Protein AF-A0A812QGZ6-F1 (afdb_monomer_lite)

Organism: Symbiodinium pilosum (NCBI:txid2952)

pLDDT: mean 83.41, std 15.61, range [28.44, 97.81]

Foldseek 3Di:
DDDDDDDDDDDDPPPPPPPPDDDVVVVLVVVLVVLVQVLLWFQQDLFLLSLLLVCVLPDPDPVSNVQSVVLLVVLLVVLVVVLVVLVVVLCVLPQPLLCQQCNNVSDQDLQGQHLKHFDDVVPVPDDDTFIENFDPLLVCLLDCCSQCVPPLQKHFLVSQVVSQVVCCVVRVYGDRSSLLLVLVLVLVLVLLPLVEDEDEAQDWWWFQDPVVRATATWGFHFDALVQWTKTAGPPVRVRHGDIDIDHQQRIWHADPNDTHRYDYFNFDFQLVCPFFPVRHDLVNCVVVVVCLDPVNQVVGDDDRDGNCAGHRRSVHGDSDSDLPPDDDDDDDDDDDSCPVVCLVVCLSPRDSDPVVNVVSSVVPRIGGNVCCVQAPSLLSLLLSDLALLLLLVCVVVLLQFPPPRPCVGRPSSLCVQLVPRGPVVDDSSSSSSSSNVTVNCSSRVPVSVVSSVSLCVQQPDWDWDQDPNRTHTHTPNLCCQPVPQQRPLDPNVLVLLLVLLLVLLLLLLVVVSSLSSVVFQLVQQDADQDSVVQWDFPDDPPPDDTAIEGRGDHPVSSVCSVVSPSVSSVVSSVSLSVSLLSSLLSDSDPVVSVVSSVVSSCSVCVSSVSSVVSPDPVSVVNSVRYGTRRGDGDPVVVVVCVVPSDNVSVVSSVVSSVVSVVSSVVSSVVSVVVSQSSCCNNNVDDPSRPSVVSSNCSSVVND

Secondary structure (DSSP, 8-state):
-------------------TTS-HHHHHHHHHHHHHHHHHEE---S-HHHHHHHHHHH---GGGTHHHHHHHHHHHHHHHHHHHHHHHHHHHHHHHHHHHHH-TTSS--TT--SS-EE--TTSTT-SS-PEE-S-HHHHHTT-HHHH-SS-SSEEEHHHHHHHHHHHHHHHS----HHHHHHHHHHHHHHHH---EEE--TT-EEEEEETTTTEEEEEEEEEE-TTSEEEEEE-GGGSSTT-EEEEEGGGEEEEETTEEEEEEPPPPB---TT---TTS--HHHHTT-GGGGSTTTHHHH--SS--HHHH-GGGT-SB----S-----------TTS-HHHHHHHHHHHS--SHHHHHHHHHT--EEEHHHHHHHTHHHHTGGG-S-STHHHHHHHTT-SPP--S-HHHHHHHHHHHHT---GGG--HHHHHHHIIIIIHHHHSHHHHHHHHHHHHHHH-SEEEEEETTEEEEEEHHHHHHH-TTT-TTSHHHHHHHHHHHHHHHHHHHHHHHHHHHHHHHHHHSPB-S-STTTEEE-PPPTTS---EEE--B-HHHHHHHIIIIIHHHHHHHHHHHHHHHHHHHT---HHHHHHHHHHHHHHHHHHHHHHHHHS-HHHHHHHHHBPPEEPPPPHHHHHHHHHH---HHHHHHHHHHHHHHHHHHHHHHHHHHHHHHHIIIII--STTBHHHHHHHHHHTT--

Sequence (703 aa):
MAVSMPISDVEAIEVISVESGRDPNQVIDATAIDESKRYMELVPARSAYDNHMLSFIRTDKVRSKWRPWWMLIANFITQYVVVYLLWQKLKAARSETDAELFGHSGILKAASQGLCFKRGESMKWSGQGSLSCAQDEVFLFQDFHFLDLNGDGVWTFPEAKELDAQYIADTGRHVNMADVYQNVLTQIRSHAYRSVMPCGLNDTVEAFMDNWGIWTEVQIYAISSSDQVSVIATPNSGWAGANWSHPRGSLRRVVEGQPFDCSVPKCTNTDAGATSQKYLGCDDFATYRLACTEADVDIIDDEDFSVRTMCCVCGGGSTSVSLAGISHLPVNLSMQSVSHLEQYTTCLQKFSHTNSQEVCIQNFTFLPEWVFQRELAAFANLCMLPDHGLCANLASKDMLPPLDFAVEHALPMFLKTTGFKTLAELRPQEICKRTVETVCPAIFAVESSLFQERRNDICGVPTGQVEDEKRTLAYESSTQYNGSAFGLTSWGFELFLLLITLLWGLAAVEEFRIILVWWNVLLSLRTLTDKEHCVAAKANAPNNEGGLEVRGLHRMIRCLTILTNLLPRTLLQSLIFVVGIRYLLSVSNVSDLILNSLALTFLVTVDEMIFEAFATEQDVAVIRQCHPILGQSIRCVDKVLRCTRLPVGVWIFLPILAVVSCSVLVYSFHTQMRANLTYCLCDVEGADCAGARFFSALANGSS

Radius of gyration: 44.79 Å; chains: 1; bounding box: 102×61×135 Å

Structure (mmCIF, N/CA/C/O backbone):
data_AF-A0A812QGZ6-F1
#
_entry.id   AF-A0A812QGZ6-F1
#
loop_
_atom_site.group_PDB
_atom_site.id
_atom_site.type_symbol
_atom_site.label_atom_id
_atom_site.label_alt_id
_atom_site.label_comp_id
_atom_site.label_asym_id
_atom_site.label_entity_id
_atom_site.label_seq_id
_atom_site.pdbx_PDB_ins_code
_atom_site.Cartn_x
_atom_site.Cartn_y
_atom_site.Cartn_z
_atom_site.occupancy
_atom_site.B_iso_or_equiv
_atom_site.auth_seq_id
_atom_site.auth_comp_id
_atom_site.auth_asym_id
_atom_site.auth_atom_id
_atom_site.pdbx_PDB_model_num
ATOM 1 N N . MET A 1 1 ? -40.437 20.032 -3.181 1.00 36.06 1 MET A N 1
ATOM 2 C CA . MET A 1 1 ? -41.586 19.323 -2.580 1.00 36.06 1 MET A CA 1
ATOM 3 C C . MET A 1 1 ? -41.536 19.556 -1.080 1.00 36.06 1 MET A C 1
ATOM 5 O O . MET A 1 1 ? -40.702 18.960 -0.417 1.00 36.06 1 MET A O 1
ATOM 9 N N . ALA A 1 2 ? -42.328 20.501 -0.574 1.00 30.05 2 ALA A N 1
ATOM 10 C CA . ALA A 1 2 ? -42.418 20.793 0.854 1.00 30.05 2 ALA A CA 1
ATOM 11 C C . ALA A 1 2 ? -43.561 19.956 1.440 1.00 30.05 2 ALA A C 1
ATOM 13 O O . ALA A 1 2 ? -44.714 20.141 1.057 1.00 30.05 2 ALA A O 1
ATOM 14 N N . VAL A 1 3 ? -43.229 19.001 2.308 1.00 37.66 3 VAL A N 1
ATOM 15 C CA . VAL A 1 3 ? -44.206 18.183 3.034 1.00 37.66 3 VAL A CA 1
ATOM 16 C C . VAL A 1 3 ? -44.449 18.852 4.383 1.00 37.66 3 VAL A C 1
ATOM 18 O O . VAL A 1 3 ? -43.560 18.899 5.228 1.00 37.66 3 VAL A O 1
ATOM 21 N N . SER A 1 4 ? -45.647 19.404 4.563 1.00 34.16 4 SER A N 1
ATOM 22 C CA . SER A 1 4 ? -46.149 19.899 5.843 1.00 34.16 4 SER A CA 1
ATOM 23 C C . SER A 1 4 ? -46.655 18.722 6.683 1.00 34.16 4 SER A C 1
ATOM 25 O O . SER A 1 4 ? -47.662 18.109 6.328 1.00 34.16 4 SER A O 1
ATOM 27 N N . MET A 1 5 ? -45.977 18.407 7.78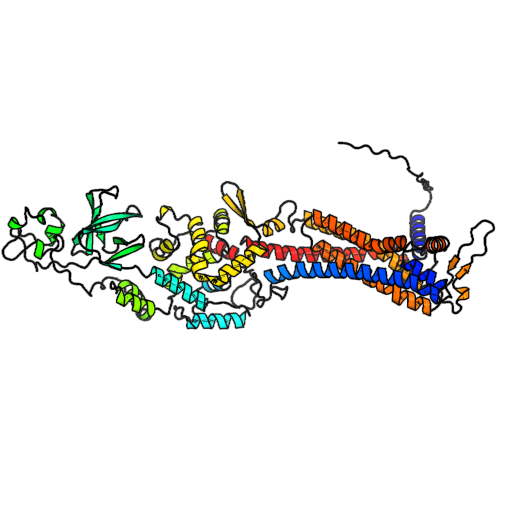7 1.00 34.16 5 MET A N 1
ATOM 28 C CA . MET A 1 5 ? -46.501 17.507 8.822 1.00 34.16 5 MET A CA 1
ATOM 29 C C . MET A 1 5 ? -47.334 18.301 9.845 1.00 34.16 5 MET A C 1
ATOM 31 O O . MET A 1 5 ? -46.908 19.387 10.245 1.00 34.16 5 MET A O 1
ATOM 35 N N . PRO A 1 6 ? -48.497 17.790 10.291 1.00 46.72 6 PRO A N 1
ATOM 36 C CA . PRO A 1 6 ? -49.271 18.402 11.361 1.00 46.72 6 PRO A CA 1
ATOM 37 C C . PRO A 1 6 ? -48.685 18.005 12.723 1.00 46.72 6 PRO A C 1
ATOM 39 O O . PRO A 1 6 ? -48.615 16.828 13.064 1.00 46.72 6 PRO A O 1
ATOM 42 N N . ILE A 1 7 ? -48.264 19.004 13.500 1.00 38.97 7 ILE A N 1
ATOM 43 C CA . ILE A 1 7 ? -47.895 18.858 14.911 1.00 38.97 7 ILE A CA 1
ATOM 44 C C . ILE A 1 7 ? -49.184 19.024 15.721 1.00 38.97 7 ILE A C 1
ATOM 46 O O . ILE A 1 7 ? -49.627 20.142 15.977 1.00 38.97 7 ILE A O 1
ATOM 50 N N . SER A 1 8 ? -49.811 17.913 16.089 1.00 43.28 8 SER A N 1
ATOM 51 C CA . SER A 1 8 ? -50.884 17.864 17.082 1.00 43.28 8 SER A CA 1
ATOM 52 C C . SER A 1 8 ? -50.504 16.798 18.099 1.00 43.28 8 SER A C 1
ATOM 54 O O . SER A 1 8 ? -50.721 15.625 17.828 1.00 43.28 8 SER A O 1
ATOM 56 N N . ASP A 1 9 ? -49.801 17.228 19.148 1.00 38.59 9 ASP A N 1
ATOM 57 C CA . ASP A 1 9 ? -49.643 16.609 20.479 1.00 38.59 9 ASP A CA 1
ATOM 58 C C . ASP A 1 9 ? -48.354 17.166 21.105 1.00 38.59 9 ASP A C 1
ATOM 60 O O . ASP A 1 9 ? -47.336 16.494 21.246 1.00 38.59 9 ASP A O 1
ATOM 64 N N . VAL A 1 10 ? -48.373 18.466 21.423 1.00 42.03 10 VAL A N 1
ATOM 65 C CA . VAL A 1 10 ? -47.396 19.060 22.342 1.00 42.03 10 VAL A CA 1
ATOM 66 C C . VAL A 1 10 ? -48.055 19.019 23.713 1.00 42.03 10 VAL A C 1
ATOM 68 O O . VAL A 1 10 ? -48.905 19.856 24.021 1.00 42.03 10 VAL A O 1
ATOM 71 N N . GLU A 1 11 ? -47.704 18.008 24.509 1.00 43.34 11 GLU A N 1
ATOM 72 C CA . GLU A 1 11 ? -47.949 18.026 25.951 1.00 43.34 11 GLU A CA 1
ATOM 73 C C . GLU A 1 11 ? -47.431 19.352 26.516 1.00 43.34 11 GLU A C 1
ATOM 75 O O . GLU A 1 11 ? -46.344 19.819 26.167 1.00 43.34 11 GLU A O 1
ATOM 80 N N . ALA A 1 12 ? -48.259 19.993 27.339 1.00 40.38 12 ALA A N 1
ATOM 81 C CA . ALA A 1 12 ? -47.991 21.299 27.911 1.00 40.38 12 ALA A CA 1
ATOM 82 C C . ALA A 1 12 ? -46.628 21.300 28.617 1.00 40.38 12 ALA A C 1
ATOM 84 O O . ALA A 1 12 ? -46.472 20.716 29.687 1.00 40.38 12 ALA A O 1
ATOM 85 N N . ILE A 1 13 ? -45.644 21.977 28.018 1.00 42.69 13 ILE A N 1
ATOM 86 C CA . ILE A 1 13 ? -44.401 22.328 28.697 1.00 42.69 13 ILE A CA 1
ATOM 87 C C . ILE A 1 13 ? -44.813 23.246 29.843 1.00 42.69 13 ILE A C 1
ATOM 89 O O . ILE A 1 13 ? -45.197 24.397 29.628 1.00 42.69 13 ILE A O 1
ATOM 93 N N . GLU A 1 14 ? -44.785 22.705 31.055 1.00 46.50 14 GLU A N 1
ATOM 94 C CA . GLU A 1 14 ? -44.935 23.457 32.289 1.00 46.50 14 GLU A CA 1
ATOM 95 C C . GLU A 1 14 ? -43.786 24.474 32.321 1.00 46.50 14 GLU A C 1
ATOM 97 O O . GLU A 1 14 ? -42.634 24.154 32.617 1.00 46.50 14 GLU A O 1
ATOM 102 N N . VAL A 1 15 ? -44.072 25.703 31.882 1.00 43.72 15 VAL A N 1
ATOM 103 C CA . VAL A 1 15 ? -43.121 26.809 31.934 1.00 43.72 15 VAL A CA 1
ATOM 104 C C . VAL A 1 15 ? -42.880 27.077 33.411 1.00 43.72 15 VAL A C 1
ATOM 106 O O . VAL A 1 15 ? -43.687 27.729 34.070 1.00 43.72 15 VAL A O 1
ATOM 109 N N . ILE A 1 16 ? -41.779 26.537 33.935 1.00 54.59 16 ILE A N 1
ATOM 110 C CA . ILE A 1 16 ? -41.273 26.853 35.267 1.00 54.59 16 ILE A CA 1
ATOM 111 C C . ILE A 1 16 ? -41.050 28.366 35.277 1.00 54.59 16 ILE A C 1
ATOM 113 O O . ILE A 1 16 ? -40.070 28.870 34.728 1.00 54.59 16 ILE A O 1
ATOM 117 N N . SER A 1 17 ? -41.997 29.109 35.849 1.00 54.16 17 SER A N 1
ATOM 118 C CA . SER A 1 17 ? -41.872 30.542 36.070 1.00 54.16 17 SER A CA 1
ATOM 119 C C . SER A 1 17 ? -40.699 30.749 37.020 1.00 54.16 17 SER A C 1
ATOM 121 O O . SER A 1 17 ? -40.812 30.515 38.224 1.00 54.16 17 SER A O 1
ATOM 123 N N . VAL A 1 18 ? -39.546 31.115 36.463 1.00 54.03 18 VAL A N 1
ATOM 124 C CA . VAL A 1 18 ? -38.338 31.419 37.224 1.00 54.03 18 VAL A CA 1
ATOM 125 C C . VAL A 1 18 ? -38.650 32.619 38.116 1.00 54.03 18 VAL A C 1
ATOM 127 O O . VAL A 1 18 ? -38.786 33.744 37.639 1.00 54.03 18 VAL A O 1
ATOM 130 N N . GLU A 1 19 ? -38.804 32.378 39.419 1.00 62.94 19 GLU A N 1
ATOM 131 C CA . GLU A 1 19 ? -38.873 33.438 40.425 1.00 62.94 19 GLU A CA 1
ATOM 132 C C . GLU A 1 19 ? -37.609 34.305 40.313 1.00 62.94 19 GLU A C 1
ATOM 134 O O . GLU A 1 19 ? -36.504 33.866 40.633 1.00 62.94 19 GLU A O 1
ATOM 139 N N . SER A 1 20 ? -37.784 35.548 39.856 1.00 59.28 20 SER A N 1
ATOM 140 C CA . SER A 1 20 ? -36.747 36.547 39.540 1.00 59.28 20 SER A CA 1
ATOM 141 C C . SER A 1 20 ? -35.958 37.078 40.761 1.00 59.28 20 SER A C 1
ATOM 143 O O . SER A 1 20 ? -35.556 38.241 40.787 1.00 59.28 20 SER A O 1
ATOM 145 N N . GLY A 1 21 ? -35.727 36.264 41.794 1.00 73.50 21 GLY A N 1
ATOM 146 C CA . GLY A 1 21 ? -35.095 36.703 43.045 1.00 73.50 21 GLY A CA 1
ATOM 147 C C . GLY A 1 21 ? -34.127 35.721 43.704 1.00 73.50 21 GLY A C 1
ATOM 148 O O . GLY A 1 21 ? -33.603 36.046 44.767 1.00 73.50 21 GLY A O 1
ATOM 149 N N . ARG A 1 22 ? -33.871 34.535 43.132 1.00 67.62 22 ARG A N 1
ATOM 150 C CA . ARG A 1 22 ? -32.869 33.611 43.696 1.00 67.62 22 ARG A CA 1
ATOM 151 C C . ARG A 1 22 ? -31.471 33.937 43.190 1.00 67.62 22 ARG A C 1
ATOM 153 O O . ARG A 1 22 ? -31.257 34.088 41.991 1.00 67.62 22 ARG A O 1
ATOM 160 N N . ASP A 1 23 ? -30.530 34.009 44.128 1.00 79.81 23 ASP A N 1
ATOM 161 C CA . ASP A 1 23 ? -29.100 34.133 43.855 1.00 79.81 23 ASP A CA 1
ATOM 162 C C . ASP A 1 23 ? -28.672 33.016 42.880 1.00 79.81 23 ASP A C 1
ATOM 164 O O . ASP A 1 23 ? -28.935 31.840 43.164 1.00 79.81 23 ASP A O 1
ATOM 168 N N . PRO A 1 24 ? -28.035 33.333 41.736 1.00 74.88 24 PRO A N 1
ATOM 169 C CA . PRO A 1 24 ? -27.588 32.333 40.766 1.00 74.88 24 PRO A CA 1
ATOM 170 C C . PRO A 1 24 ? -26.705 31.240 41.391 1.00 74.88 24 PRO A C 1
ATOM 172 O O . PRO A 1 24 ? -26.735 30.100 40.929 1.00 74.88 24 PRO A O 1
ATOM 175 N N . ASN A 1 25 ? -25.997 31.529 42.490 1.00 76.31 25 ASN A N 1
ATOM 176 C CA . ASN A 1 25 ? -25.229 30.516 43.215 1.00 76.31 25 ASN A CA 1
ATOM 177 C C . ASN A 1 25 ? -26.118 29.451 43.888 1.00 76.31 25 ASN A C 1
ATOM 179 O O . ASN A 1 25 ? -25.744 28.281 43.918 1.00 76.31 25 ASN A O 1
ATOM 183 N N . GLN A 1 26 ? -27.316 29.811 44.369 1.00 75.38 26 GLN A N 1
ATOM 184 C CA . GLN A 1 26 ? -28.255 28.845 44.960 1.00 75.38 26 GLN A CA 1
ATOM 185 C C . GLN A 1 26 ? -28.896 27.929 43.909 1.00 75.38 26 GLN A C 1
ATOM 187 O O . GLN A 1 26 ? -29.215 26.780 44.209 1.00 75.38 26 GLN A O 1
ATOM 192 N N . VAL A 1 27 ? -29.075 28.411 42.675 1.00 76.00 27 VAL A N 1
ATOM 193 C CA . VAL A 1 27 ? -29.629 27.605 41.572 1.00 76.00 27 VAL A CA 1
ATOM 194 C C . VAL A 1 27 ? -28.615 26.554 41.099 1.00 76.00 27 VAL A C 1
ATOM 196 O O . VAL A 1 27 ? -28.985 25.405 40.845 1.00 76.00 27 VAL A O 1
ATOM 199 N N . ILE A 1 28 ? -27.327 26.910 41.048 1.00 74.56 28 ILE A N 1
ATOM 200 C CA . ILE A 1 28 ? -26.242 25.976 40.703 1.00 74.56 28 ILE A CA 1
ATOM 201 C C . ILE A 1 28 ? -26.091 24.889 41.779 1.00 74.56 28 ILE A C 1
ATOM 203 O O . ILE A 1 28 ? -25.969 23.709 41.452 1.00 74.56 28 ILE A O 1
ATOM 207 N N . ASP A 1 29 ? -26.177 25.246 43.063 1.00 76.44 29 ASP A N 1
ATOM 208 C CA . ASP A 1 29 ? -26.114 24.249 44.138 1.00 76.44 29 ASP A CA 1
ATOM 209 C C . ASP A 1 29 ? -27.340 23.316 44.129 1.00 76.44 29 ASP A C 1
ATOM 211 O O . ASP A 1 29 ? -27.196 22.108 44.319 1.00 76.44 29 ASP A O 1
ATOM 215 N N . ALA A 1 30 ? -28.543 23.830 43.846 1.00 77.88 30 ALA A N 1
ATOM 216 C CA . ALA A 1 30 ? -29.755 23.009 43.779 1.00 77.88 30 ALA A CA 1
ATOM 217 C C . ALA A 1 30 ? -29.722 21.983 42.630 1.00 77.88 30 ALA A C 1
ATOM 219 O O . ALA A 1 30 ? -30.137 20.839 42.820 1.00 77.88 30 ALA A O 1
ATOM 220 N N . THR A 1 31 ? -29.199 22.365 41.461 1.00 75.00 31 THR A N 1
ATOM 221 C CA . THR A 1 31 ? -29.079 21.471 40.293 1.00 75.00 31 THR A CA 1
ATOM 222 C C . THR A 1 31 ? -28.030 20.380 40.507 1.00 75.00 31 THR A C 1
ATOM 224 O O . THR A 1 31 ? -28.311 19.210 40.250 1.00 75.00 31 THR A O 1
ATOM 227 N N . ALA A 1 32 ? -26.871 20.716 41.082 1.00 72.25 32 ALA A N 1
ATOM 228 C CA . ALA A 1 32 ? -25.856 19.726 41.449 1.00 72.25 32 ALA A CA 1
ATOM 229 C C . ALA A 1 32 ? -26.369 18.724 42.505 1.00 72.25 32 ALA A C 1
ATOM 231 O O . ALA A 1 32 ? -26.046 17.533 42.461 1.00 72.25 32 ALA A O 1
ATOM 232 N N . ILE A 1 33 ? -27.196 19.189 43.450 1.00 78.56 33 ILE A N 1
ATOM 233 C CA . ILE A 1 33 ? -27.838 18.322 44.444 1.00 78.56 33 ILE A CA 1
ATOM 234 C C . ILE A 1 33 ? -28.858 17.383 43.781 1.00 78.56 33 ILE A C 1
ATOM 236 O O . ILE A 1 33 ? -28.869 16.198 44.122 1.00 78.56 33 ILE A O 1
ATOM 240 N N . ASP A 1 34 ? -29.683 17.862 42.844 1.00 82.31 34 ASP A N 1
ATOM 241 C CA . ASP A 1 34 ? -30.663 17.017 42.140 1.00 82.31 34 ASP A CA 1
ATOM 242 C C . ASP A 1 34 ? -29.983 15.922 41.310 1.00 82.31 34 ASP A C 1
ATOM 244 O O . ASP A 1 34 ? -30.345 14.749 41.400 1.00 82.31 34 ASP A O 1
ATOM 248 N N . GLU A 1 35 ? -28.917 16.263 40.584 1.00 77.62 35 GLU A N 1
ATOM 249 C CA . GLU A 1 35 ? -28.152 15.262 39.842 1.00 77.62 35 GLU A CA 1
ATOM 250 C C . GLU A 1 35 ? -27.533 14.212 40.761 1.00 77.62 35 GLU A C 1
ATOM 252 O O . GLU A 1 35 ? -27.638 13.019 40.477 1.00 77.62 35 GLU A O 1
ATOM 257 N N . SER A 1 36 ? -26.943 14.620 41.890 1.00 78.44 36 SER A N 1
ATOM 258 C CA . SER A 1 36 ? -26.376 13.667 42.853 1.00 78.44 36 SER A CA 1
ATOM 259 C C . SER A 1 36 ? -27.414 12.651 43.345 1.00 78.44 36 SER A C 1
ATOM 261 O O . SER A 1 36 ? -27.084 11.476 43.508 1.00 78.44 36 SER A O 1
ATOM 263 N N . LYS A 1 37 ? -28.681 13.068 43.500 1.00 82.69 37 LYS A N 1
ATOM 264 C CA . LYS A 1 37 ? -29.787 12.168 43.855 1.00 82.69 37 LYS A CA 1
ATOM 265 C C . LYS A 1 37 ? -30.104 11.193 42.728 1.00 82.69 37 LYS A C 1
ATOM 267 O O . LYS A 1 37 ? -30.222 10.004 43.004 1.00 82.69 37 LYS A O 1
ATOM 272 N N . ARG A 1 38 ? -30.137 11.645 41.469 1.00 82.56 38 ARG A N 1
ATOM 273 C CA . ARG A 1 38 ? -30.338 10.757 40.307 1.00 82.56 38 ARG A CA 1
ATOM 274 C C . ARG A 1 38 ? -29.245 9.689 40.178 1.00 82.56 38 ARG A C 1
ATOM 276 O O . ARG A 1 38 ? -29.530 8.594 39.720 1.00 82.56 38 ARG A O 1
ATOM 283 N N . TYR A 1 39 ? -28.012 9.961 40.618 1.00 80.25 39 TYR A N 1
ATOM 284 C CA . TYR A 1 39 ? -26.934 8.951 40.661 1.00 80.25 39 TYR A CA 1
ATOM 285 C C . TYR A 1 39 ? -27.028 7.968 41.837 1.00 80.25 39 TYR A C 1
ATOM 287 O O . TYR A 1 39 ? -26.388 6.912 41.818 1.00 80.25 39 TYR A O 1
ATOM 295 N N . MET A 1 40 ? -27.786 8.316 42.878 1.00 83.00 40 MET A N 1
ATOM 296 C CA . MET A 1 40 ? -28.078 7.436 44.014 1.00 83.00 40 MET A CA 1
ATOM 297 C C . MET A 1 40 ? -29.326 6.583 43.776 1.00 83.00 40 MET A C 1
ATOM 299 O O . MET A 1 40 ? -29.497 5.556 44.434 1.00 83.00 40 MET A O 1
ATOM 303 N N . GLU A 1 41 ? -30.188 7.013 42.860 1.00 86.25 41 GLU A N 1
ATOM 304 C CA . GLU A 1 41 ? -31.458 6.384 42.549 1.00 86.25 41 GLU A CA 1
ATOM 305 C C . GLU A 1 41 ? -31.330 5.513 41.299 1.00 86.25 41 GLU A C 1
ATOM 307 O O . GLU A 1 41 ? -31.328 5.990 40.166 1.00 86.25 41 GLU A O 1
ATOM 312 N N . LEU A 1 42 ? -31.232 4.201 41.507 1.00 83.75 42 LEU A N 1
ATOM 313 C CA . LEU A 1 42 ? -31.365 3.251 40.413 1.00 83.75 42 LEU A CA 1
ATOM 314 C C . LEU A 1 42 ? -32.855 3.004 40.186 1.00 83.75 42 LEU A C 1
ATOM 316 O O . LEU A 1 42 ? -33.485 2.232 40.913 1.00 83.75 42 LEU A O 1
ATOM 320 N N . VAL A 1 43 ? -33.414 3.668 39.178 1.00 82.81 43 VAL A N 1
ATOM 321 C CA . VAL A 1 43 ? -34.729 3.311 38.643 1.00 82.81 43 VAL A CA 1
ATOM 322 C C . VAL A 1 43 ? -34.557 1.977 37.914 1.00 82.81 43 VAL A C 1
ATOM 324 O O . VAL A 1 43 ? -33.751 1.929 36.984 1.00 82.81 43 VAL A O 1
ATOM 327 N N . PRO A 1 44 ? -35.249 0.896 38.324 1.00 73.00 44 PRO A N 1
ATOM 328 C CA . PRO A 1 44 ? -35.211 -0.369 37.606 1.00 73.00 44 PRO A CA 1
ATOM 329 C C . PRO A 1 44 ? -35.613 -0.121 36.151 1.00 73.00 44 PRO A C 1
ATOM 331 O O . PRO A 1 44 ? -36.757 0.234 35.857 1.00 73.00 44 PRO A O 1
ATOM 334 N N . ALA A 1 45 ? -34.649 -0.243 35.250 1.00 61.09 45 ALA A N 1
ATOM 335 C CA . ALA A 1 45 ? -34.847 -0.099 33.825 1.00 61.09 45 ALA A CA 1
ATOM 336 C C . ALA A 1 45 ? -35.469 -1.385 33.265 1.00 61.09 45 ALA A C 1
ATOM 338 O O . ALA A 1 45 ? -35.421 -2.459 33.875 1.00 61.09 45 ALA A O 1
ATOM 339 N N . ARG A 1 46 ? -36.042 -1.300 32.061 1.00 63.91 46 ARG A N 1
ATOM 340 C CA . ARG A 1 46 ? -36.502 -2.475 31.307 1.00 63.91 46 ARG A CA 1
ATOM 341 C C . ARG A 1 46 ? -35.309 -3.233 30.711 1.00 63.91 46 ARG A C 1
ATOM 343 O O . ARG A 1 46 ? -35.205 -3.365 29.502 1.00 63.91 46 ARG A O 1
ATOM 350 N N . SER A 1 47 ? -34.400 -3.722 31.552 1.00 70.62 47 SER A N 1
ATOM 351 C CA . SER A 1 47 ? -33.239 -4.491 31.100 1.00 70.62 47 SER A CA 1
ATOM 352 C C . SER A 1 47 ? -33.269 -5.925 31.637 1.00 70.62 47 SER A C 1
ATOM 354 O O . SER A 1 47 ? -33.708 -6.193 32.763 1.00 70.62 47 SER A O 1
ATOM 356 N N . ALA A 1 48 ? -32.745 -6.872 30.849 1.00 64.56 48 ALA A N 1
ATOM 357 C CA . ALA A 1 48 ? -32.601 -8.275 31.257 1.00 64.56 48 ALA A CA 1
ATOM 358 C C . ALA A 1 48 ? -31.770 -8.440 32.534 1.00 64.56 48 ALA A C 1
ATOM 360 O O . ALA A 1 48 ? -31.992 -9.361 33.327 1.00 64.56 48 ALA A O 1
ATOM 361 N N . TYR A 1 49 ? -30.845 -7.515 32.760 1.00 76.56 49 TYR A N 1
ATOM 362 C CA . TYR A 1 49 ? -29.951 -7.498 33.905 1.00 76.56 49 TYR A CA 1
ATOM 363 C C . TYR A 1 49 ? -30.681 -7.140 35.206 1.00 76.56 49 TYR A C 1
ATOM 365 O O . TYR A 1 49 ? -30.464 -7.789 36.237 1.00 76.56 49 TYR A O 1
ATOM 373 N N . ASP A 1 50 ? -31.593 -6.172 35.142 1.00 77.06 50 ASP A N 1
ATOM 374 C CA . ASP A 1 50 ? -32.427 -5.716 36.258 1.00 77.06 50 ASP A CA 1
ATOM 375 C C . ASP A 1 50 ? -33.351 -6.851 36.710 1.00 77.06 50 ASP A C 1
ATOM 377 O O . ASP A 1 50 ? -33.460 -7.175 37.900 1.00 77.06 50 ASP A O 1
ATOM 381 N N . ASN A 1 51 ? -33.936 -7.540 35.731 1.00 70.44 51 ASN A N 1
ATOM 382 C CA . ASN A 1 51 ? -34.860 -8.637 35.971 1.00 70.44 51 ASN A CA 1
ATOM 383 C C . ASN A 1 51 ? -34.156 -9.884 36.530 1.00 70.44 51 ASN A C 1
ATOM 385 O O . ASN A 1 51 ? -34.683 -10.570 37.414 1.00 70.44 51 ASN A O 1
ATOM 389 N N . HIS A 1 52 ? -32.918 -10.153 36.097 1.00 77.00 52 HIS A N 1
ATOM 390 C CA . HIS A 1 52 ? -32.086 -11.191 36.707 1.00 77.00 52 HIS A CA 1
ATOM 391 C C . HIS A 1 52 ? -31.831 -10.916 38.192 1.00 77.00 52 HIS A C 1
ATOM 393 O O . HIS A 1 52 ? -31.967 -11.822 39.015 1.00 77.00 52 HIS A O 1
ATOM 399 N N . MET A 1 53 ? -31.499 -9.677 38.569 1.00 82.12 53 MET A N 1
ATOM 400 C CA . MET A 1 53 ? -31.280 -9.353 39.979 1.00 82.12 53 MET A CA 1
ATOM 401 C C . MET A 1 53 ? -32.565 -9.517 40.802 1.00 82.12 53 MET A C 1
ATOM 403 O O . MET A 1 53 ? -32.555 -10.204 41.826 1.00 82.12 53 MET A O 1
ATOM 407 N N . LEU A 1 54 ? -33.672 -8.915 40.358 1.00 81.81 54 LEU A N 1
ATOM 408 C CA . LEU A 1 54 ? -34.933 -8.904 41.106 1.00 81.81 54 LEU A CA 1
ATOM 409 C C . LEU A 1 54 ? -35.530 -10.310 41.264 1.00 81.81 54 LEU A C 1
ATOM 411 O O . LEU A 1 54 ? -35.982 -10.681 42.351 1.00 81.81 54 LEU A O 1
ATOM 415 N N . SER A 1 55 ? -35.460 -11.138 40.221 1.00 78.19 55 SER A N 1
ATOM 416 C CA . SER A 1 55 ? -35.911 -12.534 40.285 1.00 78.19 55 SER A CA 1
ATOM 417 C C . SER A 1 55 ? -35.096 -13.375 41.278 1.00 78.19 55 SER A C 1
ATOM 419 O O . SER A 1 55 ? -35.665 -14.224 41.979 1.00 78.19 55 SER A O 1
ATOM 421 N N . PHE A 1 56 ? -33.788 -13.113 41.399 1.00 80.56 56 PHE A N 1
ATOM 422 C CA . PHE A 1 56 ? -32.909 -13.807 42.343 1.00 80.56 56 PHE A CA 1
ATOM 423 C C . PHE A 1 56 ? -33.202 -13.440 43.798 1.00 80.56 56 PHE A C 1
ATOM 425 O O . PHE A 1 56 ? -33.082 -14.285 44.687 1.00 80.56 56 PHE A O 1
ATOM 432 N N . ILE A 1 57 ? -33.601 -12.189 44.033 1.00 79.94 57 ILE A N 1
ATOM 433 C CA . ILE A 1 57 ? -34.005 -11.705 45.353 1.00 79.94 57 ILE A CA 1
ATOM 434 C C . ILE A 1 57 ? -35.368 -12.298 45.752 1.00 79.94 57 ILE A C 1
ATOM 436 O O . ILE A 1 57 ? -35.560 -12.645 46.914 1.00 79.94 57 ILE A O 1
ATOM 440 N N . ARG A 1 58 ? -36.307 -12.447 44.808 1.00 81.25 58 ARG A N 1
ATOM 441 C CA . ARG A 1 58 ? -37.697 -12.835 45.106 1.00 81.25 58 ARG A CA 1
ATOM 442 C C . ARG A 1 58 ? -37.933 -14.339 45.264 1.00 81.25 58 ARG A C 1
ATOM 444 O O . ARG A 1 58 ? -38.830 -14.741 46.002 1.00 81.25 58 ARG A O 1
ATOM 451 N N . THR A 1 59 ? -37.223 -15.187 44.520 1.00 77.25 59 THR A N 1
ATOM 452 C CA . THR A 1 59 ? -37.597 -16.608 44.408 1.00 77.25 59 THR A CA 1
ATOM 453 C C . THR A 1 59 ? -36.786 -17.523 45.332 1.00 77.25 59 THR A C 1
ATOM 455 O O . THR A 1 59 ? -35.614 -17.814 45.093 1.00 77.25 59 THR A O 1
ATOM 458 N N . ASP A 1 60 ? -37.439 -18.092 46.349 1.00 71.50 60 ASP A N 1
ATOM 459 C CA . ASP A 1 60 ? -36.844 -19.169 47.160 1.00 71.50 60 ASP A CA 1
ATOM 460 C C . ASP A 1 60 ? -36.881 -20.533 46.454 1.00 71.50 60 ASP A C 1
ATOM 462 O O . ASP A 1 60 ? -36.022 -21.391 46.677 1.00 71.50 60 ASP A O 1
ATOM 466 N N . LYS A 1 61 ? -37.825 -20.737 45.524 1.00 77.06 61 LYS A N 1
ATOM 467 C CA . LYS A 1 61 ? -37.962 -22.002 44.787 1.00 77.06 61 LYS A CA 1
ATOM 468 C C . LYS A 1 61 ? -36.858 -22.164 43.737 1.00 77.06 61 LYS A C 1
ATOM 470 O O . LYS A 1 61 ? -36.911 -21.575 42.660 1.00 77.06 61 LYS A O 1
ATOM 475 N N . VAL A 1 62 ? -35.913 -23.063 44.018 1.00 69.94 62 VAL A N 1
ATOM 476 C CA . VAL A 1 62 ? -34.760 -23.431 43.166 1.00 69.94 62 VAL A CA 1
ATOM 477 C C . VAL A 1 62 ? -35.141 -23.709 41.703 1.00 69.94 62 VAL A C 1
ATOM 479 O O . VAL A 1 62 ? -34.423 -23.303 40.795 1.00 69.94 62 VAL A O 1
ATOM 482 N N . ARG A 1 63 ? -36.299 -24.335 41.443 1.00 69.06 63 ARG A N 1
ATOM 483 C CA . ARG A 1 63 ? -36.728 -24.717 40.082 1.00 69.06 63 ARG A CA 1
ATOM 484 C C . ARG A 1 63 ? -37.098 -23.521 39.185 1.00 69.06 63 ARG A C 1
ATOM 486 O O . ARG A 1 63 ? -37.037 -23.648 37.970 1.00 69.06 63 ARG A O 1
ATOM 493 N N . SER A 1 64 ? -37.418 -22.363 39.770 1.00 71.12 64 SER A N 1
ATOM 494 C CA . SER A 1 64 ? -37.735 -21.118 39.049 1.00 71.12 64 SER A CA 1
ATOM 495 C C . SER A 1 64 ? -36.491 -20.303 38.662 1.00 71.12 64 SER A C 1
ATOM 497 O O . SER A 1 64 ? -36.607 -19.344 37.903 1.00 71.12 64 SER A O 1
ATOM 499 N N . LYS A 1 65 ? -35.301 -20.662 39.167 1.00 75.56 65 LYS A N 1
ATOM 500 C CA . LYS A 1 65 ? -34.084 -19.839 39.047 1.00 75.56 65 LYS A CA 1
ATOM 501 C C . LYS A 1 65 ? -33.375 -19.937 37.696 1.00 75.56 65 LYS A C 1
ATOM 503 O O . LYS A 1 65 ? -32.505 -19.123 37.423 1.00 75.56 65 LYS A O 1
ATOM 508 N N . TRP A 1 66 ? -33.731 -20.902 36.850 1.00 84.44 66 TRP A N 1
ATOM 509 C CA . TRP A 1 66 ? -33.026 -21.137 35.583 1.00 84.44 66 TRP A CA 1
ATOM 510 C C . TRP A 1 66 ? -33.391 -20.146 34.473 1.00 84.44 66 TRP A C 1
ATOM 512 O O . TRP A 1 66 ? -32.545 -19.851 33.636 1.00 84.44 66 TRP A O 1
ATOM 522 N N . ARG A 1 67 ? -34.619 -19.608 34.458 1.00 84.00 67 ARG A N 1
ATOM 523 C CA . ARG A 1 67 ? -35.072 -18.705 33.381 1.00 84.00 67 ARG A CA 1
ATOM 524 C C . ARG A 1 67 ? -34.267 -17.400 33.302 1.00 84.00 67 ARG A C 1
ATOM 526 O O . ARG A 1 67 ? -33.786 -17.097 32.214 1.00 84.00 67 ARG A O 1
ATOM 533 N N . PRO A 1 68 ? -34.052 -16.659 34.407 1.00 83.38 68 PRO A N 1
ATOM 534 C CA . PRO A 1 68 ? -33.287 -15.416 34.351 1.00 83.38 68 PRO A CA 1
ATOM 535 C C . PRO A 1 68 ? -31.830 -15.671 33.960 1.00 83.38 68 PRO A C 1
ATOM 537 O O . PRO A 1 68 ? -31.256 -14.921 33.179 1.00 83.38 68 PRO A O 1
ATOM 540 N N . TRP A 1 69 ? -31.240 -16.757 34.471 1.00 87.19 69 TRP A N 1
ATOM 541 C CA . TRP A 1 69 ? -29.889 -17.181 34.104 1.00 87.19 69 TRP A CA 1
ATOM 542 C C . TRP A 1 69 ? -29.764 -17.470 32.614 1.00 87.19 69 TRP A C 1
ATOM 544 O O . TRP A 1 69 ? -28.788 -17.066 31.991 1.00 87.19 69 TRP A O 1
ATOM 554 N N . TRP A 1 70 ? -30.760 -18.138 32.034 1.00 88.19 70 TRP A N 1
ATOM 555 C CA . TRP A 1 70 ? -30.778 -18.413 30.606 1.00 88.19 70 TRP A CA 1
ATOM 556 C C . TRP A 1 70 ? -30.858 -17.126 29.777 1.00 88.19 70 TRP A C 1
ATOM 558 O O . TRP A 1 70 ? -30.083 -16.990 28.840 1.00 88.19 70 TRP A O 1
ATOM 568 N N . MET A 1 71 ? -31.708 -16.159 30.151 1.00 86.19 71 MET A N 1
ATOM 569 C CA . MET A 1 71 ? -31.780 -14.860 29.459 1.00 86.19 71 MET A CA 1
ATOM 570 C C . MET A 1 71 ? -30.454 -14.098 29.535 1.00 86.19 71 MET A C 1
ATOM 572 O O . MET A 1 71 ? -29.980 -13.578 28.530 1.00 86.19 71 MET A O 1
ATOM 576 N N . LEU A 1 72 ? -29.828 -14.081 30.715 1.00 87.56 72 LEU A N 1
ATOM 577 C CA . LEU A 1 72 ? -28.531 -13.447 30.931 1.00 87.56 72 LEU A CA 1
ATOM 578 C C . LEU A 1 72 ? -27.439 -14.085 30.056 1.00 87.56 72 LEU A C 1
ATOM 580 O O . LEU A 1 72 ? -26.696 -13.383 29.375 1.00 87.56 72 LEU A O 1
ATOM 584 N N . ILE A 1 73 ? -27.368 -15.419 30.041 1.00 89.31 73 ILE A N 1
ATOM 585 C CA . ILE A 1 73 ? -26.413 -16.174 29.219 1.00 89.31 73 ILE A CA 1
ATOM 586 C C . ILE A 1 73 ? -26.681 -15.946 27.728 1.00 89.31 73 ILE A C 1
ATOM 588 O O . ILE A 1 73 ? -25.740 -15.698 26.979 1.00 89.31 73 ILE A O 1
ATOM 592 N N . ALA A 1 74 ? -27.942 -16.001 27.293 1.00 88.94 74 ALA A N 1
ATOM 593 C CA . ALA A 1 74 ? -28.322 -15.771 25.903 1.00 88.94 74 ALA A CA 1
ATOM 594 C C . ALA A 1 74 ? -27.920 -14.366 25.438 1.00 88.94 74 ALA A C 1
ATOM 596 O O . ALA A 1 74 ? -27.367 -14.220 24.347 1.00 88.94 74 ALA A O 1
ATOM 597 N N . ASN A 1 75 ? -28.119 -13.351 26.283 1.00 88.62 75 ASN A N 1
ATOM 598 C CA . ASN A 1 75 ? -27.700 -11.988 25.990 1.00 88.62 75 ASN A CA 1
ATOM 599 C C . ASN A 1 75 ? -26.174 -11.879 25.842 1.00 88.62 75 ASN A C 1
ATOM 601 O O . ASN A 1 75 ? -25.684 -11.402 24.819 1.00 88.62 75 ASN A O 1
ATOM 605 N N . PHE A 1 76 ? -25.411 -12.417 26.803 1.00 91.44 76 PHE A N 1
ATOM 606 C CA . PHE A 1 76 ? -23.947 -12.398 26.731 1.00 91.44 76 PHE A CA 1
ATOM 607 C C . PHE A 1 76 ? -23.399 -13.142 25.520 1.00 91.44 76 PHE A C 1
ATOM 609 O O . PHE A 1 76 ? -22.485 -12.643 24.871 1.00 91.44 76 PHE A O 1
ATOM 616 N N . ILE A 1 77 ? -23.949 -14.316 25.199 1.00 92.50 77 ILE A N 1
ATOM 617 C CA . ILE A 1 77 ? -23.542 -15.077 24.014 1.00 92.50 77 ILE A CA 1
ATOM 618 C C . ILE A 1 77 ? -23.832 -14.266 22.754 1.00 92.50 77 ILE A C 1
ATOM 620 O O . ILE A 1 77 ? -22.958 -14.161 21.900 1.00 92.50 77 ILE A O 1
ATOM 624 N N . THR A 1 78 ? -25.017 -13.662 22.647 1.00 91.06 78 THR A N 1
ATOM 625 C CA . THR A 1 78 ? -25.404 -12.877 21.467 1.00 91.06 78 THR A CA 1
ATOM 626 C C . THR A 1 78 ? -24.465 -11.690 21.273 1.00 91.06 78 THR A C 1
ATOM 628 O O . THR A 1 78 ? -23.846 -11.563 20.218 1.00 91.06 78 THR A O 1
ATOM 631 N N . GLN A 1 79 ? -24.276 -10.869 22.307 1.00 91.50 79 GLN A N 1
ATOM 632 C CA . GLN A 1 79 ? -23.385 -9.712 22.244 1.00 91.50 79 GLN A CA 1
ATOM 633 C C . GLN A 1 79 ? -21.923 -10.135 21.989 1.00 91.50 79 GLN A C 1
ATOM 635 O O . GLN A 1 79 ? -21.252 -9.545 21.144 1.00 91.50 79 GLN A O 1
ATOM 640 N N . TYR A 1 80 ? -21.435 -11.201 22.635 1.00 94.44 80 TYR A N 1
ATOM 641 C CA . TYR A 1 80 ? -20.089 -11.735 22.398 1.00 94.44 80 TYR A CA 1
ATOM 642 C C . TYR A 1 80 ? -19.891 -12.207 20.955 1.00 94.44 80 TYR A C 1
ATOM 644 O O . TYR A 1 80 ? -18.884 -11.863 20.338 1.00 94.44 80 TYR A O 1
ATOM 652 N N . VAL A 1 81 ? -20.840 -12.970 20.404 1.00 95.69 81 VAL A N 1
ATOM 653 C CA . VAL A 1 81 ? -20.772 -13.476 19.026 1.00 95.69 81 VAL A CA 1
ATOM 654 C C . VAL A 1 81 ? -20.713 -12.317 18.039 1.00 95.69 81 VAL A C 1
ATOM 656 O O . VAL A 1 81 ? -19.857 -12.325 17.158 1.00 95.69 81 VAL A O 1
ATOM 659 N N . VAL A 1 82 ? -21.555 -11.293 18.202 1.00 92.50 82 VAL A N 1
ATOM 660 C CA . VAL A 1 82 ? -21.535 -10.133 17.301 1.00 92.50 82 VAL A CA 1
ATOM 661 C C . VAL A 1 82 ? -20.193 -9.403 17.379 1.00 92.50 82 VAL A C 1
ATOM 663 O O . VAL A 1 82 ? -19.592 -9.119 16.343 1.00 92.50 82 VAL A O 1
ATOM 666 N N . VAL A 1 83 ? -19.664 -9.159 18.583 1.00 93.19 83 VAL A N 1
ATOM 667 C CA . VAL A 1 83 ? -18.357 -8.501 18.734 1.00 93.19 83 VAL A CA 1
ATOM 668 C C . VAL A 1 83 ? -17.227 -9.344 18.154 1.00 93.19 83 VAL A C 1
ATOM 670 O O . VAL A 1 83 ? -16.331 -8.806 17.507 1.00 93.19 83 VAL A O 1
ATOM 673 N N . TYR A 1 84 ? -17.269 -10.660 18.345 1.00 95.38 84 TYR A N 1
ATOM 674 C CA . TYR A 1 84 ? -16.296 -11.580 17.769 1.00 95.38 84 TYR A CA 1
ATOM 675 C C . TYR A 1 84 ? -16.319 -11.542 16.237 1.00 95.38 84 TYR A C 1
ATOM 677 O O . TYR A 1 84 ? -15.262 -11.470 15.612 1.00 95.38 84 TYR A O 1
ATOM 685 N N . LEU A 1 85 ? -17.506 -11.535 15.624 1.00 94.62 85 LEU A N 1
ATOM 686 C CA . LEU A 1 85 ? -17.655 -11.438 14.171 1.00 94.62 85 LEU A CA 1
ATOM 687 C C . LEU A 1 85 ? -17.157 -10.089 13.635 1.00 94.62 85 LEU A C 1
ATOM 689 O O . LEU A 1 85 ? -16.430 -10.061 12.642 1.00 94.62 85 LEU A O 1
ATOM 693 N N . LEU A 1 86 ? -17.473 -8.982 14.317 1.00 93.56 86 LEU A N 1
ATOM 694 C CA . LEU A 1 86 ? -16.943 -7.657 13.976 1.00 93.56 86 LEU A CA 1
ATOM 695 C C . LEU A 1 86 ? -15.417 -7.615 14.091 1.00 93.56 86 LEU A C 1
ATOM 697 O O . LEU A 1 86 ? -14.742 -7.089 13.207 1.00 93.56 86 LEU A O 1
ATOM 701 N N . TRP A 1 87 ? -14.863 -8.212 15.146 1.00 94.81 87 TRP A N 1
ATOM 702 C CA . TRP A 1 87 ? -13.422 -8.312 15.343 1.00 94.81 87 TRP A CA 1
ATOM 703 C C . TRP A 1 87 ? -12.739 -9.135 14.246 1.00 94.81 87 TRP A C 1
ATOM 705 O O . TRP A 1 87 ? -11.700 -8.721 13.735 1.00 94.81 87 TRP A O 1
ATOM 715 N N . GLN A 1 88 ? -13.318 -10.273 13.856 1.00 94.19 88 GLN A N 1
ATOM 716 C CA . GLN A 1 88 ? -12.794 -11.102 12.767 1.00 94.19 88 GLN A CA 1
ATOM 717 C C . GLN A 1 88 ? -12.810 -10.354 11.434 1.00 94.19 88 GLN A C 1
ATOM 719 O O . GLN A 1 88 ? -11.793 -10.326 10.743 1.00 94.19 88 GLN A O 1
ATOM 724 N N . LYS A 1 89 ? -13.920 -9.678 11.112 1.00 92.50 89 LYS A N 1
ATOM 725 C CA . LYS A 1 89 ? -14.033 -8.855 9.902 1.00 92.50 89 LYS A CA 1
ATOM 726 C C . LYS A 1 89 ? -12.990 -7.734 9.886 1.00 92.50 89 LYS A C 1
ATOM 728 O O . LYS A 1 89 ? -12.331 -7.530 8.872 1.00 92.50 89 LYS A O 1
ATOM 733 N N . LEU A 1 90 ? -12.794 -7.057 11.021 1.00 91.38 90 LEU A N 1
ATOM 734 C CA . LEU A 1 90 ? -11.781 -6.011 11.173 1.00 91.38 90 LEU A CA 1
ATOM 735 C C . LEU A 1 90 ? -10.359 -6.556 10.986 1.00 91.38 90 LEU A C 1
ATOM 737 O O . LEU A 1 90 ? -9.529 -5.921 10.337 1.00 91.38 90 LEU A O 1
ATOM 741 N N . LYS A 1 91 ? -10.071 -7.723 11.571 1.00 89.31 91 LYS A N 1
ATOM 742 C CA . LYS A 1 91 ? -8.755 -8.352 11.475 1.00 89.31 91 LYS A CA 1
ATOM 743 C C . LYS A 1 91 ? -8.444 -8.745 10.032 1.00 89.31 91 LYS A C 1
ATOM 745 O O . LYS A 1 91 ? -7.356 -8.418 9.580 1.00 89.31 91 LYS A O 1
ATOM 750 N N . ALA A 1 92 ? -9.389 -9.381 9.338 1.00 88.00 92 ALA A N 1
ATOM 751 C CA . ALA A 1 92 ? -9.222 -9.825 7.956 1.00 88.00 92 ALA A CA 1
ATOM 752 C C . ALA A 1 92 ? -8.985 -8.647 6.999 1.00 88.00 92 ALA A C 1
ATOM 754 O O . ALA A 1 92 ? -7.951 -8.602 6.341 1.00 88.00 92 ALA A O 1
ATOM 755 N N . ALA A 1 93 ? -9.875 -7.645 7.013 1.00 83.12 93 ALA A N 1
ATOM 756 C CA . ALA A 1 93 ? -9.787 -6.500 6.104 1.00 83.12 93 ALA A CA 1
ATOM 757 C C . ALA A 1 93 ? -8.500 -5.684 6.293 1.00 83.12 93 ALA A C 1
ATOM 759 O O . ALA A 1 93 ? -7.948 -5.150 5.340 1.00 83.12 93 ALA A O 1
ATOM 760 N N . ARG A 1 94 ? -8.006 -5.571 7.534 1.00 81.38 94 ARG A N 1
ATOM 761 C CA . ARG A 1 94 ? -6.785 -4.810 7.810 1.00 81.38 94 ARG A CA 1
ATOM 762 C C . ARG A 1 94 ? -5.518 -5.604 7.516 1.00 81.38 94 ARG A C 1
ATOM 764 O O . ARG A 1 94 ? -4.549 -5.011 7.055 1.00 81.38 94 ARG A O 1
ATOM 771 N N . SER A 1 95 ? -5.495 -6.902 7.826 1.00 81.06 95 SER A N 1
ATOM 772 C CA . SER A 1 95 ? -4.267 -7.689 7.711 1.00 81.06 95 SER A CA 1
ATOM 773 C C . SER A 1 95 ? -3.851 -7.932 6.273 1.00 81.06 95 SER A C 1
ATOM 775 O O . SER A 1 95 ? -2.658 -7.996 6.037 1.00 81.06 95 SER A O 1
ATOM 777 N N . GLU A 1 96 ? -4.796 -8.076 5.346 1.00 84.25 96 GLU A N 1
ATOM 778 C CA . GLU A 1 96 ? -4.492 -8.403 3.949 1.00 84.25 96 GLU A CA 1
ATOM 779 C C . GLU A 1 96 ? -3.798 -7.226 3.254 1.00 84.25 96 GLU A C 1
ATOM 781 O O . GLU A 1 96 ? -2.620 -7.321 2.920 1.00 84.25 96 GLU A O 1
ATOM 786 N N . THR A 1 97 ? -4.443 -6.057 3.216 1.00 80.94 97 THR A N 1
ATOM 787 C CA . THR A 1 97 ? -3.869 -4.860 2.584 1.00 80.94 97 THR A CA 1
ATOM 788 C C . THR A 1 97 ? -2.598 -4.370 3.285 1.00 80.94 97 THR A C 1
ATOM 790 O O . THR A 1 97 ? -1.640 -3.972 2.624 1.00 80.94 97 THR A O 1
ATOM 793 N N . ASP A 1 98 ? -2.543 -4.406 4.627 1.00 84.38 98 ASP A N 1
ATOM 794 C CA . ASP A 1 98 ? -1.315 -4.020 5.334 1.00 84.38 98 ASP A CA 1
ATOM 795 C C . ASP A 1 98 ? -0.189 -5.041 5.103 1.00 84.38 98 ASP A C 1
ATOM 797 O O . ASP A 1 98 ? 0.969 -4.643 5.000 1.00 84.38 98 ASP A O 1
ATOM 801 N N . ALA A 1 99 ? -0.487 -6.342 5.017 1.00 83.88 99 ALA A N 1
ATOM 802 C CA . ALA A 1 99 ? 0.540 -7.349 4.758 1.00 83.88 99 ALA A CA 1
ATOM 803 C C . ALA A 1 99 ? 1.074 -7.274 3.326 1.00 83.88 99 ALA A C 1
ATOM 805 O O . ALA A 1 99 ? 2.257 -7.531 3.123 1.00 83.88 99 ALA A O 1
ATOM 806 N N . GLU A 1 100 ? 0.253 -6.894 2.354 1.00 86.75 100 GLU A N 1
ATOM 807 C CA . GLU A 1 100 ? 0.696 -6.712 0.971 1.00 86.75 100 GLU A CA 1
ATOM 808 C C . GLU A 1 100 ? 1.539 -5.442 0.797 1.00 86.75 100 GLU A C 1
ATOM 810 O O . GLU A 1 100 ? 2.620 -5.487 0.204 1.00 86.75 100 GLU A O 1
ATOM 815 N N . LEU A 1 101 ? 1.104 -4.317 1.379 1.00 85.31 101 LEU A N 1
ATOM 816 C CA . LEU A 1 101 ? 1.843 -3.051 1.306 1.00 85.31 101 LEU A CA 1
ATOM 817 C C . LEU A 1 101 ? 3.128 -3.073 2.139 1.00 85.31 101 LEU A C 1
ATOM 819 O O . LEU A 1 101 ? 4.174 -2.637 1.665 1.00 85.31 101 LEU A O 1
ATOM 823 N N . PHE A 1 102 ? 3.055 -3.563 3.381 1.00 80.56 102 PHE A N 1
ATOM 824 C CA . PHE A 1 102 ? 4.130 -3.442 4.372 1.00 80.56 102 PHE A CA 1
ATOM 825 C C . PHE A 1 102 ? 4.822 -4.758 4.721 1.00 80.56 102 PHE A C 1
ATOM 827 O O . PHE A 1 102 ? 5.791 -4.728 5.479 1.00 80.56 102 PHE A O 1
ATOM 834 N N . GLY A 1 103 ? 4.335 -5.905 4.249 1.00 78.62 103 GLY A N 1
ATOM 835 C CA . GLY A 1 103 ? 4.730 -7.220 4.752 1.00 78.62 103 GLY A CA 1
ATOM 836 C C . GLY A 1 103 ? 4.089 -7.562 6.107 1.00 78.62 103 GLY A C 1
ATOM 837 O O . GLY A 1 103 ? 3.520 -6.721 6.805 1.00 78.62 103 GLY A O 1
ATOM 838 N N . HIS A 1 104 ? 4.227 -8.821 6.537 1.00 71.62 104 HIS A N 1
ATOM 839 C CA . HIS A 1 104 ? 3.582 -9.361 7.748 1.00 71.62 104 HIS A CA 1
ATOM 840 C C . HIS A 1 104 ? 3.957 -8.648 9.066 1.00 71.62 104 HIS A C 1
ATOM 842 O O . HIS A 1 104 ? 3.287 -8.835 10.082 1.00 71.62 104 HIS A O 1
ATOM 848 N N . SER A 1 105 ? 5.019 -7.836 9.088 1.00 57.25 105 SER A N 1
ATOM 849 C CA . SER A 1 105 ? 5.443 -7.100 10.282 1.00 57.25 105 SER A CA 1
ATOM 850 C C . SER A 1 105 ? 4.581 -5.878 10.606 1.00 57.25 105 SER A C 1
ATOM 852 O O . SER A 1 105 ? 4.713 -5.360 11.716 1.00 57.25 105 SER A O 1
ATOM 854 N N . GLY A 1 106 ? 3.747 -5.385 9.675 1.00 55.56 106 GLY A N 1
ATOM 855 C CA . GLY A 1 106 ? 2.897 -4.192 9.866 1.00 55.56 106 GLY A CA 1
ATOM 856 C C . GLY A 1 106 ? 3.666 -2.897 10.185 1.00 55.56 106 GLY A C 1
ATOM 857 O O . GLY A 1 106 ? 3.084 -1.885 10.565 1.00 55.56 106 GLY A O 1
ATOM 858 N N . ILE A 1 107 ? 4.991 -2.945 10.072 1.00 60.47 107 ILE A N 1
ATOM 859 C CA . ILE A 1 107 ? 5.950 -1.867 10.285 1.00 60.47 107 ILE A CA 1
ATOM 860 C C . ILE A 1 107 ? 6.925 -1.974 9.120 1.00 60.47 107 ILE A C 1
ATOM 862 O O . ILE A 1 107 ? 7.374 -3.085 8.821 1.00 60.47 107 ILE A O 1
ATOM 866 N N . LEU A 1 108 ? 7.264 -0.828 8.521 1.00 55.50 108 LEU A N 1
ATOM 867 C CA . LEU A 1 108 ? 8.326 -0.663 7.524 1.00 55.50 108 LEU A CA 1
ATOM 868 C C . LEU A 1 108 ? 9.676 -1.050 8.150 1.00 55.50 108 LEU A C 1
ATOM 870 O O . LEU A 1 108 ? 10.434 -0.202 8.619 1.00 55.50 108 LEU A O 1
ATOM 874 N N . LYS A 1 109 ? 9.944 -2.349 8.238 1.00 57.59 109 LYS A N 1
ATOM 875 C CA . LYS A 1 109 ? 11.255 -2.906 8.561 1.00 57.59 109 LYS A CA 1
ATOM 876 C C . LYS A 1 109 ? 11.882 -3.351 7.249 1.00 57.59 109 LYS A C 1
ATOM 878 O O . LYS A 1 109 ? 11.177 -3.869 6.398 1.00 57.59 109 LYS A O 1
ATOM 883 N N . ALA A 1 110 ? 13.200 -3.213 7.123 1.00 54.84 110 ALA A N 1
ATOM 884 C CA . ALA A 1 110 ? 13.932 -3.638 5.926 1.00 54.84 110 ALA A CA 1
ATOM 885 C C . ALA A 1 110 ? 13.696 -5.119 5.551 1.00 54.84 110 ALA A C 1
ATOM 887 O O . ALA A 1 110 ? 13.815 -5.467 4.387 1.00 54.84 110 ALA A O 1
ATOM 888 N N . ALA A 1 111 ? 13.307 -5.952 6.527 1.00 56.22 111 ALA A N 1
ATOM 889 C CA . ALA A 1 111 ? 13.033 -7.378 6.356 1.00 56.22 111 ALA A CA 1
ATOM 890 C C . ALA A 1 111 ? 11.591 -7.746 5.980 1.00 56.22 111 ALA A C 1
ATOM 892 O O . ALA A 1 111 ? 11.197 -8.907 6.106 1.00 56.22 111 ALA A O 1
ATOM 893 N N . SER A 1 112 ? 10.762 -6.777 5.596 1.00 60.03 112 SER A N 1
ATOM 894 C CA . SER A 1 112 ? 9.381 -7.061 5.238 1.00 60.03 112 SER A CA 1
ATOM 895 C C . SER A 1 112 ? 9.242 -7.380 3.746 1.00 60.03 112 SER A C 1
ATOM 897 O O . SER A 1 112 ? 9.776 -6.687 2.890 1.00 60.03 112 SER A O 1
ATOM 899 N N . GLN A 1 113 ? 8.507 -8.449 3.428 1.00 77.06 113 GLN A N 1
ATOM 900 C CA . GLN A 1 113 ? 8.226 -8.899 2.054 1.00 77.06 113 GLN A CA 1
ATOM 901 C C . GLN A 1 113 ? 7.118 -8.076 1.360 1.00 77.06 113 GLN A C 1
ATOM 903 O O . GLN A 1 113 ? 6.452 -8.580 0.457 1.00 77.06 113 GLN A O 1
ATOM 908 N N . GLY A 1 114 ? 6.852 -6.854 1.832 1.00 85.06 114 GLY A N 1
ATOM 909 C CA . GLY A 1 114 ? 5.848 -5.977 1.224 1.00 85.06 114 GLY A CA 1
ATOM 910 C C . GLY A 1 114 ? 6.315 -5.438 -0.128 1.00 85.06 114 GLY A C 1
ATOM 911 O O . GLY A 1 114 ? 7.509 -5.445 -0.421 1.00 85.06 114 GLY A O 1
ATOM 912 N N . LEU A 1 115 ? 5.378 -4.941 -0.938 1.00 90.62 115 LEU A N 1
ATOM 913 C CA . LEU A 1 115 ? 5.694 -4.279 -2.217 1.00 90.62 115 LEU A CA 1
ATOM 914 C C . LEU A 1 115 ? 6.468 -2.973 -2.027 1.00 90.62 115 LEU A C 1
ATOM 916 O O . LEU A 1 115 ? 7.259 -2.589 -2.884 1.00 90.62 115 LEU A O 1
ATOM 920 N N . CYS A 1 116 ? 6.226 -2.292 -0.908 1.00 91.50 116 CYS A N 1
ATOM 921 C CA . CYS A 1 116 ? 6.874 -1.040 -0.572 1.00 91.50 116 CYS A CA 1
ATOM 922 C C . CYS A 1 116 ? 7.680 -1.179 0.714 1.00 91.50 116 CYS A C 1
ATOM 924 O O . CYS A 1 116 ? 7.232 -1.748 1.712 1.00 91.50 116 CYS A O 1
ATOM 926 N N . PHE A 1 117 ? 8.851 -0.559 0.732 1.00 87.50 117 PHE A N 1
ATOM 927 C CA . PHE A 1 117 ? 9.708 -0.534 1.902 1.00 87.50 117 PHE A CA 1
ATOM 928 C C . PHE A 1 117 ? 10.334 0.842 2.077 1.00 87.50 117 PHE A C 1
ATOM 930 O O . PHE A 1 117 ? 10.650 1.564 1.127 1.00 87.50 117 PHE A O 1
ATOM 937 N N . LYS A 1 118 ? 10.513 1.227 3.341 1.00 82.81 118 LYS A N 1
ATOM 938 C CA . LYS A 1 118 ? 11.260 2.432 3.678 1.00 82.81 118 LYS A CA 1
ATOM 939 C C . LYS A 1 118 ? 12.723 2.059 3.755 1.00 82.81 118 LYS A C 1
ATOM 941 O O . LYS A 1 118 ? 13.096 1.192 4.548 1.00 82.81 118 LYS A O 1
ATOM 946 N N . ARG A 1 119 ? 13.552 2.730 2.963 1.00 72.06 119 ARG A N 1
ATOM 947 C CA . ARG A 1 119 ? 14.992 2.521 3.019 1.00 72.06 119 ARG A CA 1
ATOM 948 C C . ARG A 1 119 ? 15.498 3.015 4.374 1.00 72.06 119 ARG A C 1
ATOM 950 O O . ARG A 1 119 ? 15.370 4.192 4.708 1.00 72.06 119 ARG A O 1
ATOM 957 N N . GLY A 1 120 ? 15.967 2.084 5.201 1.00 61.94 120 GLY A N 1
ATOM 958 C CA . GLY A 1 120 ? 16.508 2.395 6.520 1.00 61.94 120 GLY A CA 1
ATOM 959 C C . GLY A 1 120 ? 17.892 3.034 6.426 1.00 61.94 120 GLY A C 1
ATOM 960 O O . GLY A 1 120 ? 18.643 2.766 5.493 1.00 61.94 120 GLY A O 1
ATOM 961 N N . GLU A 1 121 ? 18.261 3.802 7.452 1.00 51.06 121 GLU A N 1
ATOM 962 C CA . GLU A 1 121 ? 19.621 4.334 7.652 1.00 51.06 121 GLU A CA 1
ATOM 963 C C . GLU A 1 121 ? 20.694 3.235 7.822 1.00 51.06 121 GLU A C 1
ATOM 965 O O . GLU A 1 121 ? 21.884 3.539 7.845 1.00 51.06 121 GLU A O 1
ATOM 970 N N . SER A 1 122 ? 20.309 1.955 7.962 1.00 44.78 122 SER A N 1
ATOM 971 C CA . SER A 1 122 ? 21.265 0.853 8.143 1.00 44.78 122 SER A CA 1
ATOM 972 C C . SER A 1 122 ? 22.020 0.484 6.867 1.00 44.78 122 SER A C 1
ATOM 974 O O . SER A 1 122 ? 23.115 -0.067 6.963 1.00 44.78 122 SER A O 1
ATOM 976 N N . MET A 1 123 ? 21.492 0.812 5.682 1.00 49.00 123 MET A N 1
ATOM 977 C CA . MET A 1 123 ? 22.338 0.882 4.495 1.00 49.00 123 MET A CA 1
ATOM 978 C C . MET A 1 123 ? 23.097 2.202 4.571 1.00 49.00 123 MET A C 1
ATOM 980 O O . MET A 1 123 ? 22.512 3.273 4.435 1.00 49.00 123 MET A O 1
ATOM 984 N N . LYS A 1 124 ? 24.412 2.105 4.780 1.00 49.31 124 LYS A N 1
ATOM 985 C CA . LYS A 1 124 ? 25.392 3.193 4.965 1.00 49.31 124 LYS A CA 1
ATOM 986 C C . LYS A 1 124 ? 25.432 4.264 3.849 1.00 49.31 124 LYS A C 1
ATOM 988 O O . LYS A 1 124 ? 26.306 5.123 3.883 1.00 49.31 124 LYS A O 1
ATOM 993 N N . TRP A 1 125 ? 24.528 4.208 2.870 1.00 49.84 125 TRP A N 1
ATOM 994 C CA . TRP A 1 125 ? 24.689 4.759 1.526 1.00 49.84 125 TRP A CA 1
ATOM 995 C C . TRP A 1 125 ? 23.596 5.752 1.079 1.00 49.84 125 TRP A C 1
ATOM 997 O O . TRP A 1 125 ? 23.689 6.259 -0.032 1.00 49.84 125 TRP A O 1
ATOM 1007 N N . SER A 1 126 ? 22.588 6.109 1.893 1.00 45.47 126 SER A N 1
ATOM 1008 C CA . SER A 1 126 ? 21.654 7.195 1.515 1.00 45.47 126 SER A CA 1
ATOM 1009 C C . SER A 1 126 ? 21.102 7.982 2.706 1.00 45.47 126 SER A C 1
ATOM 1011 O O . SER A 1 126 ? 20.411 7.429 3.563 1.00 45.47 126 SER A O 1
ATOM 1013 N N . GLY A 1 127 ? 21.367 9.290 2.742 1.00 52.75 127 GLY A N 1
ATOM 1014 C CA . GLY A 1 127 ? 20.729 10.217 3.677 1.00 52.75 127 GLY A CA 1
ATOM 1015 C C . GLY A 1 127 ? 19.245 10.403 3.340 1.00 52.75 127 GLY A C 1
ATOM 1016 O O . GLY A 1 127 ? 18.905 10.641 2.189 1.00 52.75 127 GLY A O 1
ATOM 1017 N N . GLN A 1 128 ? 18.389 10.326 4.365 1.00 63.56 128 GLN A N 1
ATOM 1018 C CA . GLN A 1 128 ? 16.918 10.402 4.325 1.00 63.56 128 GLN A CA 1
ATOM 1019 C C . GLN A 1 128 ? 16.231 9.177 3.700 1.00 63.56 128 GLN A C 1
ATOM 1021 O O . GLN A 1 128 ? 16.299 8.938 2.499 1.00 63.56 128 GLN A O 1
ATOM 1026 N N . GLY A 1 129 ? 15.520 8.414 4.539 1.00 75.00 129 GLY A N 1
ATOM 1027 C CA . GLY A 1 129 ? 14.811 7.200 4.134 1.00 75.00 129 GLY A CA 1
ATOM 1028 C C . GLY A 1 129 ? 13.669 7.483 3.163 1.00 75.00 129 GLY A C 1
ATOM 1029 O O . GLY A 1 129 ? 12.545 7.744 3.597 1.00 75.00 129 GLY A O 1
ATOM 1030 N N . SER A 1 130 ? 13.973 7.421 1.867 1.00 86.94 130 SER A N 1
ATOM 1031 C CA . SER A 1 130 ? 12.990 7.403 0.793 1.00 86.94 130 SER A CA 1
ATOM 1032 C C . SER A 1 130 ? 12.210 6.090 0.809 1.00 86.94 130 SER A C 1
ATOM 1034 O O . SER A 1 130 ? 12.676 5.039 1.268 1.00 86.94 130 SER A O 1
ATOM 1036 N N . LEU A 1 131 ? 10.976 6.176 0.340 1.00 90.00 131 LEU A N 1
ATOM 1037 C CA . LEU A 1 131 ? 10.094 5.052 0.140 1.00 90.00 131 LEU A CA 1
ATOM 1038 C C . LEU A 1 131 ? 10.343 4.476 -1.254 1.00 90.00 131 LEU A C 1
ATOM 1040 O O . LEU A 1 131 ? 10.135 5.172 -2.245 1.00 90.00 131 LEU A O 1
ATOM 1044 N N . SER A 1 132 ? 10.774 3.220 -1.332 1.00 90.19 132 SER A N 1
ATOM 1045 C CA . SER A 1 132 ? 10.858 2.500 -2.601 1.00 90.19 132 SER A CA 1
ATOM 1046 C C . SER A 1 132 ? 9.677 1.547 -2.716 1.00 90.19 132 SER A C 1
ATOM 1048 O O . SER A 1 132 ? 9.405 0.783 -1.792 1.00 90.19 132 SER A O 1
ATOM 1050 N N . CYS A 1 133 ? 8.984 1.620 -3.847 1.00 93.12 133 CYS A N 1
ATOM 1051 C CA . CYS A 1 133 ? 7.901 0.718 -4.235 1.00 93.12 133 CYS A CA 1
ATOM 1052 C C . CYS A 1 133 ? 8.197 0.061 -5.591 1.00 93.12 133 CYS A C 1
ATOM 1054 O O . CYS A 1 133 ? 7.280 -0.389 -6.263 1.00 93.12 133 CYS A O 1
ATOM 1056 N N . ALA A 1 134 ? 9.458 0.074 -6.033 1.00 91.44 134 ALA A N 1
ATOM 1057 C CA . ALA A 1 134 ? 9.888 -0.631 -7.234 1.00 91.44 134 ALA A CA 1
ATOM 1058 C C . ALA A 1 134 ? 10.359 -2.047 -6.881 1.00 91.44 134 ALA A C 1
ATOM 1060 O O . ALA A 1 134 ? 10.675 -2.335 -5.724 1.00 91.44 134 ALA A O 1
ATOM 1061 N N . GLN A 1 135 ? 10.427 -2.909 -7.893 1.00 92.31 135 GLN A N 1
ATOM 1062 C CA . GLN A 1 135 ? 11.051 -4.225 -7.772 1.00 92.31 135 GLN A CA 1
ATOM 1063 C C . GLN A 1 135 ? 12.515 -4.076 -7.358 1.00 92.31 135 GLN A C 1
ATOM 1065 O O . GLN A 1 135 ? 13.216 -3.175 -7.830 1.00 92.31 135 GLN A O 1
ATOM 1070 N N . ASP A 1 136 ? 12.969 -4.963 -6.478 1.00 91.62 136 ASP A N 1
ATOM 1071 C CA . ASP A 1 136 ? 14.327 -4.905 -5.945 1.00 91.62 136 ASP A CA 1
ATOM 1072 C C . ASP A 1 136 ? 15.355 -5.163 -7.050 1.00 91.62 136 ASP A C 1
ATOM 1074 O O . ASP A 1 136 ? 16.386 -4.499 -7.091 1.00 91.62 136 ASP A O 1
ATOM 1078 N N . GLU A 1 137 ? 15.043 -6.057 -7.988 1.00 94.25 137 GLU A N 1
ATOM 1079 C CA . GLU A 1 137 ? 15.870 -6.376 -9.148 1.00 94.25 137 GLU A CA 1
ATOM 1080 C C . GLU A 1 137 ? 16.068 -5.161 -10.045 1.00 94.25 137 GLU A C 1
ATOM 1082 O O . GLU A 1 137 ? 17.190 -4.863 -10.441 1.00 94.25 137 GLU A O 1
ATOM 1087 N N . VAL A 1 138 ? 14.985 -4.434 -10.341 1.00 93.50 138 VAL A N 1
ATOM 1088 C CA . VAL A 1 138 ? 15.052 -3.216 -11.155 1.00 93.50 138 VAL A CA 1
ATOM 1089 C C . VAL A 1 138 ? 15.932 -2.189 -10.462 1.00 93.50 138 VAL A C 1
ATOM 1091 O O . VAL A 1 138 ? 16.787 -1.595 -11.108 1.00 93.50 138 VAL A O 1
ATOM 1094 N N . PHE A 1 139 ? 15.757 -2.021 -9.149 1.00 90.50 139 PHE A N 1
ATOM 1095 C CA . PHE A 1 139 ? 16.540 -1.086 -8.354 1.00 90.50 139 PHE A CA 1
ATOM 1096 C C . PHE A 1 139 ? 18.037 -1.441 -8.336 1.00 90.50 139 PHE A C 1
ATOM 1098 O O . PHE A 1 139 ? 18.872 -0.575 -8.593 1.00 90.50 139 PHE A O 1
ATOM 1105 N N . LEU A 1 140 ? 18.385 -2.705 -8.068 1.00 92.75 140 LEU A N 1
ATOM 1106 C CA . LEU A 1 140 ? 19.769 -3.194 -8.114 1.00 92.75 140 LEU A CA 1
ATOM 1107 C C . LEU A 1 140 ? 20.369 -3.035 -9.513 1.00 92.75 140 LEU A C 1
ATOM 1109 O O . LEU A 1 140 ? 21.540 -2.703 -9.652 1.00 92.75 140 LEU A O 1
ATOM 1113 N N . PHE A 1 141 ? 19.549 -3.221 -10.545 1.00 94.38 141 PHE A N 1
ATOM 1114 C CA . PHE A 1 141 ? 19.952 -3.103 -11.936 1.00 94.38 141 PHE A CA 1
ATOM 1115 C C . PHE A 1 141 ? 20.134 -1.658 -12.416 1.00 94.38 141 PHE A C 1
ATOM 1117 O O . PHE A 1 141 ? 20.603 -1.481 -13.529 1.00 94.38 141 PHE A O 1
ATOM 1124 N N . GLN A 1 142 ? 19.793 -0.617 -11.646 1.00 90.75 142 GLN A N 1
ATOM 1125 C CA . GLN A 1 142 ? 19.995 0.772 -12.097 1.00 90.75 142 GLN A CA 1
ATOM 1126 C C . GLN A 1 142 ? 21.446 1.247 -11.978 1.00 90.75 142 GLN A C 1
ATOM 1128 O O . GLN A 1 142 ? 21.863 2.132 -12.723 1.00 90.75 142 GLN A O 1
ATOM 1133 N N . ASP A 1 143 ? 22.200 0.694 -11.030 1.00 89.56 143 ASP A N 1
ATOM 1134 C CA . ASP A 1 143 ? 23.562 1.120 -10.721 1.00 89.56 143 ASP A CA 1
ATOM 1135 C C . ASP A 1 143 ? 24.512 -0.063 -10.899 1.00 89.56 143 ASP A C 1
ATOM 1137 O O . ASP A 1 143 ? 24.466 -1.047 -10.158 1.00 89.56 143 ASP A O 1
ATOM 1141 N N . PHE A 1 144 ? 25.380 0.044 -11.907 1.00 92.19 144 PHE A N 1
ATOM 1142 C CA . PHE A 1 144 ? 26.322 -1.011 -12.262 1.00 92.19 144 PHE A CA 1
ATOM 1143 C C . PHE A 1 144 ? 27.253 -1.378 -11.102 1.00 92.19 144 PHE A C 1
ATOM 1145 O O . PHE A 1 144 ? 27.648 -2.534 -10.988 1.00 92.19 144 PHE A O 1
ATOM 1152 N N . HIS A 1 145 ? 27.536 -0.441 -10.192 1.00 93.94 145 HIS A N 1
ATOM 1153 C CA . HIS A 1 145 ? 28.348 -0.715 -9.011 1.00 93.94 145 HIS A CA 1
ATOM 1154 C C . HIS A 1 145 ? 27.695 -1.756 -8.081 1.00 93.94 145 HIS A C 1
ATOM 1156 O O . HIS A 1 145 ? 28.389 -2.424 -7.318 1.00 93.94 145 HIS A O 1
ATOM 1162 N N . PHE A 1 146 ? 26.367 -1.921 -8.094 1.00 92.88 146 PHE A N 1
ATOM 1163 C CA . PHE A 1 146 ? 25.731 -3.015 -7.345 1.00 92.88 146 PHE A CA 1
ATOM 1164 C C . PHE A 1 146 ? 25.865 -4.364 -8.045 1.00 92.88 146 PHE A C 1
ATOM 1166 O O . PHE A 1 146 ? 25.809 -5.393 -7.378 1.00 92.88 146 PHE A O 1
ATOM 1173 N N . LEU A 1 147 ? 26.021 -4.359 -9.367 1.00 95.94 147 LEU A N 1
ATOM 1174 C CA . LEU A 1 147 ? 26.126 -5.564 -10.182 1.00 95.94 147 LEU A CA 1
ATOM 1175 C C . LEU A 1 147 ? 27.556 -6.123 -10.169 1.00 95.94 147 LEU A C 1
ATOM 1177 O O . LEU A 1 147 ? 27.742 -7.333 -10.064 1.00 95.94 147 LEU A O 1
ATOM 1181 N N . ASP A 1 148 ? 28.549 -5.241 -10.236 1.00 96.38 148 ASP A N 1
ATOM 1182 C CA . ASP A 1 148 ? 29.974 -5.564 -10.196 1.00 96.38 148 ASP A CA 1
ATOM 1183 C C . ASP A 1 148 ? 30.491 -5.586 -8.748 1.00 96.38 148 ASP A C 1
ATOM 1185 O O . ASP A 1 148 ? 30.989 -4.597 -8.205 1.00 96.38 148 ASP A O 1
ATOM 1189 N N . LEU A 1 149 ? 30.331 -6.740 -8.094 1.00 95.50 149 LEU A N 1
ATOM 1190 C CA . LEU A 1 149 ? 30.712 -6.925 -6.691 1.00 95.50 149 LEU A CA 1
ATOM 1191 C C . LEU A 1 149 ? 32.220 -6.807 -6.456 1.00 95.50 149 LEU A C 1
ATOM 1193 O O . LEU A 1 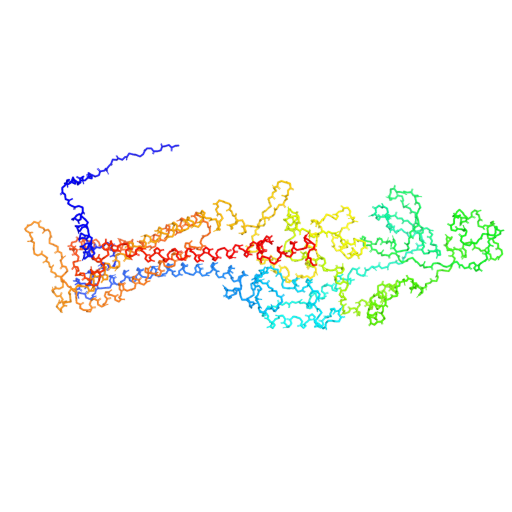149 ? 32.644 -6.527 -5.329 1.00 95.50 149 LEU A O 1
ATOM 1197 N N . ASN A 1 150 ? 33.030 -7.069 -7.483 1.00 96.19 150 ASN A N 1
ATOM 1198 C CA . ASN A 1 150 ? 34.478 -7.136 -7.358 1.00 96.19 150 ASN A CA 1
ATOM 1199 C C . ASN A 1 150 ? 35.184 -5.839 -7.830 1.00 96.19 150 ASN A C 1
ATOM 1201 O O . ASN A 1 150 ? 36.319 -5.580 -7.413 1.00 96.19 150 ASN A O 1
ATOM 1205 N N . GLY A 1 151 ? 34.490 -4.996 -8.601 1.00 95.88 151 GLY A N 1
ATOM 1206 C CA . GLY A 1 151 ? 34.947 -3.697 -9.091 1.00 95.88 151 GLY A CA 1
ATOM 1207 C C . GLY A 1 151 ? 35.864 -3.768 -10.318 1.00 95.88 151 GLY A C 1
ATOM 1208 O O . GLY A 1 151 ? 36.694 -2.870 -10.494 1.00 95.88 151 GLY A O 1
ATOM 1209 N N . ASP A 1 152 ? 35.794 -4.829 -11.125 1.00 95.00 152 ASP A N 1
ATOM 1210 C CA . ASP A 1 152 ? 36.628 -5.019 -12.324 1.00 95.00 152 ASP A CA 1
ATOM 1211 C C . ASP A 1 152 ? 36.022 -4.424 -13.609 1.00 95.00 152 ASP A C 1
ATOM 1213 O O . ASP A 1 152 ? 36.644 -4.474 -14.679 1.00 95.00 152 ASP A O 1
ATOM 1217 N N . GLY A 1 153 ? 34.843 -3.810 -13.511 1.00 93.88 153 GLY A N 1
ATOM 1218 C CA . GLY A 1 153 ? 34.106 -3.218 -14.618 1.00 93.88 153 GLY A CA 1
ATOM 1219 C C . GLY A 1 153 ? 33.383 -4.249 -15.486 1.00 93.88 153 GLY A C 1
ATOM 1220 O O . GLY A 1 153 ? 32.970 -3.915 -16.606 1.00 93.88 153 GLY A O 1
ATOM 1221 N N . VAL A 1 154 ? 33.233 -5.497 -15.029 1.00 93.12 154 VAL A N 1
ATOM 1222 C CA . VAL A 1 154 ? 32.434 -6.518 -15.707 1.00 93.12 154 VAL A CA 1
ATOM 1223 C C . VAL A 1 154 ? 31.435 -7.161 -14.755 1.00 93.12 154 VAL A C 1
ATOM 1225 O O . VAL A 1 154 ? 31.734 -7.479 -13.622 1.00 93.12 154 VAL A O 1
ATOM 1228 N N . TRP A 1 155 ? 30.222 -7.401 -15.246 1.00 95.69 155 TRP A N 1
ATOM 1229 C CA . TRP A 1 155 ? 29.210 -8.135 -14.501 1.00 95.69 155 TRP A CA 1
ATOM 1230 C C . TRP A 1 155 ? 29.146 -9.577 -14.993 1.00 95.69 155 TRP A C 1
ATOM 1232 O O . TRP A 1 155 ? 28.923 -9.845 -16.179 1.00 95.69 155 TRP A O 1
ATOM 1242 N N . THR A 1 156 ? 29.350 -10.529 -14.095 1.00 94.81 156 THR A N 1
ATOM 1243 C CA . THR A 1 156 ? 29.439 -11.959 -14.392 1.00 94.81 156 THR A CA 1
ATOM 1244 C C . THR A 1 156 ? 28.299 -12.749 -13.745 1.00 94.81 156 THR A C 1
ATOM 1246 O O . THR A 1 156 ? 27.678 -12.336 -12.767 1.00 94.81 156 THR A O 1
ATOM 1249 N N . PHE A 1 157 ? 28.021 -13.946 -14.270 1.00 94.69 157 PHE A N 1
ATOM 1250 C CA . PHE A 1 157 ? 27.003 -14.825 -13.681 1.00 94.69 157 PHE A CA 1
ATOM 1251 C C . PHE A 1 157 ? 27.293 -15.242 -12.219 1.00 94.69 157 PHE A C 1
ATOM 1253 O O . PHE A 1 157 ? 26.346 -15.311 -11.433 1.00 94.69 157 PHE A O 1
ATOM 1260 N N . PRO A 1 158 ? 28.550 -15.535 -11.811 1.00 95.81 158 PRO A N 1
ATOM 1261 C CA . PRO A 1 158 ? 28.880 -15.750 -10.402 1.00 95.81 158 PRO A CA 1
ATOM 1262 C C . PRO A 1 158 ? 28.542 -14.558 -9.503 1.00 95.81 158 PRO A C 1
ATOM 1264 O O . PRO A 1 158 ? 27.972 -14.776 -8.439 1.00 95.81 158 PRO A O 1
ATOM 1267 N N . GLU A 1 159 ? 28.814 -13.327 -9.941 1.00 96.31 159 GLU A N 1
ATOM 1268 C CA . GLU A 1 159 ? 28.486 -12.123 -9.165 1.00 96.31 159 GLU A CA 1
ATOM 1269 C C . GLU A 1 159 ? 26.986 -11.921 -9.038 1.00 96.31 159 GLU A C 1
ATOM 1271 O O . GLU A 1 159 ? 26.510 -11.619 -7.954 1.00 96.31 159 GLU A O 1
ATOM 1276 N N . ALA A 1 160 ? 26.222 -12.174 -10.103 1.00 96.12 160 ALA A N 1
ATOM 1277 C CA . ALA A 1 160 ? 24.765 -12.143 -10.032 1.00 96.12 160 ALA A CA 1
ATOM 1278 C C . ALA A 1 160 ? 24.223 -13.104 -8.950 1.00 96.12 160 ALA A C 1
ATOM 1280 O O . ALA A 1 160 ? 23.368 -12.725 -8.155 1.00 96.12 160 ALA A O 1
ATOM 1281 N N . LYS A 1 161 ? 24.776 -14.322 -8.851 1.00 95.56 161 LYS A N 1
ATOM 1282 C CA . LYS A 1 161 ? 24.414 -15.287 -7.795 1.00 95.56 161 LYS A CA 1
ATOM 1283 C C . LYS A 1 161 ? 24.875 -14.876 -6.400 1.00 95.56 161 LYS A C 1
ATOM 1285 O O . LYS A 1 161 ? 24.198 -15.175 -5.417 1.00 95.56 161 LYS A O 1
ATOM 1290 N N . GLU A 1 162 ? 26.057 -14.279 -6.293 1.00 96.31 162 GLU A N 1
ATOM 1291 C CA . GLU A 1 162 ? 26.579 -13.796 -5.016 1.00 96.31 162 GLU A CA 1
ATOM 1292 C C . GLU A 1 162 ? 25.770 -12.595 -4.515 1.00 96.31 162 GLU A C 1
ATOM 1294 O O . GLU A 1 162 ? 25.437 -12.543 -3.331 1.00 96.31 162 GLU A O 1
ATOM 1299 N N . LEU A 1 163 ? 25.346 -11.714 -5.424 1.00 95.25 163 LEU A N 1
ATOM 1300 C CA . LEU A 1 163 ? 24.465 -10.588 -5.143 1.00 95.25 163 LEU A CA 1
ATOM 1301 C C . LEU A 1 163 ? 23.109 -11.072 -4.620 1.00 95.25 163 LEU A C 1
ATOM 1303 O O . LEU A 1 163 ? 22.633 -10.532 -3.625 1.00 95.25 163 LEU A O 1
ATOM 1307 N N . ASP A 1 164 ? 22.533 -12.132 -5.200 1.00 93.75 164 ASP A N 1
ATOM 1308 C CA . ASP A 1 164 ? 21.304 -12.753 -4.681 1.00 93.75 164 ASP A CA 1
ATOM 1309 C C . ASP A 1 164 ? 21.471 -13.198 -3.222 1.00 93.75 164 ASP A C 1
ATOM 1311 O O . ASP A 1 164 ? 20.656 -12.877 -2.353 1.00 93.75 164 ASP A O 1
ATOM 1315 N N . ALA A 1 165 ? 22.560 -13.913 -2.926 1.00 94.94 165 ALA A N 1
ATOM 1316 C CA . ALA A 1 165 ? 22.840 -14.411 -1.584 1.00 94.94 165 ALA A CA 1
ATOM 1317 C C . ALA A 1 165 ? 23.097 -13.274 -0.581 1.00 94.94 165 ALA A C 1
ATOM 1319 O O . ALA A 1 165 ? 22.584 -13.321 0.542 1.00 94.94 165 ALA A O 1
ATOM 1320 N N . GLN A 1 166 ? 23.863 -12.254 -0.979 1.00 94.06 166 GLN A N 1
ATOM 1321 C CA . GLN A 1 166 ? 24.159 -11.090 -0.148 1.00 94.06 166 GLN A CA 1
ATOM 1322 C C . GLN A 1 166 ? 22.896 -10.267 0.120 1.00 94.06 166 GLN A C 1
ATOM 1324 O O . GLN A 1 166 ? 22.628 -9.907 1.266 1.00 94.06 166 GLN A O 1
ATOM 1329 N N . TYR A 1 167 ? 22.071 -10.038 -0.902 1.00 90.69 167 TYR A N 1
ATOM 1330 C CA . TYR A 1 167 ? 20.833 -9.280 -0.767 1.00 90.69 167 TYR A CA 1
ATOM 1331 C C . TYR A 1 167 ? 19.825 -9.991 0.143 1.00 90.69 167 TYR A C 1
ATOM 1333 O O . TYR A 1 167 ? 19.239 -9.353 1.023 1.00 90.69 167 TYR A O 1
ATOM 1341 N N . ILE A 1 168 ? 19.678 -11.316 0.017 1.00 90.00 168 ILE A N 1
ATOM 1342 C CA . ILE A 1 168 ? 18.854 -12.128 0.927 1.00 90.00 168 ILE A CA 1
ATOM 1343 C C . ILE A 1 168 ? 19.397 -12.067 2.360 1.00 90.00 168 ILE A C 1
ATOM 1345 O O . ILE A 1 168 ? 18.612 -11.985 3.304 1.00 90.00 168 ILE A O 1
ATOM 1349 N N . ALA A 1 169 ? 20.718 -12.095 2.554 1.00 89.38 169 ALA A N 1
ATOM 1350 C CA . ALA A 1 169 ? 21.317 -12.018 3.886 1.00 89.38 169 ALA A CA 1
ATOM 1351 C C . ALA A 1 169 ? 21.094 -10.648 4.552 1.00 89.38 169 ALA A C 1
ATOM 1353 O O . ALA A 1 169 ? 20.771 -10.589 5.741 1.00 89.38 169 ALA A O 1
ATOM 1354 N N . ASP A 1 170 ? 21.222 -9.564 3.786 1.00 85.88 170 ASP A N 1
ATOM 1355 C CA . ASP A 1 170 ? 21.124 -8.193 4.290 1.00 85.88 170 ASP A CA 1
ATOM 1356 C C . ASP A 1 170 ? 19.673 -7.745 4.501 1.00 85.88 170 ASP A C 1
ATOM 1358 O O . ASP A 1 170 ? 19.361 -7.037 5.465 1.00 85.88 170 ASP A O 1
ATOM 1362 N N . THR A 1 171 ? 18.774 -8.149 3.600 1.00 83.44 171 THR A N 1
ATOM 1363 C CA . THR A 1 171 ? 17.388 -7.666 3.568 1.00 83.44 171 THR A CA 1
ATOM 1364 C C . THR A 1 171 ? 16.360 -8.734 3.911 1.00 83.44 171 THR A C 1
ATOM 1366 O O . THR A 1 171 ? 15.236 -8.392 4.238 1.00 83.44 171 THR A O 1
ATOM 1369 N N . GLY A 1 172 ? 16.681 -10.026 3.847 1.00 87.00 172 GLY A N 1
ATOM 1370 C CA . GLY A 1 172 ? 15.690 -11.102 3.975 1.00 87.00 172 GLY A CA 1
ATOM 1371 C C . GLY A 1 172 ? 14.708 -11.203 2.799 1.00 87.00 172 GLY A C 1
ATOM 1372 O O . GLY A 1 172 ? 13.741 -11.966 2.884 1.00 87.00 172 GLY A O 1
ATOM 1373 N N . ARG A 1 173 ? 14.918 -10.437 1.720 1.00 85.75 173 ARG A N 1
ATOM 1374 C CA . ARG A 1 173 ? 14.094 -10.455 0.507 1.00 85.75 173 ARG A CA 1
ATOM 1375 C C . ARG A 1 173 ? 14.791 -11.256 -0.581 1.00 85.75 173 ARG A C 1
ATOM 1377 O O . ARG A 1 173 ? 16.008 -11.199 -0.724 1.00 85.75 173 ARG A O 1
ATOM 1384 N N . HIS A 1 174 ? 14.002 -12.028 -1.314 1.00 90.31 174 HIS A N 1
ATOM 1385 C CA . HIS A 1 174 ? 14.489 -12.799 -2.446 1.00 90.31 174 HIS A CA 1
ATOM 1386 C C . HIS A 1 174 ? 14.558 -11.903 -3.673 1.00 90.31 174 HIS A C 1
ATOM 1388 O O . HIS A 1 174 ? 13.572 -11.242 -3.985 1.00 90.31 174 HIS A O 1
ATOM 1394 N N . VAL A 1 175 ? 15.709 -11.934 -4.333 1.00 92.88 175 VAL A N 1
ATOM 1395 C CA . VAL A 1 175 ? 15.931 -11.397 -5.674 1.00 92.88 175 VAL A CA 1
ATOM 1396 C C . VAL A 1 175 ? 16.530 -12.495 -6.541 1.00 92.88 175 VAL A C 1
ATOM 1398 O O . VAL A 1 175 ? 17.083 -13.467 -6.012 1.00 92.88 175 VAL A O 1
ATOM 1401 N N . ASN A 1 176 ? 16.369 -12.362 -7.853 1.00 94.00 176 ASN A N 1
ATOM 1402 C CA . ASN A 1 176 ? 16.851 -13.334 -8.830 1.00 94.00 176 ASN A CA 1
ATOM 1403 C C . ASN A 1 176 ? 17.692 -12.657 -9.920 1.00 94.00 176 ASN A C 1
ATOM 1405 O O . ASN A 1 176 ? 17.388 -12.686 -11.115 1.00 94.00 176 ASN A O 1
ATOM 1409 N N . MET A 1 177 ? 18.771 -12.010 -9.493 1.00 95.75 177 MET A N 1
ATOM 1410 C CA . MET A 1 177 ? 19.723 -11.331 -10.362 1.00 95.75 177 MET A CA 1
ATOM 1411 C C . MET A 1 177 ? 20.418 -12.307 -11.308 1.00 95.75 177 MET A C 1
ATOM 1413 O O . MET A 1 177 ? 20.800 -11.904 -12.406 1.00 95.75 177 MET A O 1
ATOM 1417 N N . ALA A 1 178 ? 20.544 -13.588 -10.943 1.00 94.56 178 ALA A N 1
ATOM 1418 C CA . ALA A 1 178 ? 21.011 -14.632 -11.852 1.00 94.56 178 ALA A CA 1
ATOM 1419 C C . ALA A 1 178 ? 20.106 -14.794 -13.092 1.00 94.56 178 ALA A C 1
ATOM 1421 O O . ALA A 1 178 ? 20.624 -14.914 -14.208 1.00 94.56 178 ALA A O 1
ATOM 1422 N N . ASP A 1 179 ? 18.782 -14.762 -12.926 1.00 94.19 179 ASP A N 1
ATOM 1423 C CA . ASP A 1 179 ? 17.843 -14.822 -14.050 1.00 94.19 179 ASP A CA 1
ATOM 1424 C C . ASP A 1 179 ? 17.800 -13.495 -14.812 1.00 94.19 179 ASP A C 1
ATOM 1426 O O . ASP A 1 179 ? 17.825 -13.509 -16.043 1.00 94.19 179 ASP A O 1
ATOM 1430 N N . VAL A 1 180 ? 17.848 -12.346 -14.121 1.00 95.19 180 VAL A N 1
ATOM 1431 C CA . VAL A 1 180 ? 17.986 -11.024 -14.772 1.00 95.19 180 VAL A CA 1
ATOM 1432 C C . VAL A 1 180 ? 19.222 -11.003 -15.669 1.00 95.19 180 VAL A C 1
ATOM 1434 O O . VAL A 1 180 ? 19.140 -10.623 -16.835 1.00 95.19 180 VAL A O 1
ATOM 1437 N N . TYR A 1 181 ? 20.360 -11.483 -15.167 1.00 95.06 181 TYR A N 1
ATOM 1438 C CA . TYR A 1 181 ? 21.600 -11.607 -15.924 1.00 95.06 181 TYR A CA 1
ATOM 1439 C C . TYR A 1 181 ? 21.425 -12.445 -17.195 1.00 95.06 181 TYR A C 1
ATOM 1441 O O . TYR A 1 181 ? 21.815 -12.033 -18.292 1.00 95.06 181 TYR A O 1
ATOM 1449 N N . GLN A 1 182 ? 20.817 -13.628 -17.066 1.00 93.19 182 GLN A N 1
ATOM 1450 C CA . GLN A 1 182 ? 20.571 -14.512 -18.202 1.00 93.19 182 GLN A CA 1
ATOM 1451 C C . GLN A 1 182 ? 19.598 -13.903 -19.207 1.00 93.19 182 GLN A C 1
ATOM 1453 O O . GLN A 1 182 ? 19.816 -14.045 -20.411 1.00 93.19 182 GLN A O 1
ATOM 1458 N N . ASN A 1 183 ? 18.561 -13.210 -18.745 1.00 93.06 183 ASN A N 1
ATOM 1459 C CA . ASN A 1 183 ? 17.593 -12.532 -19.596 1.00 93.06 183 ASN A CA 1
ATOM 1460 C C . ASN A 1 183 ? 18.251 -11.387 -20.363 1.00 93.06 183 ASN A C 1
ATOM 1462 O O . ASN A 1 183 ? 18.108 -11.323 -21.582 1.00 93.06 183 ASN A O 1
ATOM 1466 N N . VAL A 1 184 ? 19.049 -10.549 -19.691 1.00 92.38 184 VAL A N 1
ATOM 1467 C CA . VAL A 1 184 ? 19.841 -9.487 -20.330 1.00 92.38 184 VAL A CA 1
ATOM 1468 C C . VAL A 1 184 ? 20.751 -10.078 -21.395 1.00 92.38 184 VAL A C 1
ATOM 1470 O O . VAL A 1 184 ? 20.686 -9.657 -22.548 1.00 92.38 184 VAL A O 1
ATOM 1473 N N . LEU A 1 185 ? 21.548 -11.099 -21.062 1.00 89.69 185 LEU A N 1
ATOM 1474 C CA . LEU A 1 185 ? 22.389 -11.757 -22.057 1.00 89.69 185 LEU A CA 1
ATOM 1475 C C . LEU A 1 185 ? 21.556 -12.353 -23.188 1.00 89.69 185 LEU A C 1
ATOM 1477 O O . LEU A 1 185 ? 21.928 -12.208 -24.340 1.00 89.69 185 LEU A O 1
ATOM 1481 N N . THR A 1 186 ? 20.427 -12.994 -22.907 1.00 87.94 186 THR A N 1
ATOM 1482 C CA . THR A 1 186 ? 19.562 -13.577 -23.941 1.00 87.94 186 THR A CA 1
ATOM 1483 C C . THR A 1 186 ? 19.031 -12.505 -24.886 1.00 87.94 186 THR A C 1
ATOM 1485 O O . THR A 1 186 ? 19.095 -12.697 -26.102 1.00 87.94 186 THR A O 1
ATOM 1488 N N . GLN A 1 187 ? 18.603 -11.354 -24.361 1.00 87.19 187 GLN A N 1
ATOM 1489 C CA . GLN A 1 187 ? 18.218 -10.202 -25.171 1.00 87.19 187 GLN A CA 1
ATOM 1490 C C . GLN A 1 187 ? 19.403 -9.730 -26.013 1.00 87.19 187 GLN A C 1
ATOM 1492 O O . GLN A 1 187 ? 19.304 -9.730 -27.240 1.00 87.19 187 GLN A O 1
ATOM 1497 N N . ILE A 1 188 ? 20.558 -9.458 -25.397 1.00 84.06 188 ILE A N 1
ATOM 1498 C CA . ILE A 1 188 ? 21.769 -9.046 -26.117 1.00 84.06 188 ILE A CA 1
ATOM 1499 C C . ILE A 1 188 ? 22.112 -10.051 -27.219 1.00 84.06 188 ILE A C 1
ATOM 1501 O O . ILE A 1 188 ? 22.339 -9.642 -28.347 1.00 84.06 188 ILE A O 1
ATOM 1505 N N . ARG A 1 189 ? 22.097 -11.359 -26.943 1.00 80.62 189 ARG A N 1
ATOM 1506 C CA . ARG A 1 189 ? 22.421 -12.426 -27.902 1.00 80.62 189 ARG A CA 1
ATOM 1507 C C . ARG A 1 189 ? 21.422 -12.489 -29.052 1.00 80.62 189 ARG A C 1
ATOM 1509 O O . ARG A 1 189 ? 21.837 -12.556 -30.206 1.00 80.62 189 ARG A O 1
ATOM 1516 N N . SER A 1 190 ? 20.124 -12.428 -28.752 1.00 78.38 190 SER A N 1
ATOM 1517 C CA . SER A 1 190 ? 19.056 -12.441 -29.762 1.00 78.38 190 SER A CA 1
ATOM 1518 C C . SER A 1 190 ? 19.131 -11.243 -30.721 1.00 78.38 190 SER A C 1
ATOM 1520 O O . SER A 1 190 ? 18.708 -11.327 -31.878 1.00 78.38 190 SER A O 1
ATOM 1522 N N . HIS A 1 191 ? 19.734 -10.138 -30.268 1.00 71.62 191 HIS A N 1
ATOM 1523 C CA . HIS A 1 191 ? 19.885 -8.909 -31.047 1.00 71.62 191 HIS A CA 1
ATOM 1524 C C . HIS A 1 191 ? 21.271 -8.744 -31.677 1.00 71.62 191 HIS A C 1
ATOM 1526 O O . HIS A 1 191 ? 21.365 -8.228 -32.788 1.00 71.62 191 HIS A O 1
ATOM 1532 N N . ALA A 1 192 ? 22.326 -9.238 -31.024 1.00 64.19 192 ALA A N 1
ATOM 1533 C CA . ALA A 1 192 ? 23.697 -9.299 -31.534 1.00 64.19 192 ALA A CA 1
ATOM 1534 C C . ALA A 1 192 ? 23.840 -10.307 -32.680 1.00 64.19 192 ALA A C 1
ATOM 1536 O O . ALA A 1 192 ? 24.748 -10.179 -33.503 1.00 64.19 192 ALA A O 1
ATOM 1537 N N . TYR A 1 193 ? 22.907 -11.258 -32.790 1.00 56.66 193 TYR A N 1
ATOM 1538 C CA . TYR A 1 193 ? 22.650 -11.989 -34.023 1.00 56.66 193 TYR A CA 1
ATOM 1539 C C . TYR A 1 193 ? 22.043 -11.032 -35.069 1.00 56.66 193 TYR A C 1
ATOM 1541 O O . TYR A 1 193 ? 20.846 -11.027 -35.367 1.00 56.66 193 TYR A O 1
ATOM 1549 N N . ARG A 1 194 ? 22.894 -10.183 -35.657 1.00 58.38 194 ARG A N 1
ATOM 1550 C CA . ARG A 1 194 ? 22.714 -9.784 -37.053 1.00 58.38 194 ARG A CA 1
ATOM 1551 C C . ARG A 1 194 ? 22.903 -11.072 -37.828 1.00 58.38 194 ARG A C 1
ATOM 1553 O O . ARG A 1 194 ? 24.027 -11.521 -38.007 1.00 58.38 194 ARG A O 1
ATOM 1560 N N . SER A 1 195 ? 21.807 -11.728 -38.185 1.00 60.47 195 SER A N 1
ATOM 1561 C CA . SER A 1 195 ? 21.871 -12.887 -39.058 1.00 60.47 195 SER A CA 1
ATOM 1562 C C . SER A 1 195 ? 22.468 -12.403 -40.376 1.00 60.47 195 SER A C 1
ATOM 1564 O O . SER A 1 195 ? 21.799 -11.734 -41.155 1.00 60.47 195 SER A O 1
ATOM 1566 N N . VAL A 1 196 ? 23.764 -12.629 -40.569 1.00 66.88 196 VAL A N 1
ATOM 1567 C CA . VAL A 1 196 ? 24.472 -12.192 -41.765 1.00 66.88 196 VAL A CA 1
ATOM 1568 C C . VAL A 1 196 ? 24.194 -13.212 -42.859 1.00 66.88 196 VAL A C 1
ATOM 1570 O O . VAL A 1 196 ? 24.495 -14.396 -42.702 1.00 66.88 196 VAL A O 1
ATOM 1573 N N . MET A 1 197 ? 23.619 -12.767 -43.971 1.00 81.62 197 MET A N 1
ATOM 1574 C CA . MET A 1 197 ? 23.404 -13.600 -45.150 1.00 81.62 197 MET A CA 1
ATOM 1575 C C . MET A 1 197 ? 24.354 -13.143 -46.265 1.00 81.62 197 MET A C 1
ATOM 1577 O O . MET A 1 197 ? 24.538 -11.937 -46.451 1.00 81.62 197 MET A O 1
ATOM 1581 N N . PRO A 1 198 ? 24.992 -14.064 -47.012 1.00 85.69 198 PRO A N 1
ATOM 1582 C CA . PRO A 1 198 ? 25.747 -13.675 -48.195 1.00 85.69 198 PRO A CA 1
ATOM 1583 C C . PRO A 1 198 ? 24.810 -13.005 -49.207 1.00 85.69 198 PRO A C 1
ATOM 1585 O O . PRO A 1 198 ? 23.758 -13.555 -49.539 1.00 85.69 198 PRO A O 1
ATOM 1588 N N . CYS A 1 199 ? 25.203 -11.827 -49.689 1.00 91.44 199 CYS A N 1
ATOM 1589 C CA . CYS A 1 199 ? 24.499 -11.110 -50.750 1.00 91.44 199 CYS A CA 1
ATOM 1590 C C . CYS A 1 199 ? 25.442 -10.940 -51.944 1.00 91.44 199 CYS A C 1
ATOM 1592 O O . CYS A 1 199 ? 26.582 -10.490 -51.797 1.00 91.44 199 CYS A O 1
ATOM 1594 N N . GLY A 1 200 ? 24.978 -11.353 -53.118 1.00 89.25 200 GLY A N 1
ATOM 1595 C CA . GLY A 1 200 ? 25.723 -11.322 -54.370 1.00 89.25 200 GLY A CA 1
ATOM 1596 C C . GLY A 1 200 ? 25.240 -10.241 -55.330 1.00 89.25 200 GLY A C 1
ATOM 1597 O O . GLY A 1 200 ? 24.285 -9.507 -55.073 1.00 89.25 200 GLY A O 1
ATOM 1598 N N . LEU A 1 201 ? 25.905 -10.165 -56.482 1.00 88.62 201 LEU A N 1
ATOM 1599 C CA . LEU A 1 201 ? 25.409 -9.384 -57.611 1.00 88.62 201 LEU A CA 1
ATOM 1600 C C . LEU A 1 201 ? 24.012 -9.880 -58.008 1.00 88.62 201 LEU A C 1
ATOM 1602 O O . LEU A 1 201 ? 23.746 -11.079 -58.037 1.00 88.62 201 LEU A O 1
ATOM 1606 N N . ASN A 1 202 ? 23.147 -8.936 -58.351 1.00 90.56 202 ASN A N 1
ATOM 1607 C CA . ASN A 1 202 ? 21.740 -9.090 -58.704 1.00 90.56 202 ASN A CA 1
ATOM 1608 C C . ASN A 1 202 ? 20.795 -9.511 -57.572 1.00 90.56 202 ASN A C 1
ATOM 1610 O O . ASN A 1 202 ? 19.594 -9.601 -57.836 1.00 90.56 202 ASN A O 1
ATOM 1614 N N . ASP A 1 203 ? 21.272 -9.709 -56.339 1.00 94.12 203 ASP A N 1
ATOM 1615 C CA . ASP A 1 203 ? 20.371 -9.908 -55.204 1.00 94.12 203 ASP A CA 1
ATOM 1616 C C . ASP A 1 203 ? 19.565 -8.632 -54.929 1.00 94.12 203 ASP A C 1
ATOM 1618 O O . ASP A 1 203 ? 20.089 -7.511 -54.943 1.00 94.12 203 ASP A O 1
ATOM 1622 N N . THR A 1 204 ? 18.275 -8.819 -54.657 1.00 94.38 204 THR A N 1
ATOM 1623 C CA . THR A 1 204 ? 17.396 -7.769 -54.147 1.00 94.38 204 THR A CA 1
ATOM 1624 C C . THR A 1 204 ? 17.566 -7.668 -52.637 1.00 94.38 204 THR A C 1
ATOM 1626 O O . THR A 1 204 ? 17.408 -8.649 -51.907 1.00 94.38 204 THR A O 1
ATOM 1629 N N . VAL A 1 205 ? 17.928 -6.478 -52.179 1.00 95.56 205 VAL A N 1
ATOM 1630 C CA . VAL A 1 205 ? 18.254 -6.149 -50.792 1.00 95.56 205 VAL A CA 1
ATOM 1631 C C . VAL A 1 205 ? 17.591 -4.821 -50.436 1.00 95.56 205 VAL A C 1
ATOM 1633 O O . VAL A 1 205 ? 17.088 -4.111 -51.295 1.00 95.56 205 VAL A O 1
ATOM 1636 N N . GLU A 1 206 ? 17.580 -4.449 -49.173 1.00 94.25 206 GLU A N 1
ATOM 1637 C CA . GLU A 1 206 ? 17.218 -3.121 -48.712 1.00 94.25 206 GLU A CA 1
ATOM 1638 C C . GLU A 1 206 ? 18.493 -2.333 -48.390 1.00 94.25 206 GLU A C 1
ATOM 1640 O O . GLU A 1 206 ? 19.350 -2.810 -47.644 1.00 94.25 206 GLU A O 1
ATOM 1645 N N . ALA A 1 207 ? 18.618 -1.123 -48.934 1.00 92.25 207 ALA A N 1
ATOM 1646 C CA . ALA A 1 207 ? 19.667 -0.172 -48.572 1.00 92.25 207 ALA A CA 1
ATOM 1647 C C . ALA A 1 207 ? 19.114 0.905 -47.638 1.00 92.25 207 ALA A C 1
ATOM 1649 O O . ALA A 1 207 ? 18.007 1.412 -47.855 1.00 92.25 207 ALA A O 1
ATOM 1650 N N . PHE A 1 208 ? 19.882 1.259 -46.608 1.00 86.88 208 PHE A N 1
ATOM 1651 C CA . PHE A 1 208 ? 19.553 2.379 -45.733 1.00 86.88 208 PHE A CA 1
ATOM 1652 C C . PHE A 1 208 ? 19.961 3.703 -46.383 1.00 86.88 208 PHE A C 1
ATOM 1654 O O . PHE A 1 208 ? 21.114 3.891 -46.775 1.00 86.88 208 PHE A O 1
ATOM 1661 N N . MET A 1 209 ? 19.002 4.618 -46.505 1.00 83.44 209 MET A N 1
ATOM 1662 C CA . MET A 1 209 ? 19.201 5.927 -47.114 1.00 83.44 209 MET A CA 1
ATOM 1663 C C . MET A 1 209 ? 19.396 6.981 -46.019 1.00 83.44 209 MET A C 1
ATOM 1665 O O . MET A 1 209 ? 18.412 7.490 -45.481 1.00 83.44 209 MET A O 1
ATOM 1669 N N . ASP A 1 210 ? 20.648 7.332 -45.713 1.00 75.38 210 ASP A N 1
ATOM 1670 C CA . ASP A 1 210 ? 21.006 8.218 -44.588 1.00 75.38 210 ASP A CA 1
ATOM 1671 C C . ASP A 1 210 ? 20.236 9.548 -44.593 1.00 75.38 210 ASP A C 1
ATOM 1673 O O . ASP A 1 210 ? 19.723 9.985 -43.566 1.00 75.38 210 ASP A O 1
ATOM 1677 N N . ASN A 1 211 ? 20.059 10.155 -45.770 1.00 78.44 211 ASN A N 1
ATOM 1678 C CA . ASN A 1 211 ? 19.368 11.442 -45.921 1.00 78.44 211 ASN A CA 1
ATOM 1679 C C . ASN A 1 211 ? 17.871 11.398 -45.568 1.00 78.44 211 ASN A C 1
ATOM 1681 O O . ASN A 1 211 ? 17.257 12.446 -45.373 1.00 78.44 211 ASN A O 1
ATOM 1685 N N . TRP A 1 212 ? 17.270 10.207 -45.532 1.00 78.00 212 TRP A N 1
ATOM 1686 C CA . TRP A 1 212 ? 15.830 10.021 -45.336 1.00 78.00 212 TRP A CA 1
ATOM 1687 C C . TRP A 1 212 ? 15.488 9.110 -44.156 1.00 78.00 212 TRP A C 1
ATOM 1689 O O . TRP A 1 212 ? 14.328 9.064 -43.755 1.00 78.00 212 TRP A O 1
ATOM 1699 N N . GLY A 1 213 ? 16.465 8.396 -43.591 1.00 73.88 213 GLY A N 1
ATOM 1700 C CA . GLY A 1 213 ? 16.246 7.477 -42.475 1.00 73.88 213 GLY A CA 1
ATOM 1701 C C . GLY A 1 213 ? 15.321 6.305 -42.821 1.00 73.88 213 GLY A C 1
ATOM 1702 O O . GLY A 1 213 ? 14.644 5.782 -41.937 1.00 73.88 213 GLY A O 1
ATOM 1703 N N . ILE A 1 214 ? 15.256 5.915 -44.099 1.00 81.81 214 ILE A N 1
ATOM 1704 C CA . ILE A 1 214 ? 14.387 4.839 -44.596 1.00 81.81 214 ILE A CA 1
ATOM 1705 C C . ILE A 1 214 ? 15.198 3.718 -45.243 1.00 81.81 214 ILE A C 1
ATOM 1707 O O . ILE A 1 214 ? 16.234 3.953 -45.867 1.00 81.81 214 ILE A O 1
ATOM 1711 N N . TRP A 1 215 ? 14.682 2.496 -45.132 1.00 86.38 215 TRP A N 1
ATOM 1712 C CA . TRP A 1 215 ? 15.160 1.332 -45.875 1.00 86.38 215 TRP A CA 1
ATOM 1713 C C . TRP A 1 215 ? 14.410 1.235 -47.204 1.00 86.38 215 TRP A C 1
ATOM 1715 O O . TRP A 1 215 ? 13.184 1.318 -47.224 1.00 86.38 215 TRP A O 1
ATOM 1725 N N . THR A 1 216 ? 15.142 1.088 -48.307 1.00 92.44 216 THR A N 1
ATOM 1726 C CA . THR A 1 216 ? 14.580 1.065 -49.666 1.00 92.44 216 THR A CA 1
ATOM 1727 C C . THR A 1 216 ? 15.000 -0.204 -50.392 1.00 92.44 216 THR A C 1
ATOM 1729 O O . THR A 1 216 ? 16.176 -0.553 -50.365 1.00 92.44 216 THR A O 1
ATOM 1732 N N . GLU A 1 217 ? 14.062 -0.875 -51.066 1.00 94.31 217 GLU A N 1
ATOM 1733 C CA . GLU A 1 217 ? 14.341 -2.076 -51.862 1.00 94.31 217 GLU A CA 1
ATOM 1734 C C . GLU A 1 217 ? 15.170 -1.727 -53.112 1.00 94.31 217 GLU A C 1
ATOM 1736 O O . GLU A 1 217 ? 14.714 -1.049 -54.041 1.00 94.31 217 GLU A O 1
ATOM 1741 N N . VAL A 1 218 ? 16.400 -2.218 -53.147 1.00 95.75 218 VAL A N 1
ATOM 1742 C CA . VAL A 1 218 ? 17.395 -2.003 -54.193 1.00 95.75 218 VAL A CA 1
ATOM 1743 C C . VAL A 1 218 ? 17.941 -3.339 -54.701 1.00 95.75 218 VAL A C 1
ATOM 1745 O O . VAL A 1 218 ? 17.844 -4.370 -54.045 1.00 95.75 218 VAL A O 1
ATOM 1748 N N . GLN A 1 219 ? 18.544 -3.340 -55.881 1.00 95.75 219 GLN A N 1
ATOM 1749 C CA . GLN A 1 219 ? 19.276 -4.482 -56.415 1.00 95.75 219 GLN A CA 1
ATOM 1750 C C . GLN A 1 219 ? 20.772 -4.172 -56.417 1.00 95.75 219 GLN A C 1
ATOM 1752 O O . GLN A 1 219 ? 21.186 -3.115 -56.903 1.00 95.75 219 GLN A O 1
ATOM 1757 N N . ILE A 1 220 ? 21.592 -5.081 -55.886 1.00 93.88 220 ILE A N 1
ATOM 1758 C CA . ILE A 1 220 ? 23.053 -4.952 -55.944 1.00 93.88 220 ILE A CA 1
ATOM 1759 C C . ILE A 1 220 ? 23.481 -5.174 -57.390 1.00 93.88 220 ILE A C 1
ATOM 1761 O O . ILE A 1 220 ? 23.269 -6.258 -57.919 1.00 93.88 220 ILE A O 1
ATOM 1765 N N . TYR A 1 221 ? 24.093 -4.188 -58.041 1.00 88.88 221 TYR A N 1
ATOM 1766 C CA . TYR A 1 221 ? 24.507 -4.348 -59.442 1.00 88.88 221 TYR A CA 1
ATOM 1767 C C . TYR A 1 221 ? 26.017 -4.265 -59.654 1.00 88.88 221 TYR A C 1
ATOM 1769 O O . TYR A 1 221 ? 26.495 -4.737 -60.681 1.00 88.88 221 TYR A O 1
ATOM 1777 N N . ALA A 1 222 ? 26.769 -3.670 -58.725 1.00 86.12 222 ALA A N 1
ATOM 1778 C CA . ALA A 1 222 ? 28.227 -3.660 -58.776 1.00 86.12 222 ALA A CA 1
ATOM 1779 C C . ALA A 1 222 ? 28.830 -3.619 -57.368 1.00 86.12 222 ALA A C 1
ATOM 1781 O O . ALA A 1 222 ? 28.266 -3.027 -56.445 1.00 86.12 222 ALA A O 1
ATOM 1782 N N . ILE A 1 223 ? 29.997 -4.243 -57.213 1.00 86.75 223 ILE A N 1
ATOM 1783 C CA . ILE A 1 223 ? 30.760 -4.269 -55.965 1.00 86.75 223 ILE A CA 1
ATOM 1784 C C . ILE A 1 223 ? 32.118 -3.647 -56.266 1.00 86.75 223 ILE A C 1
ATOM 1786 O O . ILE A 1 223 ? 32.893 -4.181 -57.055 1.00 86.75 223 ILE A O 1
ATOM 1790 N N . SER A 1 224 ? 32.401 -2.501 -55.655 1.00 84.06 224 SER A N 1
ATOM 1791 C CA . SER A 1 224 ? 33.666 -1.799 -55.848 1.00 84.06 224 SER A CA 1
ATOM 1792 C C . SER A 1 224 ? 34.779 -2.390 -54.974 1.00 84.06 224 SER A C 1
ATOM 1794 O O . SER A 1 224 ? 34.539 -2.917 -53.879 1.00 84.06 224 SER A O 1
ATOM 1796 N N . SER A 1 225 ? 36.025 -2.231 -55.429 1.00 79.94 225 SER A N 1
ATOM 1797 C CA . SER A 1 225 ? 37.236 -2.467 -54.633 1.00 79.94 225 SER A CA 1
ATOM 1798 C C . SER A 1 225 ? 37.336 -1.511 -53.430 1.00 79.94 225 SER A C 1
ATOM 1800 O O . SER A 1 225 ? 37.902 -1.879 -52.399 1.00 79.94 225 SER A O 1
ATOM 1802 N N . SER A 1 226 ? 36.714 -0.327 -53.515 1.00 79.19 226 SER A N 1
ATOM 1803 C CA . SER A 1 226 ? 36.708 0.743 -52.499 1.00 79.19 226 SER A CA 1
ATOM 1804 C C . SER A 1 226 ? 35.735 0.541 -51.324 1.00 79.19 226 SER A C 1
ATOM 1806 O O . SER A 1 226 ? 35.355 1.504 -50.664 1.00 79.19 226 SER A O 1
ATOM 1808 N N . ASP A 1 227 ? 35.313 -0.698 -51.053 1.00 79.31 227 ASP A N 1
ATOM 1809 C CA . ASP A 1 227 ? 34.362 -1.044 -49.975 1.00 79.31 227 ASP A CA 1
ATOM 1810 C C . ASP A 1 227 ? 32.945 -0.452 -50.138 1.00 79.31 227 ASP A C 1
ATOM 1812 O O . ASP A 1 227 ? 32.120 -0.487 -49.224 1.00 79.31 227 ASP A O 1
ATOM 1816 N N . GLN A 1 228 ? 32.647 0.051 -51.336 1.00 87.06 228 GLN A N 1
ATOM 1817 C CA . GLN A 1 228 ? 31.337 0.554 -51.733 1.00 87.06 228 GLN A CA 1
ATOM 1818 C C . GLN A 1 228 ? 30.584 -0.502 -52.544 1.00 87.06 228 GLN A C 1
ATOM 1820 O O . GLN A 1 228 ? 31.161 -1.221 -53.364 1.00 87.06 228 GLN A O 1
ATOM 1825 N N . VAL A 1 229 ? 29.277 -0.574 -52.336 1.00 89.94 229 VAL A N 1
ATOM 1826 C CA . VAL A 1 229 ? 28.351 -1.404 -53.099 1.00 89.94 229 VAL A CA 1
ATOM 1827 C C . VAL A 1 229 ? 27.420 -0.475 -53.848 1.00 89.94 229 VAL A C 1
ATOM 1829 O O . VAL A 1 229 ? 26.745 0.364 -53.250 1.00 89.94 229 VAL A O 1
ATOM 1832 N N . SER A 1 230 ? 27.397 -0.611 -55.166 1.00 91.56 230 SER A N 1
ATOM 1833 C CA . SER A 1 230 ? 26.498 0.165 -55.998 1.00 91.56 230 SER A CA 1
ATOM 1834 C C . SER A 1 230 ? 25.188 -0.585 -56.165 1.00 91.56 230 SER A C 1
ATOM 1836 O O . SER A 1 230 ? 25.145 -1.754 -56.568 1.00 91.56 230 SER A O 1
ATOM 1838 N N . VAL A 1 231 ? 24.110 0.114 -55.837 1.00 94.00 231 VAL A N 1
ATOM 1839 C CA . VAL A 1 231 ? 22.758 -0.425 -55.809 1.00 94.00 231 VAL A CA 1
ATOM 1840 C C . VAL A 1 231 ? 21.840 0.422 -56.679 1.00 94.00 231 VAL A C 1
ATOM 1842 O O . VAL A 1 231 ? 22.032 1.634 -56.815 1.00 94.00 231 VAL A O 1
ATOM 1845 N N . ILE A 1 232 ? 20.867 -0.225 -57.311 1.00 93.50 232 ILE A N 1
ATOM 1846 C CA . ILE A 1 232 ? 19.858 0.424 -58.150 1.00 93.50 232 ILE A CA 1
ATOM 1847 C C . ILE A 1 232 ? 18.489 0.224 -57.515 1.00 93.50 232 ILE A C 1
ATOM 1849 O O . ILE A 1 232 ? 18.141 -0.895 -57.143 1.00 93.50 232 ILE A O 1
ATOM 1853 N N . ALA A 1 233 ? 17.709 1.292 -57.374 1.00 94.62 233 ALA A N 1
ATOM 1854 C CA . ALA A 1 233 ? 16.356 1.187 -56.841 1.00 94.62 233 ALA A CA 1
ATOM 1855 C C . ALA A 1 233 ? 15.494 0.279 -57.723 1.00 94.62 233 ALA A C 1
ATOM 1857 O O . ALA A 1 233 ? 15.392 0.477 -58.940 1.00 94.62 233 ALA A O 1
ATOM 1858 N N . THR A 1 234 ? 14.843 -0.701 -57.093 1.00 93.31 234 THR A N 1
ATOM 1859 C CA . THR A 1 234 ? 13.900 -1.578 -57.790 1.00 93.31 234 THR A CA 1
ATOM 1860 C C . THR A 1 234 ? 12.667 -0.787 -58.245 1.00 93.31 234 THR A C 1
ATOM 1862 O O . THR A 1 234 ? 12.344 0.251 -57.655 1.00 93.31 234 THR A O 1
ATOM 1865 N N . PRO A 1 235 ? 11.923 -1.259 -59.262 1.00 92.19 235 PRO A N 1
ATOM 1866 C CA . PRO A 1 235 ? 10.701 -0.596 -59.722 1.00 92.19 235 PRO A CA 1
ATOM 1867 C C . PRO A 1 235 ? 9.651 -0.370 -58.623 1.00 92.19 235 PRO A C 1
ATOM 1869 O O . PRO A 1 235 ? 8.885 0.588 -58.697 1.00 92.19 235 PRO A O 1
ATOM 1872 N N . ASN A 1 236 ? 9.644 -1.216 -57.589 1.00 87.81 236 ASN A N 1
ATOM 1873 C CA . ASN A 1 236 ? 8.681 -1.158 -56.489 1.00 87.81 236 ASN A CA 1
ATOM 1874 C C . ASN A 1 236 ? 8.999 -0.069 -55.455 1.00 87.81 236 ASN A C 1
ATOM 1876 O O . ASN A 1 236 ? 8.121 0.333 -54.698 1.00 87.81 236 ASN A O 1
ATOM 1880 N N . SER A 1 237 ? 10.235 0.433 -55.428 1.00 84.25 237 SER A N 1
ATOM 1881 C CA . SER A 1 237 ? 10.715 1.360 -54.396 1.00 84.25 237 SER A CA 1
ATOM 1882 C C . SER A 1 237 ? 10.170 2.793 -54.495 1.00 84.25 237 SER A C 1
ATOM 1884 O O . SER A 1 237 ? 10.421 3.605 -53.609 1.00 84.25 237 SER A O 1
ATOM 1886 N N . GLY A 1 238 ? 9.475 3.146 -55.583 1.00 86.44 238 GLY A N 1
ATOM 1887 C CA . GLY A 1 238 ? 9.086 4.531 -55.889 1.00 86.44 238 GLY A CA 1
ATOM 1888 C C . GLY A 1 238 ? 10.220 5.397 -56.462 1.00 86.44 238 GLY A C 1
ATOM 1889 O O . GLY A 1 238 ? 9.956 6.494 -56.946 1.00 86.44 238 GLY A O 1
ATOM 1890 N N . TRP A 1 239 ? 11.454 4.882 -56.491 1.00 87.88 239 TRP A N 1
ATOM 1891 C CA . TRP A 1 239 ? 12.657 5.556 -57.001 1.00 87.88 239 TRP A CA 1
ATOM 1892 C C . TRP A 1 239 ? 13.280 4.823 -58.195 1.00 87.88 239 TRP A C 1
ATOM 1894 O O . TRP A 1 239 ? 14.495 4.843 -58.386 1.00 87.88 239 TRP A O 1
ATOM 1904 N N . ALA A 1 240 ? 12.447 4.132 -58.976 1.00 88.62 240 ALA A N 1
ATOM 1905 C CA . ALA A 1 240 ? 12.866 3.218 -60.032 1.00 88.62 240 ALA A CA 1
ATOM 1906 C C . ALA A 1 240 ? 13.988 3.799 -60.915 1.00 88.62 240 ALA A C 1
ATOM 1908 O O . ALA A 1 240 ? 13.819 4.833 -61.562 1.00 88.62 240 ALA A O 1
ATOM 1909 N N . GLY A 1 241 ? 15.130 3.107 -60.952 1.00 83.81 241 GLY A N 1
ATOM 1910 C CA . GLY A 1 241 ? 16.268 3.464 -61.805 1.00 83.81 241 GLY A CA 1
ATOM 1911 C C . GLY A 1 241 ? 17.266 4.464 -61.211 1.00 83.81 241 GLY A C 1
ATOM 1912 O O . GLY A 1 241 ? 18.287 4.731 -61.846 1.00 83.81 241 GLY A O 1
ATOM 1913 N N . ALA A 1 242 ? 17.027 4.992 -60.009 1.00 89.69 242 ALA A N 1
ATOM 1914 C CA . ALA A 1 242 ? 18.040 5.762 -59.297 1.00 89.69 242 ALA A CA 1
ATOM 1915 C C . ALA A 1 242 ? 19.185 4.846 -58.825 1.00 89.69 242 ALA A C 1
ATOM 1917 O O . ALA A 1 242 ? 18.956 3.723 -58.375 1.00 89.69 242 ALA A O 1
ATOM 1918 N N . ASN A 1 243 ? 20.420 5.334 -58.954 1.00 90.44 243 ASN A N 1
ATOM 1919 C CA . ASN A 1 243 ? 21.638 4.607 -58.604 1.00 90.44 243 ASN A CA 1
ATOM 1920 C C . ASN A 1 243 ? 22.338 5.309 -57.443 1.00 90.44 243 ASN A C 1
ATOM 1922 O O . ASN A 1 243 ? 22.554 6.521 -57.502 1.00 90.44 243 ASN A O 1
ATOM 1926 N N . TRP A 1 244 ? 22.768 4.537 -56.450 1.00 91.50 244 TRP A N 1
ATOM 1927 C CA . TRP A 1 244 ? 23.544 5.035 -55.318 1.00 91.50 244 TRP A CA 1
ATOM 1928 C C . TRP A 1 244 ? 24.702 4.094 -55.005 1.00 91.50 244 TRP A C 1
ATOM 1930 O O . TRP A 1 244 ? 24.681 2.917 -55.370 1.00 91.50 244 TRP A O 1
ATOM 1940 N N . SER A 1 245 ? 25.709 4.624 -54.321 1.00 89.88 245 SER A N 1
ATOM 1941 C CA . SER A 1 245 ? 26.798 3.842 -53.744 1.00 89.88 245 SER A CA 1
ATOM 1942 C C . SER A 1 245 ? 26.670 3.904 -52.232 1.00 89.88 245 SER A C 1
ATOM 1944 O O . SER A 1 245 ? 26.560 4.993 -51.673 1.00 89.88 245 SER A O 1
ATOM 1946 N N . HIS A 1 246 ? 26.655 2.738 -51.596 1.00 87.50 246 HIS A N 1
ATOM 1947 C CA . HIS A 1 246 ? 26.547 2.603 -50.151 1.00 87.50 246 HIS A CA 1
ATOM 1948 C C . HIS A 1 246 ? 27.760 1.856 -49.592 1.00 87.50 246 HIS A C 1
ATOM 1950 O O . HIS A 1 246 ? 28.274 0.944 -50.247 1.00 87.50 246 HIS A O 1
ATOM 1956 N N . PRO A 1 247 ? 28.198 2.166 -48.363 1.00 86.38 247 PRO A N 1
ATOM 1957 C CA . PRO A 1 247 ? 29.140 1.307 -47.662 1.00 86.38 247 PRO A CA 1
ATOM 1958 C C . PRO A 1 247 ? 28.523 -0.084 -47.434 1.00 86.38 247 PRO A C 1
ATOM 1960 O O . PRO A 1 247 ? 27.314 -0.209 -47.230 1.00 86.38 247 PRO A O 1
ATOM 1963 N N . ARG A 1 248 ? 29.346 -1.147 -47.438 1.00 80.19 248 ARG A N 1
ATOM 1964 C CA . ARG A 1 248 ? 28.874 -2.545 -47.275 1.00 80.19 248 ARG A CA 1
ATOM 1965 C C . ARG A 1 248 ? 27.982 -2.770 -46.048 1.00 80.19 248 ARG A C 1
ATOM 1967 O O . ARG A 1 248 ? 27.088 -3.604 -46.104 1.00 80.19 248 ARG A O 1
ATOM 1974 N N . GLY A 1 249 ? 28.204 -2.022 -44.966 1.00 75.12 249 GLY A N 1
ATOM 1975 C CA . GLY A 1 249 ? 27.431 -2.126 -43.723 1.00 75.12 249 GLY A CA 1
ATOM 1976 C C . GLY A 1 249 ? 26.000 -1.574 -43.783 1.00 75.12 249 GLY A C 1
ATOM 1977 O O . GLY A 1 249 ? 25.265 -1.736 -42.812 1.00 75.12 249 GLY A O 1
ATOM 1978 N N . SER A 1 250 ? 25.598 -0.939 -44.889 1.00 86.56 250 SER A N 1
ATOM 1979 C CA . SER A 1 250 ? 24.288 -0.281 -45.032 1.00 86.56 250 SER A CA 1
ATOM 1980 C C . SER A 1 250 ? 23.263 -1.101 -45.827 1.00 86.56 250 SER A C 1
ATOM 1982 O O . SER A 1 250 ? 22.231 -0.561 -46.227 1.00 86.56 250 SER A O 1
ATOM 1984 N N . LEU A 1 251 ? 23.539 -2.385 -46.083 1.00 90.19 251 LEU A N 1
ATOM 1985 C CA . LEU A 1 251 ? 22.666 -3.289 -46.836 1.00 90.19 251 LEU A CA 1
ATOM 1986 C C . LEU A 1 251 ? 22.121 -4.411 -45.946 1.00 90.19 251 LEU A C 1
ATOM 1988 O O . LEU A 1 251 ? 22.867 -5.018 -45.176 1.00 90.19 251 LEU A O 1
ATOM 1992 N N . ARG A 1 252 ? 20.842 -4.753 -46.116 1.00 91.50 252 ARG A N 1
ATOM 1993 C CA . ARG A 1 252 ? 20.207 -5.917 -45.479 1.00 91.50 252 ARG A CA 1
ATOM 1994 C C . ARG A 1 252 ? 19.286 -6.646 -46.453 1.00 91.50 252 ARG A C 1
ATOM 1996 O O . ARG A 1 252 ? 18.691 -6.021 -47.310 1.00 91.50 252 ARG A O 1
ATOM 2003 N N . ARG A 1 253 ? 19.107 -7.952 -46.336 1.00 91.44 253 ARG A N 1
ATOM 2004 C CA . ARG A 1 253 ? 18.166 -8.765 -47.114 1.00 91.44 253 ARG A CA 1
ATOM 2005 C C . ARG A 1 253 ? 17.011 -9.199 -46.224 1.00 91.44 253 ARG A C 1
ATOM 2007 O O . ARG A 1 253 ? 17.243 -9.673 -45.121 1.00 91.44 253 ARG A O 1
ATOM 2014 N N . VAL A 1 254 ? 15.772 -9.077 -46.689 1.00 84.44 254 VAL A N 1
ATOM 2015 C CA . VAL A 1 254 ? 14.604 -9.556 -45.935 1.00 84.44 254 VAL A CA 1
ATOM 2016 C C . VAL A 1 254 ? 14.206 -10.935 -46.456 1.00 84.44 254 VAL A C 1
ATOM 2018 O O . VAL A 1 254 ? 13.832 -11.074 -47.617 1.00 84.44 254 VAL A O 1
ATOM 2021 N N . VAL A 1 255 ? 14.294 -11.963 -45.610 1.00 86.75 255 VAL A N 1
ATOM 2022 C CA . VAL A 1 255 ? 13.872 -13.337 -45.932 1.00 86.75 255 VAL A CA 1
ATOM 2023 C C . VAL A 1 255 ? 12.725 -13.697 -44.997 1.00 86.75 255 VAL A C 1
ATOM 2025 O O . VAL A 1 255 ? 12.868 -13.602 -43.783 1.00 86.75 255 VAL A O 1
ATOM 2028 N N . GLU A 1 256 ? 11.562 -14.034 -45.560 1.00 87.94 256 GLU A N 1
ATOM 2029 C CA . GLU A 1 256 ? 10.345 -14.374 -44.794 1.00 87.94 256 GLU A CA 1
ATOM 2030 C C . GLU A 1 256 ? 9.928 -13.300 -43.762 1.00 87.94 256 GLU A C 1
ATOM 2032 O O . GLU A 1 256 ? 9.386 -13.596 -42.701 1.00 87.94 256 GLU A O 1
ATOM 2037 N N . GLY A 1 257 ? 10.181 -12.022 -44.067 1.00 76.56 257 GLY A N 1
ATOM 2038 C CA . GLY A 1 257 ? 9.853 -10.897 -43.183 1.00 76.56 257 GLY A CA 1
ATOM 2039 C C . GLY A 1 257 ? 10.879 -10.623 -42.077 1.00 76.56 257 GLY A C 1
ATOM 2040 O O . GLY A 1 257 ? 10.719 -9.649 -41.344 1.00 76.56 257 GLY A O 1
ATOM 2041 N N . GLN A 1 258 ? 11.949 -11.417 -41.972 1.00 71.00 258 GLN A N 1
ATOM 2042 C CA . GLN A 1 258 ? 13.069 -11.147 -41.071 1.00 71.00 258 GLN A CA 1
ATOM 2043 C C . GLN A 1 258 ? 14.221 -10.460 -41.824 1.00 71.00 258 GLN A C 1
ATOM 2045 O O . GLN A 1 258 ? 14.615 -10.941 -42.887 1.00 71.00 258 GLN A O 1
ATOM 2050 N N . PRO A 1 259 ? 14.769 -9.338 -41.318 1.00 77.56 259 PRO A N 1
ATOM 2051 C CA . PRO A 1 259 ? 15.931 -8.686 -41.913 1.00 77.56 259 PRO A CA 1
ATOM 2052 C C . PRO A 1 259 ? 17.241 -9.391 -41.523 1.00 77.56 259 PRO A C 1
ATOM 2054 O O . PRO A 1 259 ? 17.481 -9.676 -40.350 1.00 77.56 259 PRO A O 1
ATOM 2057 N N . PHE A 1 260 ? 18.101 -9.610 -42.513 1.00 81.25 260 PHE A N 1
ATOM 2058 C CA . PHE A 1 260 ? 19.436 -10.202 -42.423 1.00 81.25 260 PHE A CA 1
ATOM 2059 C C . PHE A 1 260 ? 20.455 -9.196 -42.945 1.00 81.25 260 PHE A C 1
ATOM 2061 O O . PHE A 1 260 ? 20.249 -8.642 -44.016 1.00 81.25 260 PHE A O 1
ATOM 2068 N N . ASP A 1 261 ? 21.567 -8.962 -42.263 1.00 83.19 261 ASP A N 1
ATOM 2069 C CA . ASP A 1 261 ? 22.594 -8.070 -42.810 1.00 83.19 261 ASP A CA 1
ATOM 2070 C C . ASP A 1 261 ? 23.281 -8.711 -44.014 1.00 83.19 261 ASP A C 1
ATOM 2072 O O . ASP A 1 261 ? 23.593 -9.904 -44.013 1.00 83.19 261 ASP A O 1
ATOM 2076 N N . CYS A 1 262 ? 23.536 -7.918 -45.049 1.00 87.69 262 CYS A N 1
ATOM 2077 C CA . CYS A 1 262 ? 24.174 -8.419 -46.255 1.00 87.69 262 CYS A CA 1
ATOM 2078 C C . CYS A 1 262 ? 25.695 -8.443 -46.113 1.00 87.69 262 CYS A C 1
ATOM 2080 O O . CYS A 1 262 ? 26.348 -7.401 -46.131 1.00 87.69 262 CYS A O 1
ATOM 2082 N N . SER A 1 263 ? 26.284 -9.640 -46.072 1.00 88.06 263 SER A N 1
ATOM 2083 C CA . SER A 1 263 ? 27.727 -9.799 -46.283 1.00 88.06 263 SER A CA 1
ATOM 2084 C C . SER A 1 263 ? 28.015 -9.866 -47.772 1.00 88.06 263 SER A C 1
ATOM 2086 O O . SER A 1 263 ? 27.806 -10.889 -48.428 1.00 88.06 263 SER A O 1
ATOM 2088 N N . VAL A 1 264 ? 28.477 -8.740 -48.307 1.00 88.19 264 VAL A N 1
ATOM 2089 C CA . VAL A 1 264 ? 28.945 -8.633 -49.687 1.00 88.19 264 VAL A CA 1
ATOM 2090 C C . VAL A 1 264 ? 30.449 -8.941 -49.710 1.00 88.19 264 VAL A C 1
ATOM 2092 O O . VAL A 1 264 ? 31.215 -8.251 -49.026 1.00 88.19 264 VAL A O 1
ATOM 2095 N N . PRO A 1 265 ? 30.910 -9.965 -50.456 1.00 83.81 265 PRO A N 1
ATOM 2096 C CA . PRO A 1 265 ? 32.316 -10.356 -50.458 1.00 83.81 265 PRO A CA 1
ATOM 2097 C C . PRO A 1 265 ? 33.211 -9.221 -50.964 1.00 83.81 265 PRO A C 1
ATOM 2099 O O . PRO A 1 265 ? 32.869 -8.501 -51.906 1.00 83.81 265 PRO A O 1
ATOM 2102 N N . LYS A 1 266 ? 34.392 -9.069 -50.349 1.00 84.38 266 LYS A N 1
ATOM 2103 C CA . LYS A 1 266 ? 35.397 -8.120 -50.833 1.00 84.38 266 LYS A CA 1
ATOM 2104 C C . LYS A 1 266 ? 35.887 -8.577 -52.198 1.00 84.38 266 LYS A C 1
ATOM 2106 O O . LYS A 1 266 ? 36.463 -9.653 -52.325 1.00 84.38 266 LYS A O 1
ATOM 2111 N N . CYS A 1 267 ? 35.686 -7.736 -53.200 1.00 85.75 267 CYS A N 1
ATOM 2112 C CA . CYS A 1 267 ? 36.270 -7.948 -54.509 1.00 85.75 267 CYS A CA 1
ATOM 2113 C C . CYS A 1 267 ? 37.583 -7.164 -54.616 1.00 85.75 267 CYS A C 1
ATOM 2115 O O . CYS A 1 267 ? 37.692 -6.036 -54.131 1.00 85.75 267 CYS A O 1
ATOM 2117 N N . THR A 1 268 ? 38.609 -7.782 -55.193 1.00 89.75 268 THR A N 1
ATOM 2118 C CA . THR A 1 268 ? 39.888 -7.138 -55.510 1.00 89.75 268 THR A CA 1
ATOM 2119 C C . THR A 1 268 ? 40.137 -7.250 -57.007 1.00 89.75 268 THR A C 1
ATOM 2121 O O . THR A 1 268 ? 40.017 -8.341 -57.568 1.00 89.75 268 THR A O 1
ATOM 2124 N N . ASN A 1 269 ? 40.452 -6.120 -57.646 1.00 91.00 269 ASN A N 1
ATOM 2125 C CA . ASN A 1 269 ? 40.817 -6.099 -59.059 1.00 91.00 269 ASN A CA 1
ATOM 2126 C C . ASN A 1 269 ? 42.064 -6.977 -59.262 1.00 91.00 269 ASN A C 1
ATOM 2128 O O . ASN A 1 269 ? 42.968 -6.995 -58.426 1.00 91.00 269 ASN A O 1
ATOM 2132 N N . THR A 1 270 ? 42.076 -7.757 -60.338 1.00 92.19 270 THR A N 1
ATOM 2133 C CA . THR A 1 270 ? 43.166 -8.699 -60.671 1.00 92.19 270 THR A CA 1
ATOM 2134 C C . THR A 1 270 ? 43.934 -8.279 -61.917 1.00 92.19 270 THR A C 1
ATOM 2136 O O . THR A 1 270 ? 44.716 -9.059 -62.446 1.00 92.19 270 THR A O 1
ATOM 2139 N N . ASP A 1 271 ? 43.734 -7.036 -62.351 1.00 92.31 271 ASP A N 1
ATOM 2140 C CA . ASP A 1 271 ? 44.435 -6.408 -63.466 1.00 92.31 271 ASP A CA 1
ATOM 2141 C C . ASP A 1 271 ? 45.933 -6.243 -63.196 1.00 92.31 271 ASP A C 1
ATOM 2143 O O . ASP A 1 271 ? 46.715 -6.188 -64.132 1.00 92.31 271 ASP A O 1
ATOM 2147 N N . ALA A 1 272 ? 46.365 -6.198 -61.929 1.00 89.94 272 ALA A N 1
ATOM 2148 C CA . ALA A 1 272 ? 47.778 -6.058 -61.554 1.00 89.94 272 ALA A CA 1
ATOM 2149 C C . ALA A 1 272 ? 48.471 -4.844 -62.219 1.00 89.94 272 ALA A C 1
ATOM 2151 O O . ALA A 1 272 ? 49.684 -4.849 -62.432 1.00 89.94 272 ALA A O 1
ATOM 2152 N N . GLY A 1 273 ? 47.696 -3.795 -62.519 1.00 90.50 273 GLY A N 1
ATOM 2153 C CA . GLY A 1 273 ? 48.148 -2.602 -63.235 1.00 90.50 273 GLY A CA 1
ATOM 2154 C C . GLY A 1 273 ? 48.100 -2.704 -64.763 1.00 90.50 273 GLY A C 1
ATOM 2155 O O . GLY A 1 273 ? 48.490 -1.741 -65.420 1.00 90.50 273 GLY A O 1
ATOM 2156 N N . ALA A 1 274 ? 47.630 -3.821 -65.329 1.00 92.62 274 ALA A N 1
ATOM 2157 C CA . ALA A 1 274 ? 47.268 -3.903 -66.739 1.00 92.62 274 ALA A CA 1
ATOM 2158 C C . ALA A 1 274 ? 46.139 -2.909 -67.041 1.00 92.62 274 ALA A C 1
ATOM 2160 O O . ALA A 1 274 ? 45.264 -2.647 -66.212 1.00 92.62 274 ALA A O 1
ATOM 2161 N N . THR A 1 275 ? 46.170 -2.341 -68.236 1.00 93.44 275 THR A N 1
ATOM 2162 C CA . THR A 1 275 ? 45.178 -1.373 -68.695 1.00 93.44 275 THR A CA 1
ATOM 2163 C C . THR A 1 275 ? 44.656 -1.820 -70.037 1.00 93.44 275 THR A C 1
ATOM 2165 O O . THR A 1 275 ? 45.438 -2.310 -70.835 1.00 93.44 275 THR A O 1
ATOM 2168 N N . SER A 1 276 ? 43.384 -1.550 -70.306 1.00 92.44 276 SER A N 1
ATOM 2169 C CA . SER A 1 276 ? 42.788 -1.705 -71.636 1.00 92.44 276 SER A CA 1
ATOM 2170 C C . SER A 1 276 ? 43.599 -1.034 -72.750 1.00 92.44 276 SER A C 1
ATOM 2172 O O . SER A 1 276 ? 44.401 -0.127 -72.505 1.00 92.44 276 SER A O 1
ATOM 2174 N N . GLN A 1 277 ? 43.230 -1.321 -74.002 1.00 89.62 277 GLN A N 1
ATOM 2175 C CA . GLN A 1 277 ? 43.802 -0.697 -75.203 1.00 89.62 277 GLN A CA 1
ATOM 2176 C C . GLN A 1 277 ? 43.763 0.849 -75.187 1.00 89.62 277 GLN A C 1
ATOM 2178 O O . GLN A 1 277 ? 44.513 1.519 -75.902 1.00 89.62 277 GLN A O 1
ATOM 2183 N N . LYS A 1 278 ? 42.875 1.442 -74.377 1.00 90.06 278 LYS A N 1
ATOM 2184 C CA . LYS A 1 278 ? 42.724 2.896 -74.192 1.00 90.06 278 LYS A CA 1
ATOM 2185 C C . LYS A 1 278 ? 43.456 3.439 -72.961 1.00 90.06 278 LYS A C 1
ATOM 2187 O O . LYS A 1 278 ? 43.220 4.586 -72.589 1.00 90.06 278 LYS A O 1
ATOM 2192 N N . TYR A 1 279 ? 44.328 2.641 -72.351 1.00 91.62 279 TYR A N 1
ATOM 2193 C CA . TYR A 1 279 ? 45.047 2.950 -71.116 1.00 91.62 279 TYR A CA 1
ATOM 2194 C C . TYR A 1 279 ? 44.127 3.194 -69.908 1.00 91.62 279 TYR A C 1
ATOM 2196 O O . TYR A 1 279 ? 44.475 3.966 -69.019 1.00 91.62 279 TYR A O 1
ATOM 2204 N N . LEU A 1 280 ? 42.950 2.554 -69.884 1.00 91.19 280 LEU A N 1
ATOM 2205 C CA . LEU A 1 280 ? 42.025 2.585 -68.744 1.00 91.19 280 LEU A CA 1
ATOM 2206 C C . LEU A 1 280 ? 42.215 1.323 -67.898 1.00 91.19 280 LEU A C 1
ATOM 2208 O O . LEU A 1 280 ? 42.105 0.218 -68.439 1.00 91.19 280 LEU A O 1
ATOM 2212 N N . GLY A 1 281 ? 42.496 1.484 -66.607 1.00 91.50 281 GLY A N 1
ATOM 2213 C CA . GLY A 1 281 ? 42.571 0.396 -65.627 1.00 91.50 281 GLY A CA 1
ATOM 2214 C C . GLY A 1 281 ? 41.224 0.135 -64.948 1.00 91.50 281 GLY A C 1
ATOM 2215 O O . GLY A 1 281 ? 40.233 0.822 -65.207 1.00 91.50 281 GLY A O 1
ATOM 2216 N N . CYS A 1 282 ? 41.161 -0.841 -64.036 1.00 91.75 282 CYS A N 1
ATOM 2217 C CA . CYS A 1 282 ? 39.898 -1.183 -63.372 1.00 91.75 282 CYS A CA 1
ATOM 2218 C C . CYS A 1 282 ? 39.265 -0.032 -62.564 1.00 91.75 282 CYS A C 1
ATOM 2220 O O . CYS A 1 282 ? 38.041 0.004 -62.419 1.00 91.75 282 CYS A O 1
ATOM 2222 N N . ASP A 1 283 ? 40.064 0.918 -62.073 1.00 86.69 283 ASP A N 1
ATOM 2223 C CA . ASP A 1 283 ? 39.570 2.089 -61.337 1.00 86.69 283 ASP A CA 1
ATOM 2224 C C . ASP A 1 283 ? 38.854 3.099 -62.254 1.00 86.69 283 ASP A C 1
ATOM 2226 O O . ASP A 1 283 ? 37.890 3.746 -61.838 1.00 86.69 283 ASP A O 1
ATOM 2230 N N . ASP A 1 284 ? 39.244 3.184 -63.529 1.00 87.12 284 ASP A N 1
ATOM 2231 C CA . ASP A 1 284 ? 38.592 4.060 -64.508 1.00 87.12 284 ASP A CA 1
ATOM 2232 C C . ASP A 1 284 ? 37.181 3.556 -64.853 1.00 87.12 284 ASP A C 1
ATOM 2234 O O . ASP A 1 284 ? 36.232 4.337 -65.005 1.00 87.12 284 ASP A O 1
ATOM 2238 N N . PHE A 1 285 ? 37.001 2.233 -64.892 1.00 84.56 285 PHE A N 1
ATOM 2239 C CA . PHE A 1 285 ? 35.705 1.597 -65.146 1.00 84.56 285 PHE A CA 1
ATOM 2240 C C . PHE A 1 285 ? 34.707 1.756 -63.997 1.00 84.56 285 PHE A C 1
ATOM 2242 O O . PHE A 1 285 ? 33.502 1.643 -64.229 1.00 84.56 285 PHE A O 1
ATOM 2249 N N . ALA A 1 286 ? 35.163 2.110 -62.789 1.00 76.12 286 ALA A N 1
ATOM 2250 C CA . ALA A 1 286 ? 34.268 2.506 -61.701 1.00 76.12 286 ALA A CA 1
ATOM 2251 C C . ALA A 1 286 ? 33.419 3.738 -62.071 1.00 76.12 286 ALA A C 1
ATOM 2253 O O . ALA A 1 286 ? 32.296 3.886 -61.589 1.00 76.12 286 ALA A O 1
ATOM 2254 N N . THR A 1 287 ? 33.931 4.591 -62.966 1.00 77.44 287 THR A N 1
ATOM 2255 C CA . THR A 1 287 ? 33.253 5.812 -63.426 1.00 77.44 287 THR A CA 1
ATOM 2256 C C . THR A 1 287 ? 32.459 5.588 -64.723 1.00 77.44 287 THR A C 1
ATOM 2258 O O . THR A 1 287 ? 31.398 6.185 -64.910 1.00 77.44 287 THR A O 1
ATOM 2261 N N . TYR A 1 288 ? 32.917 4.696 -65.612 1.00 76.31 288 TYR A N 1
ATOM 2262 C CA . TYR A 1 288 ? 32.348 4.479 -66.954 1.00 76.31 288 TYR A CA 1
ATOM 2263 C C . TYR A 1 288 ? 31.610 3.135 -67.098 1.00 76.31 288 TYR A C 1
ATOM 2265 O O . TYR A 1 288 ? 32.018 2.252 -67.846 1.00 76.31 288 TYR A O 1
ATOM 2273 N N . ARG A 1 289 ? 30.456 2.996 -66.433 1.00 65.19 289 ARG A N 1
ATOM 2274 C CA . ARG A 1 289 ? 29.654 1.751 -66.367 1.00 65.19 289 ARG A CA 1
ATOM 2275 C C . ARG A 1 289 ? 29.257 1.129 -67.718 1.00 65.19 289 ARG A C 1
ATOM 2277 O O . ARG A 1 289 ? 29.127 -0.091 -67.804 1.00 65.19 289 ARG A O 1
ATOM 2284 N N . LEU A 1 290 ? 29.027 1.935 -68.760 1.00 71.69 290 LEU A N 1
ATOM 2285 C CA . LEU A 1 290 ? 28.606 1.436 -70.085 1.00 71.69 290 LEU A CA 1
ATOM 2286 C C . LEU A 1 290 ? 29.633 0.464 -70.696 1.00 71.69 290 LEU A C 1
ATOM 2288 O O . LEU A 1 290 ? 29.246 -0.465 -71.402 1.00 71.69 290 LEU A O 1
ATOM 2292 N N . ALA A 1 291 ? 30.902 0.600 -70.311 1.00 73.88 291 ALA A N 1
ATOM 2293 C CA . ALA A 1 291 ? 32.005 -0.231 -70.773 1.00 73.88 291 ALA A CA 1
ATOM 2294 C C . ALA A 1 291 ? 31.949 -1.704 -70.321 1.00 73.88 291 ALA A C 1
ATOM 2296 O O . ALA A 1 291 ? 32.625 -2.538 -70.911 1.00 73.88 291 ALA A O 1
ATOM 2297 N N . CYS A 1 292 ? 31.150 -2.063 -69.306 1.00 79.81 292 CYS A N 1
ATOM 2298 C CA . CYS A 1 292 ? 31.007 -3.468 -68.887 1.00 79.81 292 CYS A CA 1
ATOM 2299 C C . CYS A 1 292 ? 30.033 -4.273 -69.783 1.00 79.81 292 CYS A C 1
ATOM 2301 O O . CYS A 1 292 ? 29.902 -5.499 -69.651 1.00 79.81 292 CYS A O 1
ATOM 2303 N N . THR A 1 293 ? 29.285 -3.598 -70.662 1.00 79.38 293 THR A N 1
ATOM 2304 C CA . THR A 1 293 ? 28.254 -4.222 -71.507 1.00 79.38 293 THR A CA 1
ATOM 2305 C C . THR A 1 293 ? 28.850 -4.815 -72.784 1.00 79.38 293 THR A C 1
ATOM 2307 O O . THR A 1 293 ? 29.873 -4.348 -73.267 1.00 79.38 293 THR A O 1
ATOM 2310 N N . GLU A 1 294 ? 28.217 -5.856 -73.337 1.00 69.81 294 GLU A N 1
ATOM 2311 C CA . GLU A 1 294 ? 28.772 -6.676 -74.437 1.00 69.81 294 GLU A CA 1
ATOM 2312 C C . GLU A 1 294 ? 29.175 -5.887 -75.688 1.00 69.81 294 GLU A C 1
ATOM 2314 O O . GLU A 1 294 ? 30.017 -6.352 -76.442 1.00 69.81 294 GLU A O 1
ATOM 2319 N N . ALA A 1 295 ? 28.605 -4.699 -75.905 1.00 75.44 295 ALA A N 1
ATOM 2320 C CA . ALA A 1 295 ? 28.860 -3.904 -77.101 1.00 75.44 295 ALA A CA 1
ATOM 2321 C C . ALA A 1 295 ? 30.261 -3.263 -77.147 1.00 75.44 295 ALA A C 1
ATOM 2323 O O . ALA A 1 295 ? 30.740 -2.976 -78.240 1.00 75.44 295 ALA A O 1
ATOM 2324 N N . ASP A 1 296 ? 30.910 -3.055 -75.995 1.00 70.38 296 ASP A N 1
ATOM 2325 C CA . ASP A 1 296 ? 32.190 -2.334 -75.908 1.00 70.38 296 ASP A CA 1
ATOM 2326 C C . ASP A 1 296 ? 33.361 -3.204 -75.423 1.00 70.38 296 ASP A C 1
ATOM 2328 O O . ASP A 1 296 ? 34.510 -2.770 -75.499 1.00 70.38 296 ASP A O 1
ATOM 2332 N N . VAL A 1 297 ? 33.101 -4.433 -74.960 1.00 76.44 297 VAL A N 1
ATOM 2333 C CA . VAL A 1 297 ? 34.132 -5.315 -74.377 1.00 76.44 297 VAL A CA 1
ATOM 2334 C C . VAL A 1 297 ? 35.226 -5.640 -75.395 1.00 76.44 297 VAL A C 1
ATOM 2336 O O . VAL A 1 297 ? 36.397 -5.515 -75.065 1.00 76.44 297 VAL A O 1
ATOM 2339 N N . ASP A 1 298 ? 34.874 -5.926 -76.652 1.00 78.62 298 ASP A N 1
ATOM 2340 C CA . ASP A 1 298 ? 35.852 -6.275 -77.699 1.00 78.62 298 ASP A CA 1
ATOM 2341 C C . ASP A 1 298 ? 36.774 -5.106 -78.111 1.00 78.62 298 ASP A C 1
ATOM 2343 O O . ASP A 1 298 ? 37.787 -5.318 -78.773 1.00 78.62 298 ASP A O 1
ATOM 2347 N N . ILE A 1 299 ? 36.418 -3.860 -77.768 1.00 80.25 299 ILE A N 1
ATOM 2348 C CA . ILE A 1 299 ? 37.216 -2.651 -78.065 1.00 80.25 299 ILE A CA 1
ATOM 2349 C C . ILE A 1 299 ? 38.085 -2.258 -76.858 1.00 80.25 299 ILE A C 1
ATOM 2351 O O . ILE A 1 299 ? 38.988 -1.427 -76.966 1.00 80.25 299 ILE A O 1
ATOM 2355 N N . ILE A 1 300 ? 37.756 -2.786 -75.684 1.00 86.38 300 ILE A N 1
ATOM 2356 C CA . ILE A 1 300 ? 38.354 -2.406 -74.409 1.00 86.38 300 ILE A CA 1
ATOM 2357 C C . ILE A 1 300 ? 39.322 -3.487 -73.938 1.00 86.38 300 ILE A C 1
ATOM 2359 O O . ILE A 1 300 ? 40.403 -3.153 -73.459 1.00 86.38 300 ILE A O 1
ATOM 2363 N N . ASP A 1 301 ? 38.962 -4.753 -74.099 1.00 90.38 301 ASP A N 1
ATOM 2364 C CA . ASP A 1 301 ? 39.837 -5.873 -73.785 1.00 90.38 301 ASP A CA 1
ATOM 2365 C C . ASP A 1 301 ? 40.990 -5.939 -74.807 1.00 90.38 301 ASP A C 1
ATOM 2367 O O . ASP A 1 301 ? 40.801 -5.718 -76.006 1.00 90.38 301 ASP A O 1
ATOM 2371 N N . ASP A 1 302 ? 42.197 -6.230 -74.333 1.00 91.69 302 ASP A N 1
ATOM 2372 C CA . ASP A 1 302 ? 43.383 -6.453 -75.162 1.00 91.69 302 ASP A CA 1
ATOM 2373 C C . ASP A 1 302 ? 44.104 -7.753 -74.758 1.00 91.69 302 ASP A C 1
ATOM 2375 O O . ASP A 1 302 ? 43.478 -8.680 -74.240 1.00 91.69 302 ASP A O 1
ATOM 2379 N N . GLU A 1 303 ? 45.388 -7.900 -75.102 1.00 92.88 303 GLU A N 1
ATOM 2380 C CA . GLU A 1 303 ? 46.105 -9.168 -74.911 1.00 92.88 303 GLU A CA 1
ATOM 2381 C C . GLU A 1 303 ? 46.309 -9.533 -73.433 1.00 92.88 303 GLU A C 1
ATOM 2383 O O . GLU A 1 303 ? 46.356 -10.723 -73.110 1.00 92.88 303 GLU A O 1
ATOM 2388 N N . ASP A 1 304 ? 46.432 -8.545 -72.543 1.00 91.88 304 ASP A N 1
ATOM 2389 C CA . ASP A 1 304 ? 46.732 -8.746 -71.124 1.00 91.88 304 ASP A CA 1
ATOM 2390 C C . ASP A 1 304 ? 45.710 -8.121 -70.162 1.00 91.88 304 ASP A C 1
ATOM 2392 O O . ASP A 1 304 ? 45.804 -8.365 -68.958 1.00 91.88 304 ASP A O 1
ATOM 2396 N N . PHE A 1 305 ? 44.689 -7.417 -70.660 1.00 93.56 305 PHE A N 1
ATOM 2397 C CA . PHE A 1 305 ? 43.587 -6.882 -69.864 1.00 93.56 305 PHE A CA 1
ATOM 2398 C C . PHE A 1 305 ? 42.221 -7.377 -70.358 1.00 93.56 305 PHE A C 1
ATOM 2400 O O . PHE A 1 305 ? 41.855 -7.206 -71.518 1.00 93.56 305 PHE A O 1
ATOM 2407 N N . SER A 1 306 ? 41.411 -7.931 -69.447 1.00 92.56 306 SER A N 1
ATOM 2408 C CA . SER A 1 306 ? 39.992 -8.210 -69.712 1.00 92.56 306 SER A CA 1
ATOM 2409 C C . SER A 1 306 ? 39.106 -7.630 -68.623 1.00 92.56 306 SER A C 1
ATOM 2411 O O . SER A 1 306 ? 39.147 -8.079 -67.476 1.00 92.56 306 SER A O 1
ATOM 2413 N N . VAL A 1 307 ? 38.248 -6.672 -68.974 1.00 91.31 307 VAL A N 1
ATOM 2414 C CA . VAL A 1 307 ? 37.451 -5.912 -68.005 1.00 91.31 307 VAL A CA 1
ATOM 2415 C C . VAL A 1 307 ? 36.471 -6.807 -67.236 1.00 91.31 307 VAL A C 1
ATOM 2417 O O . VAL A 1 307 ? 36.288 -6.649 -66.028 1.00 91.31 307 VAL A O 1
ATOM 2420 N N . ARG A 1 308 ? 35.888 -7.814 -67.902 1.00 89.06 308 ARG A N 1
ATOM 2421 C CA . ARG A 1 308 ? 34.958 -8.788 -67.295 1.00 89.06 308 ARG A CA 1
ATOM 2422 C C . ARG A 1 308 ? 35.642 -9.833 -66.435 1.00 89.06 308 ARG A C 1
ATOM 2424 O O . ARG A 1 308 ? 34.997 -10.426 -65.579 1.00 89.06 308 ARG A O 1
ATOM 2431 N N . THR A 1 309 ? 36.922 -10.078 -66.680 1.00 90.75 309 THR A N 1
ATOM 2432 C CA . THR A 1 309 ? 37.689 -11.081 -65.940 1.00 90.75 309 THR A CA 1
ATOM 2433 C C . THR A 1 309 ? 38.418 -10.437 -64.770 1.00 90.75 309 THR A C 1
ATOM 2435 O O . THR A 1 309 ? 38.493 -11.018 -63.692 1.00 90.75 309 THR A O 1
ATOM 2438 N N . MET A 1 310 ? 38.917 -9.214 -64.949 1.00 92.81 310 MET A N 1
ATOM 2439 C CA . MET A 1 310 ? 39.878 -8.597 -64.044 1.00 92.81 310 MET A CA 1
ATOM 2440 C C . MET A 1 310 ? 39.281 -7.527 -63.130 1.00 92.81 310 MET A C 1
ATOM 2442 O O . MET A 1 310 ? 39.807 -7.341 -62.030 1.00 92.81 310 MET A O 1
ATOM 2446 N N . CYS A 1 311 ? 38.179 -6.875 -63.524 1.00 91.75 311 CYS A N 1
ATOM 2447 C CA . CYS A 1 311 ? 37.623 -5.735 -62.794 1.00 91.75 311 CYS A CA 1
ATOM 2448 C C . CYS A 1 311 ? 36.347 -6.068 -62.019 1.00 91.75 311 CYS A C 1
ATOM 2450 O O . CYS A 1 311 ? 35.340 -6.508 -62.577 1.00 91.75 311 CYS A O 1
ATOM 2452 N N . CYS A 1 312 ? 36.357 -5.742 -60.727 1.00 89.88 312 CYS A N 1
ATOM 2453 C CA . CYS A 1 312 ? 35.253 -5.998 -59.804 1.00 89.88 312 CYS A CA 1
ATOM 2454 C C . CYS A 1 312 ? 33.941 -5.313 -60.195 1.00 89.88 312 CYS A C 1
ATOM 2456 O O . CYS A 1 312 ? 32.866 -5.902 -60.085 1.00 89.88 312 CYS A O 1
ATOM 2458 N N . VAL A 1 313 ? 34.025 -4.079 -60.703 1.00 86.75 313 VAL A N 1
ATOM 2459 C CA . VAL A 1 313 ? 32.848 -3.297 -61.109 1.00 86.75 313 VAL A CA 1
ATOM 2460 C C . VAL A 1 313 ? 32.068 -3.956 -62.254 1.00 86.75 313 VAL A C 1
ATOM 2462 O O . VAL A 1 313 ? 30.853 -3.788 -62.338 1.00 86.75 313 VAL A O 1
ATOM 2465 N N . CYS A 1 314 ? 32.740 -4.750 -63.094 1.00 87.62 314 CYS A N 1
ATOM 2466 C CA . CYS A 1 314 ? 32.131 -5.462 -64.216 1.00 87.62 314 CYS A CA 1
ATOM 2467 C C . CYS A 1 314 ? 31.807 -6.934 -63.902 1.00 87.62 314 CYS A C 1
ATOM 2469 O O . CYS A 1 314 ? 31.488 -7.693 -64.815 1.00 87.62 314 CYS A O 1
ATOM 2471 N N . GLY A 1 315 ? 31.883 -7.350 -62.632 1.00 85.19 315 GLY A N 1
ATOM 2472 C CA . GLY A 1 315 ? 31.626 -8.730 -62.206 1.00 85.19 315 GLY A CA 1
ATOM 2473 C C . GLY A 1 315 ? 32.819 -9.685 -62.332 1.00 85.19 315 GLY A C 1
ATOM 2474 O O . GLY A 1 315 ? 32.652 -10.874 -62.070 1.00 85.19 315 GLY A O 1
ATOM 2475 N N . GLY A 1 316 ? 33.998 -9.177 -62.705 1.00 89.19 316 GLY A N 1
ATOM 2476 C CA . GLY A 1 316 ? 35.263 -9.909 -62.676 1.00 89.19 316 GLY A CA 1
ATOM 2477 C C . GLY A 1 316 ? 36.005 -9.748 -61.353 1.00 89.19 316 GLY A C 1
ATOM 2478 O O . GLY A 1 316 ? 35.405 -9.585 -60.290 1.00 89.19 316 GLY A O 1
ATOM 2479 N N . GLY A 1 317 ? 37.335 -9.742 -61.435 1.00 88.69 317 GLY A N 1
ATOM 2480 C CA . GLY A 1 317 ? 38.215 -9.652 -60.279 1.00 88.69 317 GLY A CA 1
ATOM 2481 C C . GLY A 1 317 ? 38.249 -10.952 -59.478 1.00 88.69 317 GLY A C 1
ATOM 2482 O O . GLY A 1 317 ? 37.621 -11.955 -59.813 1.00 88.69 317 GLY A O 1
ATOM 2483 N N . SER A 1 318 ? 39.003 -10.938 -58.385 1.00 85.50 318 SER A N 1
ATOM 2484 C CA . SER A 1 318 ? 38.999 -12.032 -57.422 1.00 85.50 318 SER A CA 1
ATOM 2485 C C . SER A 1 318 ? 38.159 -11.619 -56.230 1.00 85.50 318 SER A C 1
ATOM 2487 O O . SER A 1 318 ? 38.516 -10.714 -55.467 1.00 85.50 318 SER A O 1
ATOM 2489 N N . THR A 1 319 ? 37.044 -12.314 -56.028 1.00 76.75 319 THR A N 1
ATOM 2490 C CA . THR A 1 319 ? 36.388 -12.347 -54.725 1.00 76.75 319 THR A CA 1
ATOM 2491 C C . THR A 1 319 ? 37.218 -13.252 -53.828 1.00 76.75 319 THR A C 1
ATOM 2493 O O . THR A 1 319 ? 36.892 -14.422 -53.613 1.00 76.75 319 THR A O 1
ATOM 2496 N N . SER A 1 320 ? 38.339 -12.738 -53.322 1.00 55.34 320 SER A N 1
ATOM 2497 C CA . SER A 1 320 ? 38.970 -13.405 -52.194 1.00 55.34 320 SER A CA 1
ATOM 2498 C C . SER A 1 320 ? 37.945 -13.381 -51.064 1.00 55.34 320 SER A C 1
ATOM 2500 O O . SER A 1 320 ? 37.452 -12.317 -50.679 1.00 55.34 320 SER A O 1
ATOM 2502 N N . VAL A 1 321 ? 37.594 -14.550 -50.535 1.00 48.94 321 VAL A N 1
ATOM 2503 C CA . VAL A 1 321 ? 36.986 -14.628 -49.206 1.00 48.94 321 VAL A CA 1
ATOM 2504 C C . VAL A 1 321 ? 38.079 -14.151 -48.251 1.00 48.94 321 VAL A C 1
ATOM 2506 O O . VAL A 1 321 ? 38.908 -14.920 -47.773 1.00 48.94 321 VAL A O 1
ATOM 2509 N N . SER A 1 322 ? 38.202 -12.832 -48.128 1.00 40.16 322 SER A N 1
ATOM 2510 C CA . SER A 1 322 ? 39.292 -12.190 -47.419 1.00 40.16 322 SER A CA 1
ATOM 2511 C C . SER A 1 322 ? 39.034 -12.340 -45.931 1.00 40.16 322 SER A C 1
ATOM 2513 O O . SER A 1 322 ? 38.161 -11.683 -45.370 1.00 40.16 322 SER A O 1
ATOM 2515 N N . LEU A 1 323 ? 39.848 -13.165 -45.280 1.00 40.34 323 LEU A N 1
ATOM 2516 C CA . LEU A 1 323 ? 39.944 -13.268 -43.823 1.00 40.34 323 LEU A CA 1
ATOM 2517 C C . LEU A 1 323 ? 40.552 -11.993 -43.171 1.00 40.34 323 LEU A C 1
ATOM 2519 O O . LEU A 1 323 ? 40.874 -12.009 -41.986 1.00 40.34 323 LEU A O 1
ATOM 2523 N N . ALA A 1 324 ? 40.762 -10.901 -43.927 1.00 37.16 324 ALA A N 1
ATOM 2524 C CA . ALA A 1 324 ? 41.638 -9.772 -43.579 1.00 37.16 324 ALA A CA 1
ATOM 2525 C C . ALA A 1 324 ? 40.940 -8.389 -43.526 1.00 37.16 324 ALA A C 1
ATOM 2527 O O . ALA A 1 324 ? 41.559 -7.366 -43.805 1.00 37.16 324 ALA A O 1
ATOM 2528 N N . GLY A 1 325 ? 39.656 -8.325 -43.167 1.00 35.50 325 GLY A N 1
ATOM 2529 C CA . GLY A 1 325 ? 38.879 -7.075 -43.109 1.00 35.50 325 GLY A CA 1
ATOM 2530 C C . GLY A 1 325 ? 38.911 -6.285 -41.790 1.00 35.50 325 GLY A C 1
ATOM 2531 O O . GLY A 1 325 ? 37.911 -5.645 -41.491 1.00 35.50 325 GLY A O 1
ATOM 2532 N N . ILE A 1 326 ? 39.960 -6.352 -40.951 1.00 38.53 326 ILE A N 1
ATOM 2533 C CA . ILE A 1 326 ? 39.912 -5.793 -39.570 1.00 38.53 326 ILE A CA 1
ATOM 2534 C C . ILE A 1 326 ? 41.181 -5.011 -39.213 1.00 38.53 326 ILE A C 1
ATOM 2536 O O . ILE A 1 326 ? 41.924 -5.377 -38.305 1.00 38.53 326 ILE A O 1
ATOM 2540 N N . SER A 1 327 ? 41.480 -3.938 -39.941 1.00 30.70 327 SER A N 1
ATOM 2541 C CA . SER A 1 327 ? 42.675 -3.133 -39.647 1.00 30.70 327 SER A CA 1
ATOM 2542 C C . SER A 1 327 ? 42.495 -1.626 -39.792 1.00 30.70 327 SER A C 1
ATOM 2544 O O . SER A 1 327 ? 43.458 -0.956 -40.147 1.00 30.70 327 SER A O 1
ATOM 2546 N N . HIS A 1 328 ? 41.314 -1.065 -39.503 1.00 31.61 328 HIS A N 1
ATOM 2547 C CA . HIS A 1 328 ? 41.140 0.394 -39.478 1.00 31.61 328 HIS A CA 1
ATOM 2548 C C . HIS A 1 328 ? 40.196 0.858 -38.357 1.00 31.61 328 HIS A C 1
ATOM 2550 O O . HIS A 1 328 ? 39.020 1.111 -38.589 1.00 31.61 328 HIS A O 1
ATOM 2556 N N . LEU A 1 329 ? 40.739 1.024 -37.148 1.00 28.44 329 LEU A N 1
ATOM 2557 C CA . LEU A 1 329 ? 40.218 1.945 -36.133 1.00 28.44 329 LEU A CA 1
ATOM 2558 C C . LEU A 1 329 ? 41.409 2.703 -35.528 1.00 28.44 329 LEU A C 1
ATOM 2560 O O . LEU A 1 329 ? 42.388 2.063 -35.137 1.00 28.44 329 LEU A O 1
ATOM 2564 N N . PRO A 1 330 ? 41.383 4.045 -35.469 1.00 38.28 330 PRO A N 1
ATOM 2565 C CA . PRO A 1 330 ? 42.360 4.793 -34.701 1.00 38.28 330 PRO A CA 1
ATOM 2566 C C . PRO A 1 330 ? 41.931 4.776 -33.231 1.00 38.28 330 PRO A C 1
ATOM 2568 O O . PRO A 1 330 ? 40.740 4.856 -32.949 1.00 38.28 330 PRO A O 1
ATOM 2571 N N . VAL A 1 331 ? 42.891 4.693 -32.308 1.00 34.78 331 VAL A N 1
ATOM 2572 C CA . VAL A 1 331 ? 42.987 5.506 -31.078 1.00 34.78 331 VAL A CA 1
ATOM 2573 C C . VAL A 1 331 ? 44.038 4.888 -30.151 1.00 34.78 331 VAL A C 1
ATOM 2575 O O . VAL A 1 331 ? 44.000 3.718 -29.785 1.00 34.78 331 VAL A O 1
ATOM 2578 N N . ASN A 1 332 ? 44.999 5.729 -29.784 1.00 33.81 332 ASN A N 1
ATOM 2579 C CA . ASN A 1 332 ? 46.021 5.487 -28.782 1.00 33.81 332 ASN A CA 1
ATOM 2580 C C . ASN A 1 332 ? 45.389 5.725 -27.397 1.00 33.81 332 ASN A C 1
ATOM 2582 O O . ASN A 1 332 ? 45.189 6.874 -27.005 1.00 33.81 332 ASN A O 1
ATOM 2586 N N . LEU A 1 333 ? 45.030 4.653 -26.688 1.00 32.12 333 LEU A N 1
ATOM 2587 C CA . LEU A 1 333 ? 44.606 4.675 -25.283 1.00 32.12 333 LEU A CA 1
ATOM 2588 C C . LEU A 1 333 ? 45.543 3.783 -24.461 1.00 32.12 333 LEU A C 1
ATOM 2590 O O . LEU A 1 333 ? 46.045 2.769 -24.945 1.00 32.12 333 LEU A O 1
ATOM 2594 N N . SER A 1 334 ? 45.823 4.197 -23.223 1.00 33.22 334 SER A N 1
ATOM 2595 C CA . SER A 1 334 ? 46.844 3.581 -22.373 1.00 33.22 334 SER A CA 1
ATOM 2596 C C . SER A 1 334 ? 46.535 2.114 -22.051 1.00 33.22 334 SER A C 1
ATOM 2598 O O . SER A 1 334 ? 45.427 1.758 -21.660 1.00 33.22 334 SER A O 1
ATOM 2600 N N . MET A 1 335 ? 47.560 1.278 -22.180 1.00 34.00 335 MET A N 1
ATOM 2601 C CA . MET A 1 335 ? 47.480 -0.123 -22.601 1.00 34.00 335 MET A CA 1
ATOM 2602 C C . MET A 1 335 ? 47.238 -1.164 -21.487 1.00 34.00 335 MET A C 1
ATOM 2604 O O . MET A 1 335 ? 47.578 -2.327 -21.674 1.00 34.00 335 MET A O 1
ATOM 2608 N N . GLN A 1 336 ? 46.691 -0.793 -20.324 1.00 39.81 336 GLN A N 1
ATOM 2609 C CA . GLN A 1 336 ? 46.521 -1.744 -19.205 1.00 39.81 336 GLN A CA 1
ATOM 2610 C C . GLN A 1 336 ? 45.074 -2.181 -18.917 1.00 39.81 336 GLN A C 1
ATOM 2612 O O . GLN A 1 336 ? 44.898 -3.179 -18.232 1.00 39.81 336 GLN A O 1
ATOM 2617 N N . SER A 1 337 ? 44.052 -1.550 -19.510 1.00 43.88 337 SER A N 1
ATOM 2618 C CA . SER A 1 337 ? 42.638 -1.968 -19.382 1.00 43.88 337 SER A CA 1
ATOM 2619 C C . SER A 1 337 ? 42.015 -2.518 -20.681 1.00 43.88 337 SER A C 1
ATOM 2621 O O . SER A 1 337 ? 40.811 -2.743 -20.758 1.00 43.88 337 SER A O 1
ATOM 2623 N N . VAL A 1 338 ? 42.821 -2.745 -21.728 1.00 46.34 338 VAL A N 1
ATOM 2624 C CA . VAL A 1 338 ? 42.332 -2.939 -23.111 1.00 46.34 338 VAL A CA 1
ATOM 2625 C C . VAL A 1 338 ? 42.173 -4.411 -23.528 1.00 46.34 338 VAL A C 1
ATOM 2627 O O . VAL A 1 338 ? 41.472 -4.682 -24.496 1.00 46.34 338 VAL A O 1
ATOM 2630 N N . SER A 1 339 ? 42.726 -5.394 -22.809 1.00 53.69 339 SER A N 1
ATOM 2631 C CA . SER A 1 339 ? 42.676 -6.805 -23.252 1.00 53.69 339 SER A CA 1
ATOM 2632 C C . SER A 1 339 ? 41.252 -7.365 -23.368 1.00 53.69 339 SER A C 1
ATOM 2634 O O . SER A 1 339 ? 40.953 -8.101 -24.307 1.00 53.69 339 SER A O 1
ATOM 2636 N N . HIS A 1 340 ? 40.354 -6.990 -22.455 1.00 49.59 340 HIS A N 1
ATOM 2637 C CA . HIS A 1 340 ? 38.949 -7.418 -22.482 1.00 49.59 340 HIS A CA 1
ATOM 2638 C C . HIS A 1 340 ? 38.109 -6.598 -23.477 1.00 49.59 340 HIS A C 1
ATOM 2640 O O . HIS A 1 340 ? 37.211 -7.133 -24.130 1.00 49.59 340 HIS A O 1
ATOM 2646 N N . LEU A 1 341 ? 38.453 -5.318 -23.661 1.00 49.91 341 LEU A N 1
ATOM 2647 C CA . LEU A 1 341 ? 37.810 -4.420 -24.622 1.00 49.91 341 LEU A CA 1
ATOM 2648 C C . LEU A 1 341 ? 38.123 -4.827 -26.064 1.00 49.91 341 LEU A C 1
ATOM 2650 O O . LEU A 1 341 ? 37.231 -4.843 -26.914 1.00 49.91 341 LEU A O 1
ATOM 2654 N N . GLU A 1 342 ? 39.375 -5.202 -26.333 1.00 54.16 342 GLU A N 1
ATOM 2655 C CA . GLU A 1 342 ? 39.788 -5.728 -27.625 1.00 54.16 342 GLU A CA 1
ATOM 2656 C C . GLU A 1 342 ? 39.048 -7.031 -27.902 1.00 54.16 342 GLU A C 1
ATOM 2658 O O . GLU A 1 342 ? 38.512 -7.160 -28.985 1.00 54.16 342 GLU A O 1
ATOM 2663 N N . GLN A 1 343 ? 38.879 -7.941 -26.939 1.00 55.62 343 GLN A N 1
ATOM 2664 C CA . GLN A 1 343 ? 38.114 -9.178 -27.149 1.00 55.62 343 GLN A CA 1
ATOM 2665 C C . GLN A 1 343 ? 36.637 -8.941 -27.480 1.00 55.62 343 GLN A C 1
ATOM 2667 O O . GLN A 1 343 ? 36.128 -9.598 -28.382 1.00 55.62 343 GLN A O 1
ATOM 2672 N N . TYR A 1 344 ? 35.953 -7.998 -26.824 1.00 51.88 344 TYR A N 1
ATOM 2673 C CA . TYR A 1 344 ? 34.551 -7.685 -27.136 1.00 51.88 344 TYR A CA 1
ATOM 2674 C C . TYR A 1 344 ? 34.397 -6.970 -28.478 1.00 51.88 344 TYR A C 1
ATOM 2676 O O . TYR A 1 344 ? 33.587 -7.362 -29.317 1.00 51.88 344 TYR A O 1
ATOM 2684 N N . THR A 1 345 ? 35.219 -5.946 -28.708 1.00 52.72 345 THR A N 1
ATOM 2685 C CA . THR A 1 345 ? 35.204 -5.177 -29.956 1.00 52.72 345 THR A CA 1
ATOM 2686 C C . THR A 1 345 ? 35.632 -6.066 -31.122 1.00 52.72 345 THR A C 1
ATOM 2688 O O . THR A 1 345 ? 35.027 -6.026 -32.184 1.00 52.72 345 THR A O 1
ATOM 2691 N N . THR A 1 346 ? 36.588 -6.968 -30.896 1.00 52.22 346 THR A N 1
ATOM 2692 C CA . THR A 1 346 ? 36.988 -8.027 -31.828 1.00 52.22 346 THR A CA 1
ATOM 2693 C C . THR A 1 346 ? 35.874 -9.057 -32.006 1.00 52.22 346 THR A C 1
ATOM 2695 O O . THR A 1 346 ? 35.613 -9.447 -33.131 1.00 52.22 346 THR A O 1
ATOM 2698 N N . CYS A 1 347 ? 35.148 -9.468 -30.966 1.00 55.06 347 CYS A N 1
ATOM 2699 C CA . CYS A 1 347 ? 33.995 -10.366 -31.103 1.00 55.06 347 CYS A CA 1
ATOM 2700 C C . CYS A 1 347 ? 32.898 -9.750 -31.990 1.00 55.06 347 CYS A C 1
ATOM 2702 O O . CYS A 1 347 ? 32.355 -10.432 -32.856 1.00 55.06 347 CYS A O 1
ATOM 2704 N N . LEU A 1 348 ? 32.627 -8.449 -31.824 1.00 52.62 348 LEU A N 1
ATOM 2705 C CA . LEU A 1 348 ? 31.641 -7.703 -32.611 1.00 52.62 348 LEU A CA 1
ATOM 2706 C C . LEU A 1 348 ? 32.119 -7.332 -34.024 1.00 52.62 348 LEU A C 1
ATOM 2708 O O . LEU A 1 348 ? 31.302 -7.276 -34.937 1.00 52.62 348 LEU A O 1
ATOM 2712 N N . GLN A 1 349 ? 33.412 -7.062 -34.225 1.00 50.56 349 GLN A N 1
ATOM 2713 C CA . GLN A 1 349 ? 33.948 -6.561 -35.500 1.00 50.56 349 GLN A CA 1
ATOM 2714 C C . GLN A 1 349 ? 34.637 -7.629 -36.366 1.00 50.56 349 GLN A C 1
ATOM 2716 O O . GLN A 1 349 ? 34.746 -7.439 -37.575 1.00 50.56 349 GLN A O 1
ATOM 2721 N N . LYS A 1 350 ? 35.136 -8.738 -35.796 1.00 41.84 350 LYS A N 1
ATOM 2722 C CA . LYS A 1 350 ? 36.078 -9.661 -36.474 1.00 41.84 350 LYS A CA 1
ATOM 2723 C C . LYS A 1 350 ? 35.429 -10.828 -37.222 1.00 41.84 350 LYS A C 1
ATOM 2725 O O . LYS A 1 350 ? 36.149 -11.527 -37.928 1.00 41.84 350 LYS A O 1
ATOM 2730 N N . PHE A 1 351 ? 34.122 -11.076 -37.133 1.00 46.69 351 PHE A N 1
ATOM 2731 C CA . PHE A 1 351 ? 33.576 -12.333 -37.663 1.00 46.69 351 PHE A CA 1
ATOM 2732 C C . PHE A 1 351 ? 32.304 -12.156 -38.491 1.00 46.69 351 PHE A C 1
ATOM 2734 O O . PHE A 1 351 ? 31.195 -12.270 -37.993 1.00 46.69 351 PHE A O 1
ATOM 2741 N N . SER A 1 352 ? 32.488 -11.978 -39.802 1.00 43.50 352 SER A N 1
ATOM 2742 C CA . SER A 1 352 ? 31.430 -12.057 -40.821 1.00 43.50 352 SER A CA 1
ATOM 2743 C C . SER A 1 352 ? 31.012 -13.499 -41.179 1.00 43.50 352 SER A C 1
ATOM 2745 O O . SER A 1 352 ? 30.298 -13.706 -42.160 1.00 43.50 352 SER A O 1
ATOM 2747 N N . HIS A 1 353 ? 31.452 -14.506 -40.410 1.00 47.06 353 HIS A N 1
ATOM 2748 C CA . HIS A 1 353 ? 31.102 -15.917 -40.599 1.00 47.06 353 HIS A CA 1
ATOM 2749 C C . HIS A 1 353 ? 30.214 -16.428 -39.455 1.00 47.06 353 HIS A C 1
ATOM 2751 O O . HIS A 1 353 ? 30.631 -16.466 -38.295 1.00 47.06 353 HIS A O 1
ATOM 2757 N N . THR A 1 354 ? 29.022 -16.905 -39.822 1.00 50.03 354 THR A N 1
ATOM 2758 C CA . THR A 1 354 ? 27.938 -17.394 -38.952 1.00 50.03 354 THR A CA 1
ATOM 2759 C C . THR A 1 354 ? 28.401 -18.406 -37.895 1.00 50.03 354 THR A C 1
ATOM 2761 O O . THR A 1 354 ? 28.050 -18.272 -36.729 1.00 50.03 354 THR A O 1
ATOM 2764 N N . ASN A 1 355 ? 29.286 -19.350 -38.240 1.00 47.34 355 ASN A N 1
ATOM 2765 C CA . ASN A 1 355 ? 29.713 -20.405 -37.305 1.00 47.34 355 ASN A CA 1
ATOM 2766 C C . ASN A 1 355 ? 30.695 -19.940 -36.206 1.00 47.34 355 ASN A C 1
ATOM 2768 O O . ASN A 1 355 ? 30.831 -20.616 -35.191 1.00 47.34 355 ASN A O 1
ATOM 2772 N N . SER A 1 356 ? 31.414 -18.823 -36.382 1.00 47.56 356 SER A N 1
ATOM 2773 C CA . SER A 1 356 ? 32.387 -18.326 -35.384 1.00 47.56 356 SER A CA 1
ATOM 2774 C C . SER A 1 356 ? 31.776 -17.298 -34.430 1.00 47.56 356 SER A C 1
ATOM 2776 O O . SER A 1 356 ? 32.206 -17.186 -33.281 1.00 47.56 356 SER A O 1
ATOM 2778 N N . GLN A 1 357 ? 30.740 -16.593 -34.888 1.00 48.81 357 GLN A N 1
ATOM 2779 C CA . GLN A 1 357 ? 29.954 -15.678 -34.069 1.00 48.81 357 GLN A CA 1
ATOM 2780 C C . GLN A 1 357 ? 29.156 -16.447 -33.001 1.00 48.81 357 GLN A C 1
ATOM 2782 O O . GLN A 1 357 ? 29.155 -16.034 -31.844 1.00 48.81 357 GLN A O 1
ATOM 2787 N N . GLU A 1 358 ? 28.598 -17.621 -33.336 1.00 49.72 358 GLU A N 1
ATOM 2788 C CA . GLU A 1 358 ? 27.965 -18.525 -32.356 1.00 49.72 358 GLU A CA 1
ATOM 2789 C C . GLU A 1 358 ? 28.911 -18.901 -31.221 1.00 49.72 358 GLU A C 1
ATOM 2791 O O . GLU A 1 358 ? 28.539 -18.795 -30.058 1.00 49.72 358 GLU A O 1
ATOM 2796 N N . VAL A 1 359 ? 30.151 -19.276 -31.541 1.00 53.72 359 VAL A N 1
ATOM 2797 C CA . VAL A 1 359 ? 31.143 -19.693 -30.540 1.00 53.72 359 VAL A CA 1
ATOM 2798 C C . VAL A 1 359 ? 31.567 -18.520 -29.651 1.00 53.72 359 VAL A C 1
ATOM 2800 O O . VAL A 1 359 ? 31.709 -18.689 -28.442 1.00 53.72 359 VAL A O 1
ATOM 2803 N N . CYS A 1 360 ? 31.734 -17.316 -30.208 1.00 58.00 360 CYS A N 1
ATOM 2804 C CA . CYS A 1 360 ? 32.104 -16.137 -29.419 1.00 58.00 360 CYS A CA 1
ATOM 2805 C C . CYS A 1 360 ? 30.970 -15.685 -28.487 1.00 58.00 360 CYS A C 1
ATOM 2807 O O . CYS A 1 360 ? 31.200 -15.411 -27.313 1.00 58.00 360 CYS A O 1
ATOM 2809 N N . ILE A 1 361 ? 29.734 -15.684 -28.990 1.00 53.69 361 ILE A N 1
ATOM 2810 C CA . ILE A 1 361 ? 28.531 -15.315 -28.239 1.00 53.69 361 ILE A CA 1
ATOM 2811 C C . ILE A 1 361 ? 28.195 -16.364 -27.163 1.00 53.69 361 ILE A C 1
ATOM 2813 O O . ILE A 1 361 ? 27.787 -16.000 -26.058 1.00 53.69 361 ILE A O 1
ATOM 2817 N N . GLN A 1 362 ? 28.405 -17.656 -27.446 1.00 57.31 362 GLN A N 1
ATOM 2818 C CA . GLN A 1 362 ? 28.288 -18.739 -26.459 1.00 57.31 362 GLN A CA 1
ATOM 2819 C C . GLN A 1 362 ? 29.338 -18.618 -25.346 1.00 57.31 362 GLN A C 1
ATOM 2821 O O . GLN A 1 362 ? 29.029 -18.905 -24.191 1.00 57.31 362 GLN A O 1
ATOM 2826 N N . ASN A 1 363 ? 30.539 -18.133 -25.675 1.00 63.78 363 ASN A N 1
ATOM 2827 C CA . ASN A 1 363 ? 31.609 -17.872 -24.710 1.00 63.78 363 ASN A CA 1
ATOM 2828 C C . ASN A 1 363 ? 31.490 -16.505 -24.016 1.00 63.78 363 ASN A C 1
ATOM 2830 O O . ASN A 1 363 ? 32.262 -16.220 -23.101 1.00 63.78 363 ASN A O 1
ATOM 2834 N N . PHE A 1 364 ? 30.539 -15.656 -24.421 1.00 69.12 364 PHE A N 1
ATOM 2835 C CA . PHE A 1 364 ? 30.301 -14.367 -23.785 1.00 69.12 364 PHE A CA 1
ATOM 2836 C C . PHE A 1 364 ? 29.499 -14.573 -22.498 1.00 69.12 364 PHE A C 1
ATOM 2838 O O . PHE A 1 364 ? 28.275 -14.739 -22.523 1.00 69.12 364 PHE A O 1
ATOM 2845 N N . THR A 1 365 ? 30.220 -14.638 -21.379 1.00 80.38 365 THR A N 1
ATOM 2846 C CA . THR A 1 365 ? 29.697 -14.919 -20.032 1.00 80.38 365 THR A CA 1
ATOM 2847 C C . THR A 1 365 ? 29.894 -13.750 -19.065 1.00 80.38 365 THR A C 1
ATOM 2849 O O . THR A 1 365 ? 29.915 -13.969 -17.854 1.00 80.38 365 THR A O 1
ATOM 2852 N N . PHE A 1 366 ? 30.103 -12.532 -19.575 1.00 88.31 366 PHE A N 1
ATOM 2853 C CA . PHE A 1 366 ? 30.229 -11.308 -18.778 1.00 88.31 366 PHE A CA 1
ATOM 2854 C C . PHE A 1 366 ? 29.636 -10.105 -19.528 1.00 88.31 366 PHE A C 1
ATOM 2856 O O . PHE A 1 366 ? 29.587 -10.120 -20.752 1.00 88.31 366 PHE A O 1
ATOM 2863 N N . LEU A 1 367 ? 29.180 -9.075 -18.815 1.00 90.69 367 LEU A N 1
ATOM 2864 C CA . LEU A 1 367 ? 28.633 -7.832 -19.363 1.00 90.69 367 LEU A CA 1
ATOM 2865 C C . LEU A 1 367 ? 29.514 -6.647 -18.929 1.00 90.69 367 LEU A C 1
ATOM 2867 O O . LEU A 1 367 ? 29.515 -6.317 -17.748 1.00 90.69 367 LEU A O 1
ATOM 2871 N N . PRO A 1 368 ? 30.257 -5.996 -19.840 1.00 90.81 368 PRO A N 1
ATOM 2872 C CA . PRO A 1 368 ? 31.086 -4.844 -19.489 1.00 90.81 368 PRO A CA 1
ATOM 2873 C C . PRO A 1 368 ? 30.262 -3.625 -19.055 1.00 90.81 368 PRO A C 1
ATOM 2875 O O . PRO A 1 368 ? 29.228 -3.336 -19.664 1.00 90.81 368 PRO A O 1
ATOM 2878 N N . GLU A 1 369 ? 30.785 -2.850 -18.103 1.00 91.94 369 GLU A N 1
ATOM 2879 C CA . GLU A 1 369 ? 30.155 -1.630 -17.576 1.00 91.94 369 GLU A CA 1
ATOM 2880 C C . GLU A 1 369 ? 29.734 -0.671 -18.685 1.00 91.94 369 GLU A C 1
ATOM 2882 O O . GLU A 1 369 ? 28.598 -0.214 -18.730 1.00 91.94 369 GLU A O 1
ATOM 2887 N N . TRP A 1 370 ? 30.625 -0.382 -19.631 1.00 85.88 370 TRP A N 1
ATOM 2888 C CA . TRP A 1 370 ? 30.335 0.580 -20.692 1.00 85.88 370 TRP A CA 1
ATOM 2889 C C . TRP A 1 370 ? 29.210 0.114 -21.628 1.00 85.88 370 TRP A C 1
ATOM 2891 O O . TRP A 1 370 ? 28.481 0.954 -22.154 1.00 85.88 370 TRP A O 1
ATOM 2901 N N . VAL A 1 371 ? 29.056 -1.202 -21.843 1.00 85.88 371 VAL A N 1
ATOM 2902 C CA . VAL A 1 371 ? 27.946 -1.760 -22.636 1.00 85.88 371 VAL A CA 1
ATOM 2903 C C . VAL A 1 371 ? 26.657 -1.555 -21.864 1.00 85.88 371 VAL A C 1
ATOM 2905 O O . VAL A 1 371 ? 25.676 -1.081 -22.427 1.00 85.88 371 VAL A O 1
ATOM 2908 N N . PHE A 1 372 ? 26.673 -1.856 -20.567 1.00 91.00 372 PHE A N 1
ATOM 2909 C CA . PHE A 1 372 ? 25.539 -1.611 -19.695 1.00 91.00 372 PHE A CA 1
ATOM 2910 C C . PHE A 1 372 ? 25.154 -0.121 -19.665 1.00 91.00 372 PHE A C 1
ATOM 2912 O O . PHE A 1 372 ? 24.012 0.212 -19.965 1.00 91.00 372 PHE A O 1
ATOM 2919 N N . GLN A 1 373 ? 26.098 0.784 -19.398 1.00 87.31 373 GLN A N 1
ATOM 2920 C CA . GLN A 1 373 ? 25.850 2.227 -19.304 1.00 87.31 373 GLN A CA 1
ATOM 2921 C C . GLN A 1 373 ? 25.294 2.805 -20.610 1.00 87.31 373 GLN A C 1
ATOM 2923 O O . GLN A 1 373 ? 24.378 3.625 -20.601 1.00 87.31 373 GLN A O 1
ATOM 2928 N N . ARG A 1 374 ? 25.829 2.358 -21.750 1.00 81.88 374 ARG A N 1
ATOM 2929 C CA . ARG A 1 374 ? 25.441 2.864 -23.068 1.00 81.88 374 ARG A CA 1
ATOM 2930 C C . ARG A 1 374 ? 24.135 2.266 -23.588 1.00 81.88 374 ARG A C 1
ATOM 2932 O O . ARG A 1 374 ? 23.352 2.991 -24.192 1.00 81.88 374 ARG A O 1
ATOM 2939 N N . GLU A 1 375 ? 23.919 0.965 -23.400 1.00 82.62 375 GLU A N 1
ATOM 2940 C CA . GLU A 1 375 ? 22.834 0.229 -24.065 1.00 82.62 375 GLU A CA 1
ATOM 2941 C C . GLU A 1 375 ? 21.672 -0.126 -23.130 1.00 82.62 375 GLU A C 1
ATOM 2943 O O . GLU A 1 375 ? 20.575 -0.384 -23.615 1.00 82.62 375 GLU A O 1
ATOM 2948 N N . LEU A 1 376 ? 21.881 -0.179 -21.809 1.00 88.88 376 LEU A N 1
ATOM 2949 C CA . LEU A 1 376 ? 20.895 -0.712 -20.858 1.00 88.88 376 LEU A CA 1
ATOM 2950 C C . LEU A 1 376 ? 20.493 0.288 -19.772 1.00 88.88 376 LEU A C 1
ATOM 2952 O O . LEU A 1 376 ? 19.304 0.385 -19.478 1.00 88.88 376 LEU A O 1
ATOM 2956 N N . ALA A 1 377 ? 21.428 1.056 -19.208 1.00 87.19 377 ALA A N 1
ATOM 2957 C CA . ALA A 1 377 ? 21.177 1.919 -18.050 1.00 87.19 377 ALA A CA 1
ATOM 2958 C C . ALA A 1 377 ? 20.059 2.946 -18.303 1.00 87.19 377 ALA A C 1
ATOM 2960 O O . ALA A 1 377 ? 19.167 3.126 -17.472 1.00 87.19 377 ALA A O 1
ATOM 2961 N N . ALA A 1 378 ? 20.036 3.556 -19.493 1.00 82.06 378 ALA A N 1
ATOM 2962 C CA . ALA A 1 378 ? 18.989 4.502 -19.881 1.00 82.06 378 ALA A CA 1
ATOM 2963 C C . ALA A 1 378 ? 17.574 3.887 -19.830 1.00 82.06 378 ALA A C 1
ATOM 2965 O O . ALA A 1 378 ? 16.612 4.568 -19.475 1.00 82.06 378 ALA A O 1
ATOM 2966 N N . PHE A 1 379 ? 17.448 2.594 -20.139 1.00 86.06 379 PHE A N 1
ATOM 2967 C CA . PHE A 1 379 ? 16.173 1.872 -20.155 1.00 86.06 379 PHE A CA 1
ATOM 2968 C C . PHE A 1 379 ? 15.847 1.224 -18.812 1.00 86.06 379 PHE A C 1
ATOM 2970 O O . PHE A 1 379 ? 14.685 1.223 -18.413 1.00 86.06 379 PHE A O 1
ATOM 2977 N N . ALA A 1 380 ? 16.860 0.739 -18.089 1.00 88.38 380 ALA A N 1
ATOM 2978 C CA . ALA A 1 380 ? 16.732 0.241 -16.721 1.00 88.38 380 ALA A CA 1
ATOM 2979 C C . ALA A 1 380 ? 16.016 1.266 -15.830 1.00 88.38 380 ALA A C 1
ATOM 2981 O O . ALA A 1 380 ? 15.112 0.934 -15.069 1.00 88.38 380 ALA A O 1
ATOM 2982 N N . ASN A 1 381 ? 16.345 2.541 -16.032 1.00 90.06 381 ASN A N 1
ATOM 2983 C CA . ASN A 1 381 ? 15.724 3.673 -15.358 1.00 90.06 381 ASN A CA 1
ATOM 2984 C C . ASN A 1 381 ? 14.224 3.817 -15.634 1.00 90.06 381 ASN A C 1
ATOM 2986 O O . ASN A 1 381 ? 13.467 4.184 -14.738 1.00 90.06 381 ASN A O 1
ATOM 2990 N N . LEU A 1 382 ? 13.775 3.492 -16.847 1.00 92.94 382 LEU A N 1
ATOM 2991 C CA . LEU A 1 382 ? 12.356 3.489 -17.203 1.00 92.94 382 LEU A CA 1
ATOM 2992 C C . LEU A 1 382 ? 11.631 2.262 -16.641 1.00 92.94 382 LEU A C 1
ATOM 2994 O O . LEU A 1 382 ? 10.440 2.356 -16.366 1.00 92.94 382 LEU A O 1
ATOM 2998 N N . CYS A 1 383 ? 12.330 1.150 -16.395 1.00 93.88 383 CYS A N 1
ATOM 2999 C CA . CYS A 1 383 ? 11.747 -0.043 -15.774 1.00 93.88 383 CYS A CA 1
ATOM 3000 C C . CYS A 1 383 ? 11.358 0.148 -14.303 1.00 93.88 383 CYS A C 1
ATOM 3002 O O . CYS A 1 383 ? 10.638 -0.683 -13.753 1.00 93.88 383 CYS A O 1
ATOM 3004 N N . MET A 1 384 ? 11.758 1.262 -13.679 1.00 91.62 384 MET A N 1
ATOM 3005 C CA . MET A 1 384 ? 11.211 1.687 -12.386 1.00 91.62 384 MET A CA 1
ATOM 3006 C C . MET A 1 384 ? 9.730 2.058 -12.473 1.00 91.62 384 MET A C 1
ATOM 3008 O O . MET A 1 384 ? 9.061 2.122 -11.442 1.00 91.62 384 MET A O 1
ATOM 3012 N N . LEU A 1 385 ? 9.216 2.325 -13.680 1.00 94.44 385 LEU A N 1
ATOM 3013 C CA . LEU A 1 385 ? 7.796 2.545 -13.893 1.00 94.44 385 LEU A CA 1
ATOM 3014 C C . LEU A 1 385 ? 7.075 1.207 -13.899 1.00 94.44 385 LEU A C 1
ATOM 3016 O O . LEU A 1 385 ? 7.317 0.371 -14.769 1.00 94.44 385 LEU A O 1
ATOM 3020 N N . PRO A 1 386 ? 6.132 1.014 -12.974 1.00 91.44 386 PRO A N 1
ATOM 3021 C CA . PRO A 1 386 ? 5.456 -0.261 -12.887 1.00 91.44 386 PRO A CA 1
ATOM 3022 C C . PRO A 1 386 ? 4.381 -0.427 -13.980 1.00 91.44 386 PRO A C 1
ATOM 3024 O O . PRO A 1 386 ? 3.958 -1.548 -14.250 1.00 91.44 386 PRO A O 1
ATOM 3027 N N . ASP A 1 387 ? 3.912 0.674 -14.595 1.00 94.88 387 ASP A N 1
ATOM 3028 C CA . ASP A 1 387 ? 2.979 0.684 -15.733 1.00 94.88 387 ASP A CA 1
ATOM 3029 C C . ASP A 1 387 ? 3.480 1.586 -16.857 1.00 94.88 387 ASP A C 1
ATOM 3031 O O . ASP A 1 387 ? 3.986 2.681 -16.609 1.00 94.88 387 ASP A O 1
ATOM 3035 N N . HIS A 1 388 ? 3.221 1.185 -18.096 1.00 94.88 388 HIS A N 1
ATOM 3036 C CA . HIS A 1 388 ? 3.485 1.997 -19.276 1.00 94.88 388 HIS A CA 1
ATOM 3037 C C . HIS A 1 388 ? 2.549 3.212 -19.374 1.00 94.88 388 HIS A C 1
ATOM 3039 O O . HIS A 1 388 ? 2.903 4.233 -19.963 1.00 94.88 388 HIS A O 1
ATOM 3045 N N . GLY A 1 389 ? 1.357 3.143 -18.780 1.00 93.88 389 GLY A N 1
ATOM 3046 C CA . GLY A 1 389 ? 0.420 4.253 -18.699 1.00 93.88 389 GLY A CA 1
ATOM 3047 C C . GLY A 1 389 ? 0.996 5.456 -17.946 1.00 93.88 389 GLY A C 1
ATOM 3048 O O . GLY A 1 389 ? 0.800 6.604 -18.353 1.00 93.88 389 GLY A O 1
ATOM 3049 N N . LEU A 1 390 ? 1.801 5.210 -16.911 1.00 96.00 390 LEU A N 1
ATOM 3050 C CA . LEU A 1 390 ? 2.435 6.265 -16.114 1.00 96.00 390 LEU A CA 1
ATOM 3051 C C . LEU A 1 390 ? 3.429 7.115 -16.914 1.00 96.00 390 LEU A C 1
ATOM 3053 O O . LEU A 1 390 ? 3.706 8.251 -16.531 1.00 96.00 390 LEU A O 1
ATOM 3057 N N . CYS A 1 391 ? 3.894 6.638 -18.073 1.00 96.19 391 CYS A N 1
ATOM 3058 C CA . CYS A 1 391 ? 4.677 7.448 -19.004 1.00 96.19 391 CYS A CA 1
ATOM 3059 C C . CYS A 1 391 ? 3.940 8.725 -19.433 1.00 96.19 391 CYS A C 1
ATOM 3061 O O . CYS A 1 391 ? 4.575 9.754 -19.657 1.00 96.19 391 CYS A O 1
ATOM 3063 N N . ALA A 1 392 ? 2.605 8.688 -19.531 1.00 94.75 392 ALA A N 1
ATOM 3064 C CA . ALA A 1 392 ? 1.803 9.870 -19.837 1.00 94.75 392 ALA A CA 1
ATOM 3065 C C . ALA A 1 392 ? 1.793 10.872 -18.667 1.00 94.75 392 ALA A C 1
ATOM 3067 O O . ALA A 1 392 ? 1.918 12.076 -18.892 1.00 94.75 392 ALA A O 1
ATOM 3068 N N . ASN A 1 393 ? 1.750 10.380 -17.423 1.00 95.00 393 ASN A N 1
ATOM 3069 C CA . ASN A 1 393 ? 1.836 11.215 -16.222 1.00 95.00 393 ASN A CA 1
ATOM 3070 C C . ASN A 1 393 ? 3.201 11.898 -16.124 1.00 95.00 393 ASN A C 1
ATOM 3072 O O . ASN A 1 393 ? 3.262 13.109 -15.914 1.00 95.00 393 ASN A O 1
ATOM 3076 N N . LEU A 1 394 ? 4.293 11.159 -16.334 1.00 95.00 394 LEU A N 1
ATOM 3077 C CA . LEU A 1 394 ? 5.635 11.742 -16.344 1.00 95.00 394 LEU A CA 1
ATOM 3078 C C . LEU A 1 394 ? 5.805 12.768 -17.467 1.00 95.00 394 LEU A C 1
ATOM 3080 O O . LEU A 1 394 ? 6.337 13.848 -17.220 1.00 95.00 394 LEU A O 1
ATOM 3084 N N . ALA A 1 395 ? 5.305 12.470 -18.672 1.00 94.31 395 ALA A N 1
ATOM 3085 C CA . ALA A 1 395 ? 5.313 13.416 -19.787 1.00 94.31 395 ALA A CA 1
ATOM 3086 C C . ALA A 1 395 ? 4.538 14.695 -19.444 1.00 94.31 395 ALA A C 1
ATOM 3088 O O . ALA A 1 395 ? 4.994 15.792 -19.739 1.00 94.31 395 ALA A O 1
ATOM 3089 N N . SER A 1 396 ? 3.382 14.568 -18.782 1.00 94.06 396 SER A N 1
ATOM 3090 C CA . SER A 1 396 ? 2.547 15.716 -18.410 1.00 94.06 396 SER A CA 1
ATOM 3091 C C . SER A 1 396 ? 3.246 16.694 -17.456 1.00 94.06 396 SER A C 1
ATOM 3093 O O . SER A 1 396 ? 2.923 17.887 -17.482 1.00 94.06 396 SER A O 1
ATOM 3095 N N . LYS A 1 397 ? 4.206 16.186 -16.669 1.00 93.25 397 LYS A N 1
ATOM 3096 C CA . LYS A 1 397 ? 4.992 16.898 -15.655 1.00 93.25 397 LYS A CA 1
ATOM 3097 C C . LYS A 1 397 ? 6.406 17.264 -16.115 1.00 93.25 397 LYS A C 1
ATOM 3099 O O . LYS A 1 397 ? 7.196 17.703 -15.285 1.00 93.25 397 LYS A O 1
ATOM 3104 N N . ASP A 1 398 ? 6.736 17.024 -17.384 1.00 93.00 398 ASP A N 1
ATOM 3105 C CA . ASP A 1 398 ? 8.082 17.219 -17.934 1.00 93.00 398 ASP A CA 1
ATOM 3106 C C . ASP A 1 398 ? 9.170 16.452 -17.145 1.00 93.00 398 ASP A C 1
ATOM 3108 O O . ASP A 1 398 ? 10.303 16.899 -17.011 1.00 93.00 398 ASP A O 1
ATOM 3112 N N . MET A 1 399 ? 8.817 15.276 -16.603 1.00 93.19 399 MET A N 1
ATOM 3113 C CA . MET A 1 399 ? 9.709 14.418 -15.804 1.00 93.19 399 MET A CA 1
ATOM 3114 C C . MET A 1 399 ? 10.343 13.274 -16.608 1.00 93.19 399 MET A C 1
ATOM 3116 O O . MET A 1 399 ? 11.071 12.453 -16.049 1.00 93.19 399 MET A O 1
ATOM 3120 N N . LEU A 1 400 ? 10.039 13.162 -17.903 1.00 91.56 400 LEU A N 1
ATOM 3121 C CA . LEU A 1 400 ? 10.715 12.185 -18.753 1.00 91.56 400 LEU A CA 1
ATOM 3122 C C . LEU A 1 400 ? 12.157 12.645 -19.001 1.00 91.56 400 LEU A C 1
ATOM 3124 O O . LEU A 1 400 ? 12.360 13.824 -19.299 1.00 91.56 400 LEU A O 1
ATOM 3128 N N . PRO A 1 401 ? 13.152 11.744 -18.901 1.00 83.88 401 PRO A N 1
ATOM 3129 C CA . PRO A 1 401 ? 14.536 12.109 -19.166 1.00 83.88 401 PRO A CA 1
ATOM 3130 C C . PRO A 1 401 ? 14.665 12.664 -20.593 1.00 83.88 401 PRO A C 1
ATOM 3132 O O . PRO A 1 401 ? 14.054 12.105 -21.516 1.00 83.88 401 PRO A O 1
ATOM 3135 N N . PRO A 1 402 ? 15.443 13.743 -20.802 1.00 81.00 402 PRO A N 1
ATOM 3136 C CA . PRO A 1 402 ? 15.746 14.206 -22.145 1.00 81.00 402 PRO A CA 1
ATOM 3137 C C . PRO A 1 402 ? 16.458 13.080 -22.898 1.00 81.00 402 PRO A C 1
ATOM 3139 O O . PRO A 1 402 ? 17.434 12.501 -22.419 1.00 81.00 402 PRO A O 1
ATOM 3142 N N . LEU A 1 403 ? 15.952 12.745 -24.082 1.00 71.81 403 LEU A N 1
ATOM 3143 C CA . LEU A 1 403 ? 16.547 11.744 -24.968 1.00 71.81 403 LEU A CA 1
ATOM 3144 C C . LEU A 1 403 ? 17.736 12.350 -25.721 1.00 71.81 403 LEU A C 1
ATOM 3146 O O . LEU A 1 403 ? 17.768 12.349 -26.947 1.00 71.81 403 LEU A O 1
ATOM 3150 N N . ASP A 1 404 ? 18.698 12.893 -24.984 1.00 64.81 404 ASP A N 1
ATOM 3151 C CA . ASP A 1 404 ? 19.920 13.463 -25.555 1.00 64.81 404 ASP A CA 1
ATOM 3152 C C . ASP A 1 404 ? 21.003 12.394 -25.776 1.00 64.81 404 ASP A C 1
ATOM 3154 O O . ASP A 1 404 ? 22.117 12.706 -26.200 1.00 64.81 404 ASP A O 1
ATOM 3158 N N . PHE A 1 405 ? 20.707 11.111 -25.519 1.00 61.81 405 PHE A N 1
ATOM 3159 C CA . PHE A 1 405 ? 21.636 10.052 -25.892 1.00 61.81 405 PHE A CA 1
ATOM 3160 C C . PHE A 1 405 ? 21.808 10.046 -27.407 1.00 61.81 405 PHE A C 1
ATOM 3162 O O . PHE A 1 405 ? 20.834 10.150 -28.151 1.00 61.81 405 PHE A O 1
ATOM 3169 N N . ALA A 1 406 ? 23.060 9.929 -27.863 1.00 49.91 406 ALA A N 1
ATOM 3170 C CA . ALA A 1 406 ? 23.394 9.815 -29.273 1.00 49.91 406 ALA A CA 1
ATOM 3171 C C . ALA A 1 406 ? 22.624 8.626 -29.856 1.00 49.91 406 ALA A C 1
ATOM 3173 O O . ALA A 1 406 ? 23.025 7.468 -29.736 1.00 49.91 406 ALA A O 1
ATOM 3174 N N . VAL A 1 407 ? 21.482 8.936 -30.461 1.00 54.25 407 VAL A N 1
ATOM 3175 C CA . VAL A 1 407 ? 20.572 8.002 -31.115 1.00 54.25 407 VAL A CA 1
ATOM 3176 C C . VAL A 1 407 ? 21.349 7.129 -32.101 1.00 54.25 407 VAL A C 1
ATOM 3178 O O . VAL A 1 407 ? 21.057 5.959 -32.256 1.00 54.25 407 VAL A O 1
ATOM 3181 N N . GLU A 1 408 ? 22.435 7.632 -32.677 1.00 53.59 408 GLU A N 1
ATOM 3182 C CA . GLU A 1 408 ? 23.333 6.880 -33.555 1.00 53.59 408 GLU A CA 1
ATOM 3183 C C . GLU A 1 408 ? 24.040 5.681 -32.890 1.00 53.59 408 GLU A C 1
ATOM 3185 O O . GLU A 1 408 ? 24.660 4.872 -33.581 1.00 53.59 408 GLU A O 1
ATOM 3190 N N . HIS A 1 409 ? 24.009 5.552 -31.561 1.00 53.88 409 HIS A N 1
ATOM 3191 C CA . HIS A 1 409 ? 24.921 4.682 -30.820 1.00 53.88 409 HIS A CA 1
ATOM 3192 C C . HIS A 1 409 ? 24.262 3.646 -29.906 1.00 53.88 409 HIS A C 1
ATOM 3194 O O . HIS A 1 409 ? 24.864 2.585 -29.772 1.00 53.88 409 HIS A O 1
ATOM 3200 N N . ALA A 1 410 ? 23.074 3.905 -29.348 1.00 54.69 410 ALA A N 1
ATOM 3201 C CA . ALA A 1 410 ? 22.343 2.990 -28.444 1.00 54.69 410 ALA A CA 1
ATOM 3202 C C . ALA A 1 410 ? 21.131 2.287 -29.112 1.00 54.69 410 ALA A C 1
ATOM 3204 O O . ALA A 1 410 ? 20.288 1.656 -28.477 1.00 54.69 410 ALA A O 1
ATOM 3205 N N . LEU A 1 411 ? 20.982 2.471 -30.425 1.00 57.72 411 LEU A N 1
ATOM 3206 C CA . LEU A 1 411 ? 19.760 2.171 -31.174 1.00 57.72 411 LEU A CA 1
ATOM 3207 C C . LEU A 1 411 ? 19.528 0.718 -31.619 1.00 57.72 411 LEU A C 1
ATOM 3209 O O . LEU A 1 411 ? 18.358 0.335 -31.699 1.00 57.72 411 LEU A O 1
ATOM 3213 N N . PRO A 1 412 ? 20.542 -0.100 -31.974 1.00 65.75 412 PRO A N 1
ATOM 3214 C CA . PRO A 1 412 ? 20.266 -1.321 -32.733 1.00 65.75 412 PRO A CA 1
ATOM 3215 C C . PRO A 1 412 ? 19.407 -2.332 -31.973 1.00 65.75 412 PRO A C 1
ATOM 3217 O O . PRO A 1 412 ? 18.490 -2.918 -32.546 1.00 65.75 412 PRO A O 1
ATOM 3220 N N . MET A 1 413 ? 19.687 -2.516 -30.681 1.00 70.62 413 MET A N 1
ATOM 3221 C CA . MET A 1 413 ? 18.932 -3.434 -29.831 1.00 70.62 413 MET A CA 1
ATOM 3222 C C . MET A 1 413 ? 17.558 -2.864 -29.500 1.00 70.62 413 MET A C 1
ATOM 3224 O O . MET A 1 413 ? 16.545 -3.538 -29.670 1.00 70.62 413 MET A O 1
ATOM 3228 N N . PHE A 1 414 ? 17.518 -1.598 -29.090 1.00 73.12 414 PHE A N 1
ATOM 3229 C CA . PHE A 1 414 ? 16.290 -0.940 -28.681 1.00 73.12 414 PHE A CA 1
ATOM 3230 C C . PHE A 1 414 ? 15.255 -0.869 -29.805 1.00 73.12 414 PHE A C 1
ATOM 3232 O O . PHE A 1 414 ? 14.127 -1.318 -29.606 1.00 73.12 414 PHE A O 1
ATOM 3239 N N . LEU A 1 415 ? 15.611 -0.361 -30.993 1.00 76.56 415 LEU A N 1
ATOM 3240 C CA . LEU A 1 415 ? 14.660 -0.246 -32.112 1.00 76.56 415 LEU A CA 1
ATOM 3241 C C . LEU A 1 415 ? 14.103 -1.599 -32.523 1.00 76.56 415 LEU A C 1
ATOM 3243 O O . LEU A 1 415 ? 12.931 -1.701 -32.873 1.00 76.56 415 LEU A O 1
ATOM 3247 N N . LYS A 1 416 ? 14.943 -2.637 -32.478 1.00 76.25 416 LYS A N 1
ATOM 3248 C CA . LYS A 1 416 ? 14.539 -3.990 -32.846 1.00 76.25 416 LYS A CA 1
ATOM 3249 C C . LYS A 1 416 ? 13.563 -4.569 -31.823 1.00 76.25 416 LYS A C 1
ATOM 3251 O O . LYS A 1 416 ? 12.538 -5.105 -32.232 1.00 76.25 416 LYS A O 1
ATOM 3256 N N . THR A 1 417 ? 13.830 -4.415 -30.523 1.00 79.88 417 THR A N 1
ATOM 3257 C CA . THR A 1 417 ? 12.938 -4.899 -29.452 1.00 79.88 417 THR A CA 1
ATOM 3258 C C . THR A 1 417 ? 11.621 -4.131 -29.404 1.00 79.88 417 THR A C 1
ATOM 3260 O O . THR A 1 417 ? 10.556 -4.725 -29.266 1.00 79.88 417 THR A O 1
ATOM 3263 N N . THR A 1 418 ? 11.677 -2.809 -29.549 1.00 81.19 418 THR A N 1
ATOM 3264 C CA . THR A 1 418 ? 10.489 -1.943 -29.487 1.00 81.19 418 THR A CA 1
ATOM 3265 C C . THR A 1 418 ? 9.695 -1.899 -30.791 1.00 81.19 418 THR A C 1
ATOM 3267 O O . THR A 1 418 ? 8.532 -1.493 -30.789 1.00 81.19 418 THR A O 1
ATOM 3270 N N . GLY A 1 419 ? 10.296 -2.334 -31.901 1.00 82.62 419 GLY A N 1
ATOM 3271 C CA . GLY A 1 419 ? 9.679 -2.350 -33.225 1.00 82.62 419 GLY A CA 1
ATOM 3272 C C . GLY A 1 419 ? 9.582 -0.977 -33.897 1.00 82.62 419 GLY A C 1
ATOM 3273 O O . GLY A 1 419 ? 8.816 -0.836 -34.854 1.00 82.62 419 GLY A O 1
ATOM 3274 N N . PHE A 1 420 ? 10.320 0.033 -33.423 1.00 80.69 420 PHE A N 1
ATOM 3275 C CA . PHE A 1 420 ? 10.353 1.350 -34.066 1.00 80.69 420 PHE A CA 1
ATOM 3276 C C . PHE A 1 420 ? 10.986 1.263 -35.453 1.00 80.69 420 PHE A C 1
ATOM 3278 O O . PHE A 1 420 ? 12.075 0.711 -35.627 1.00 80.69 420 PHE A O 1
ATOM 3285 N N . LYS A 1 421 ? 10.309 1.838 -36.453 1.00 78.12 421 LYS A N 1
ATOM 3286 C CA . LYS A 1 421 ? 10.782 1.810 -37.844 1.00 78.12 421 LYS A CA 1
ATOM 3287 C C . LYS A 1 421 ? 11.578 3.051 -38.218 1.00 78.12 421 LYS A C 1
ATOM 3289 O O . LYS A 1 421 ? 12.451 2.960 -39.077 1.00 78.12 421 LYS A O 1
ATOM 3294 N N . THR A 1 422 ? 11.264 4.198 -37.613 1.00 76.06 422 THR A N 1
ATOM 3295 C CA . THR A 1 422 ? 11.855 5.491 -37.980 1.00 76.06 422 THR A CA 1
ATOM 3296 C C . THR A 1 422 ? 12.157 6.356 -36.760 1.00 76.06 422 THR A C 1
ATOM 3298 O O . THR A 1 422 ? 11.486 6.273 -35.734 1.00 76.06 422 THR A O 1
ATOM 3301 N N . LEU A 1 423 ? 13.149 7.243 -36.892 1.00 70.19 423 LEU A N 1
ATOM 3302 C CA . LEU A 1 423 ? 13.506 8.209 -35.847 1.00 70.19 423 LEU A CA 1
ATOM 3303 C C . LEU A 1 423 ? 12.395 9.235 -35.574 1.00 70.19 423 LEU A C 1
ATOM 3305 O O . LEU A 1 423 ? 12.290 9.754 -34.469 1.00 70.19 423 LEU A O 1
ATOM 3309 N N . ALA A 1 424 ? 11.539 9.503 -36.562 1.00 72.94 424 ALA A N 1
ATOM 3310 C CA . ALA A 1 424 ? 10.425 10.441 -36.434 1.00 72.94 424 ALA A CA 1
ATOM 3311 C C . ALA A 1 424 ? 9.313 9.943 -35.484 1.00 72.94 424 ALA A C 1
ATOM 3313 O O . ALA A 1 424 ? 8.500 10.740 -35.014 1.00 72.94 424 ALA A O 1
ATOM 3314 N N . GLU A 1 425 ? 9.274 8.640 -35.184 1.00 73.50 425 GLU A N 1
ATOM 3315 C CA . GLU A 1 425 ? 8.323 8.027 -34.245 1.00 73.50 425 GLU A CA 1
ATOM 3316 C C . GLU A 1 425 ? 8.775 8.135 -32.775 1.00 73.50 425 GLU A C 1
ATOM 3318 O O . GLU A 1 425 ? 7.974 7.900 -31.868 1.00 73.50 425 GLU A O 1
ATOM 3323 N N . LEU A 1 426 ? 10.028 8.535 -32.521 1.00 80.25 426 LEU A N 1
ATOM 3324 C CA . LEU A 1 426 ? 10.667 8.553 -31.200 1.00 80.25 426 LEU A CA 1
ATOM 3325 C C . LEU A 1 426 ? 10.229 9.753 -30.346 1.00 80.25 426 LEU A C 1
ATOM 3327 O O . LEU A 1 426 ? 11.027 10.608 -29.965 1.00 80.25 426 LEU A O 1
ATOM 3331 N N . ARG A 1 427 ? 8.941 9.826 -30.002 1.00 89.19 427 ARG A N 1
ATOM 3332 C CA . ARG A 1 427 ? 8.503 10.721 -28.921 1.00 89.19 427 ARG A CA 1
ATOM 3333 C C . ARG A 1 427 ? 8.948 10.130 -27.576 1.00 89.19 427 ARG A C 1
ATOM 3335 O O . ARG A 1 427 ? 8.766 8.924 -27.386 1.00 89.19 427 ARG A O 1
ATOM 3342 N N . PRO A 1 428 ? 9.420 10.941 -26.606 1.00 90.50 428 PRO A N 1
ATOM 3343 C CA . PRO A 1 428 ? 9.831 10.446 -25.288 1.00 90.50 428 PRO A CA 1
ATOM 3344 C C . PRO A 1 428 ? 8.797 9.559 -24.598 1.00 90.50 428 PRO A C 1
ATOM 3346 O O . PRO A 1 428 ? 9.127 8.518 -24.034 1.00 90.50 428 PRO A O 1
ATOM 3349 N N . GLN A 1 429 ? 7.523 9.929 -24.718 1.00 92.56 429 GLN A N 1
ATOM 3350 C CA . GLN A 1 429 ? 6.416 9.161 -24.165 1.00 92.56 429 GLN A CA 1
ATOM 3351 C C . GLN A 1 429 ? 6.271 7.771 -24.803 1.00 92.56 429 GLN A C 1
ATOM 3353 O O . GLN A 1 429 ? 6.017 6.806 -24.086 1.00 92.56 429 GLN A O 1
ATOM 3358 N N . GLU A 1 430 ? 6.429 7.649 -26.125 1.00 91.81 430 GLU A N 1
ATOM 3359 C CA . GLU A 1 430 ? 6.277 6.363 -26.819 1.00 91.81 430 GLU A CA 1
ATOM 3360 C C . GLU A 1 430 ? 7.482 5.455 -26.544 1.00 91.81 430 GLU A C 1
ATOM 3362 O O . GLU A 1 430 ? 7.309 4.255 -26.358 1.00 91.81 430 GLU A O 1
ATOM 3367 N N . ILE A 1 431 ? 8.689 6.019 -26.416 1.00 91.31 431 ILE A N 1
ATOM 3368 C CA . ILE A 1 431 ? 9.880 5.273 -25.978 1.00 91.31 431 ILE A CA 1
ATOM 3369 C C . ILE A 1 431 ? 9.672 4.735 -24.569 1.00 91.31 431 ILE A C 1
ATOM 3371 O O . ILE A 1 431 ? 9.853 3.539 -24.354 1.00 91.31 431 ILE A O 1
ATOM 3375 N N . CYS A 1 432 ? 9.251 5.579 -23.625 1.00 94.50 432 CYS A N 1
ATOM 3376 C CA . CYS A 1 432 ? 8.916 5.147 -22.270 1.00 94.50 432 CYS A CA 1
ATOM 3377 C C . CYS A 1 432 ? 7.893 4.006 -22.292 1.00 94.50 432 CYS A C 1
ATOM 3379 O O . CYS A 1 432 ? 8.151 2.931 -21.751 1.00 94.50 432 CYS A O 1
ATOM 3381 N N . LYS A 1 433 ? 6.780 4.202 -23.007 1.00 94.88 433 LYS A N 1
ATOM 3382 C CA . LYS A 1 433 ? 5.704 3.219 -23.113 1.00 94.88 433 LYS A CA 1
ATOM 3383 C C . LYS A 1 433 ? 6.214 1.879 -23.645 1.00 94.88 433 LYS A C 1
ATOM 3385 O O . LYS A 1 433 ? 6.026 0.854 -22.999 1.00 94.88 433 LYS A O 1
ATOM 3390 N N . ARG A 1 434 ? 6.909 1.882 -24.786 1.00 93.25 434 ARG A N 1
ATOM 3391 C CA . ARG A 1 434 ? 7.442 0.660 -25.404 1.00 93.25 434 ARG A CA 1
ATOM 3392 C C . ARG A 1 434 ? 8.496 -0.012 -24.541 1.00 93.25 434 ARG A C 1
ATOM 3394 O O . ARG A 1 434 ? 8.525 -1.237 -24.489 1.00 93.25 434 ARG A O 1
ATOM 3401 N N . THR A 1 435 ? 9.330 0.759 -23.852 1.00 92.44 435 THR A N 1
ATOM 3402 C CA . THR A 1 435 ? 10.348 0.216 -22.944 1.00 92.44 435 THR A CA 1
ATOM 3403 C C . THR A 1 435 ? 9.678 -0.570 -21.821 1.00 92.44 435 THR A C 1
ATOM 3405 O O . THR A 1 435 ? 9.998 -1.739 -21.621 1.00 92.44 435 THR A O 1
ATOM 3408 N N . VAL A 1 436 ? 8.685 0.029 -21.159 1.00 94.00 436 VAL A N 1
ATOM 3409 C CA . VAL A 1 436 ? 7.951 -0.606 -20.056 1.00 94.00 436 VAL A CA 1
ATOM 3410 C C . VAL A 1 436 ? 7.098 -1.788 -20.533 1.00 94.00 436 VAL A C 1
ATOM 3412 O O . VAL A 1 436 ? 7.018 -2.792 -19.836 1.00 94.00 436 VAL A O 1
ATOM 3415 N N . GLU A 1 437 ? 6.495 -1.715 -21.724 1.00 93.75 437 GLU A N 1
ATOM 3416 C CA . GLU A 1 437 ? 5.672 -2.805 -22.279 1.00 93.75 437 GLU A CA 1
ATOM 3417 C C . GLU A 1 437 ? 6.487 -3.997 -22.798 1.00 93.75 437 GLU A C 1
ATOM 3419 O O . GLU A 1 437 ? 6.024 -5.131 -22.710 1.00 93.75 437 GLU A O 1
ATOM 3424 N N . THR A 1 438 ? 7.662 -3.758 -23.391 1.00 92.06 438 THR A N 1
ATOM 3425 C CA . THR A 1 438 ? 8.389 -4.795 -24.151 1.00 92.06 438 THR A CA 1
ATOM 3426 C C . THR A 1 438 ? 9.748 -5.140 -23.559 1.00 92.06 438 THR A C 1
ATOM 3428 O O . THR A 1 438 ? 10.062 -6.317 -23.411 1.00 92.06 438 THR A O 1
ATOM 3431 N N . VAL A 1 439 ? 10.551 -4.141 -23.187 1.00 92.12 439 VAL A N 1
ATOM 3432 C CA . VAL A 1 439 ? 11.934 -4.350 -22.737 1.00 92.12 439 VAL A CA 1
ATOM 3433 C C . VAL A 1 439 ? 11.962 -4.815 -21.283 1.00 92.12 439 VAL A C 1
ATOM 3435 O O . VAL A 1 439 ? 12.619 -5.805 -20.971 1.00 92.12 439 VAL A O 1
ATOM 3438 N N . CYS A 1 440 ? 11.216 -4.154 -20.396 1.00 94.25 440 CYS A N 1
ATOM 3439 C CA . CYS A 1 440 ? 11.245 -4.472 -18.967 1.00 94.25 440 CYS A CA 1
ATOM 3440 C C . CYS A 1 440 ? 10.747 -5.898 -18.661 1.00 94.25 440 CYS A C 1
ATOM 3442 O O . CYS A 1 440 ? 11.468 -6.625 -17.977 1.00 94.25 440 CYS A O 1
ATOM 3444 N N . PRO A 1 441 ? 9.619 -6.384 -19.219 1.00 93.94 441 PRO A N 1
ATOM 3445 C CA . PRO A 1 441 ? 9.189 -7.767 -19.012 1.00 93.94 441 PRO A CA 1
ATOM 3446 C C . PRO A 1 441 ? 10.127 -8.783 -19.670 1.00 93.94 441 PRO A C 1
ATOM 3448 O O . PRO A 1 441 ? 10.182 -9.927 -19.245 1.00 93.94 441 PRO A O 1
ATOM 3451 N N . ALA A 1 442 ? 10.887 -8.398 -20.698 1.00 92.81 442 ALA A N 1
ATOM 3452 C CA . ALA A 1 442 ? 11.870 -9.285 -21.311 1.00 92.81 442 ALA A CA 1
ATOM 3453 C C . ALA A 1 442 ? 13.131 -9.469 -20.446 1.00 92.81 442 ALA A C 1
ATOM 3455 O O . ALA A 1 442 ? 13.799 -10.494 -20.563 1.00 92.81 442 ALA A O 1
ATOM 3456 N N . ILE A 1 443 ? 13.450 -8.490 -19.592 1.00 93.62 443 ILE A N 1
ATOM 3457 C CA . ILE A 1 443 ? 14.591 -8.523 -18.667 1.00 93.62 443 ILE A CA 1
ATOM 3458 C C . ILE A 1 443 ? 14.185 -9.111 -17.302 1.00 93.62 443 ILE A C 1
ATOM 3460 O O . ILE A 1 443 ? 14.883 -9.973 -16.773 1.00 93.62 443 ILE A O 1
ATOM 3464 N N . PHE A 1 444 ? 13.034 -8.704 -16.760 1.00 93.81 444 PHE A N 1
ATOM 3465 C CA . PHE A 1 444 ? 12.579 -9.016 -15.394 1.00 93.81 444 PHE A CA 1
ATOM 3466 C C . PHE A 1 444 ? 11.395 -10.008 -15.356 1.00 93.81 444 PHE A C 1
ATOM 3468 O O . PHE A 1 444 ? 10.548 -9.942 -14.468 1.00 93.81 444 PHE A O 1
ATOM 3475 N N . ALA A 1 445 ? 11.264 -10.882 -16.357 1.00 83.81 445 ALA A N 1
ATOM 3476 C CA . ALA A 1 445 ? 10.022 -11.573 -16.738 1.00 83.81 445 ALA A CA 1
ATOM 3477 C C . ALA A 1 445 ? 9.137 -12.137 -15.610 1.00 83.81 445 ALA A C 1
ATOM 3479 O O . ALA A 1 445 ? 7.938 -11.850 -15.579 1.00 83.81 445 ALA A O 1
ATOM 3480 N N . VAL A 1 446 ? 9.682 -12.951 -14.703 1.00 87.19 446 VAL A N 1
ATOM 3481 C CA . VAL A 1 446 ? 8.858 -13.688 -13.729 1.00 87.19 446 VAL A CA 1
ATOM 3482 C C . VAL A 1 446 ? 8.425 -12.771 -12.592 1.00 87.19 446 VAL A C 1
ATOM 3484 O O . VAL A 1 446 ? 7.228 -12.573 -12.375 1.00 87.19 446 VAL A O 1
ATOM 3487 N N . GLU A 1 447 ? 9.380 -12.161 -11.901 1.00 83.62 447 GLU A N 1
ATOM 3488 C CA . GLU A 1 447 ? 9.117 -11.305 -10.750 1.00 83.62 447 GLU A CA 1
ATOM 3489 C C . GLU A 1 447 ? 8.350 -10.041 -11.149 1.00 83.62 447 GLU A C 1
ATOM 3491 O O . GLU A 1 447 ? 7.458 -9.614 -10.412 1.00 83.62 447 GLU A O 1
ATOM 3496 N N . SER A 1 448 ? 8.601 -9.491 -12.344 1.00 85.69 448 SER A N 1
ATOM 3497 C CA . SER A 1 448 ? 7.879 -8.304 -12.803 1.00 85.69 448 SER A CA 1
ATOM 3498 C C . SER A 1 448 ? 6.402 -8.551 -13.068 1.00 85.69 448 SER A C 1
ATOM 3500 O O . SER A 1 448 ? 5.578 -7.710 -12.709 1.00 85.69 448 SER A O 1
ATOM 3502 N N . SER A 1 449 ? 6.055 -9.715 -13.623 1.00 88.81 449 SER A N 1
ATOM 3503 C CA . SER A 1 449 ? 4.659 -10.092 -13.851 1.00 88.81 449 SER A CA 1
ATOM 3504 C C . SER A 1 449 ? 3.898 -10.270 -12.533 1.00 88.81 449 SER A C 1
ATOM 3506 O O . SER A 1 449 ? 2.816 -9.707 -12.367 1.00 88.81 449 SER A O 1
ATOM 3508 N N . LEU A 1 450 ? 4.504 -10.950 -11.552 1.00 90.44 450 LEU A N 1
ATOM 3509 C CA . LEU A 1 450 ? 3.931 -11.132 -10.215 1.00 90.44 450 LEU A CA 1
ATOM 3510 C C . LEU A 1 450 ? 3.802 -9.805 -9.462 1.00 90.44 450 LEU A C 1
ATOM 3512 O O . LEU A 1 450 ? 2.813 -9.568 -8.769 1.00 90.44 450 LEU A O 1
ATOM 3516 N N . PHE A 1 451 ? 4.798 -8.929 -9.589 1.00 91.12 451 PHE A N 1
ATOM 3517 C CA . PHE A 1 451 ? 4.747 -7.594 -9.010 1.00 91.12 451 PHE A CA 1
ATOM 3518 C C . PHE A 1 451 ? 3.620 -6.762 -9.634 1.00 91.12 451 PHE A C 1
ATOM 3520 O O . PHE A 1 451 ? 2.874 -6.110 -8.906 1.00 91.12 451 PHE A O 1
ATOM 3527 N N . GLN A 1 452 ? 3.468 -6.793 -10.962 1.00 91.19 452 GLN A N 1
ATOM 3528 C CA . GLN A 1 452 ? 2.398 -6.080 -11.660 1.00 91.19 452 GLN A CA 1
ATOM 3529 C C . GLN A 1 452 ? 1.013 -6.601 -11.270 1.00 91.19 452 GLN A C 1
ATOM 3531 O O . GLN A 1 452 ? 0.123 -5.786 -11.053 1.00 91.19 452 GLN A O 1
ATOM 3536 N N . GLU A 1 453 ? 0.835 -7.918 -11.131 1.00 92.69 453 GLU A N 1
ATOM 3537 C CA . GLU A 1 453 ? -0.423 -8.523 -10.674 1.00 92.69 453 GLU A CA 1
ATOM 3538 C C . GLU A 1 453 ? -0.795 -8.022 -9.272 1.00 92.69 453 GLU A C 1
ATOM 3540 O O . GLU A 1 453 ? -1.831 -7.380 -9.109 1.00 92.69 453 GLU A O 1
ATOM 3545 N N . ARG A 1 454 ? 0.113 -8.162 -8.295 1.00 93.00 454 ARG A N 1
ATOM 3546 C CA . ARG A 1 454 ? -0.118 -7.679 -6.920 1.00 93.00 454 ARG A CA 1
ATOM 3547 C C . ARG A 1 454 ? -0.359 -6.178 -6.855 1.00 93.00 454 ARG A C 1
ATOM 3549 O O . ARG A 1 454 ? -1.167 -5.694 -6.068 1.00 93.00 454 ARG A O 1
ATOM 3556 N N . ARG A 1 455 ? 0.364 -5.410 -7.668 1.00 94.00 455 ARG A N 1
ATOM 3557 C CA . ARG A 1 455 ? 0.152 -3.969 -7.750 1.00 94.00 455 ARG A CA 1
ATOM 3558 C C . ARG A 1 455 ? -1.231 -3.661 -8.313 1.00 94.00 455 ARG A C 1
ATOM 3560 O O . ARG A 1 455 ? -1.891 -2.779 -7.785 1.00 94.00 455 ARG A O 1
ATOM 3567 N N . ASN A 1 456 ? -1.666 -4.346 -9.366 1.00 94.25 456 ASN A N 1
ATOM 3568 C CA . ASN A 1 456 ? -2.983 -4.122 -9.957 1.00 94.25 456 ASN A CA 1
ATOM 3569 C C . ASN A 1 456 ? -4.109 -4.484 -8.973 1.00 94.25 456 ASN A C 1
ATOM 3571 O O . ASN A 1 456 ? -5.109 -3.771 -8.940 1.00 94.25 456 ASN A O 1
ATOM 3575 N N . ASP A 1 457 ? -3.913 -5.493 -8.120 1.00 93.56 457 ASP A N 1
ATOM 3576 C CA . ASP A 1 457 ? -4.856 -5.836 -7.046 1.00 93.56 457 ASP A CA 1
ATOM 3577 C C . ASP A 1 457 ? -4.999 -4.705 -6.008 1.00 93.56 457 ASP A C 1
ATOM 3579 O O . ASP A 1 457 ? -6.107 -4.395 -5.570 1.00 93.56 457 ASP A O 1
ATOM 3583 N N . ILE A 1 458 ? -3.898 -4.031 -5.655 1.00 93.94 458 ILE A N 1
ATOM 3584 C CA . ILE A 1 458 ? -3.893 -2.928 -4.673 1.00 93.94 458 ILE A CA 1
ATOM 3585 C C . ILE A 1 458 ? -4.314 -1.594 -5.293 1.00 93.94 458 ILE A C 1
ATOM 3587 O O . ILE A 1 458 ? -5.033 -0.805 -4.676 1.00 93.94 458 ILE A O 1
ATOM 3591 N N . CYS A 1 459 ? -3.813 -1.290 -6.488 1.00 96.00 459 CYS A N 1
ATOM 3592 C CA . CYS A 1 459 ? -4.051 -0.019 -7.160 1.00 96.00 459 CYS A CA 1
ATOM 3593 C C . CYS A 1 459 ? -5.445 0.044 -7.798 1.00 96.00 459 CYS A C 1
ATOM 3595 O O . CYS A 1 459 ? -6.022 1.125 -7.928 1.00 96.00 459 CYS A O 1
ATOM 3597 N N . GLY A 1 460 ? -6.012 -1.109 -8.153 1.00 95.81 460 GLY A N 1
ATOM 3598 C CA . GLY A 1 460 ? -7.271 -1.196 -8.873 1.00 95.81 460 GLY A CA 1
ATOM 3599 C C . GLY A 1 460 ? -7.133 -0.767 -10.334 1.00 95.81 460 GLY A C 1
ATOM 3600 O O . GLY A 1 460 ? -6.039 -0.695 -10.901 1.00 95.81 460 GLY A O 1
ATOM 3601 N N . VAL A 1 461 ? -8.271 -0.492 -10.971 1.00 95.50 461 VAL A N 1
ATOM 3602 C CA . VAL A 1 461 ? -8.312 -0.177 -12.404 1.00 95.50 461 VAL A CA 1
ATOM 3603 C C . VAL A 1 461 ? -7.822 1.259 -12.643 1.00 95.50 461 VAL A C 1
ATOM 3605 O O . VAL A 1 461 ? -8.311 2.187 -11.993 1.00 95.50 461 VAL A O 1
ATOM 3608 N N . PRO A 1 462 ? -6.893 1.491 -13.591 1.00 95.75 462 PRO A N 1
ATOM 3609 C CA . PRO A 1 462 ? -6.485 2.842 -13.944 1.00 95.75 462 PRO A CA 1
ATOM 3610 C C . PRO A 1 462 ? -7.618 3.576 -14.672 1.00 95.75 462 PRO A C 1
ATOM 3612 O O . PRO A 1 462 ? -8.182 3.092 -15.656 1.00 95.75 462 PRO A O 1
ATOM 3615 N N . THR A 1 463 ? -7.920 4.788 -14.221 1.00 95.50 463 THR A N 1
ATOM 3616 C CA . THR A 1 463 ? -8.876 5.702 -14.849 1.00 95.50 463 THR A CA 1
ATOM 3617 C C . THR A 1 463 ? -8.127 6.799 -15.597 1.00 95.50 463 THR A C 1
ATOM 3619 O O . THR A 1 463 ? -7.289 7.504 -15.041 1.00 95.50 463 THR A O 1
ATOM 3622 N N . GLY A 1 464 ? -8.383 6.917 -16.901 1.00 93.69 464 GLY A N 1
ATOM 3623 C CA . GLY A 1 464 ? -7.785 7.962 -17.730 1.00 93.69 464 GLY A CA 1
ATOM 3624 C C . GLY A 1 464 ? -8.584 9.254 -17.639 1.00 93.69 464 GLY A C 1
ATOM 3625 O O . GLY A 1 464 ? -9.771 9.253 -17.960 1.00 93.69 464 GLY A O 1
ATOM 3626 N N . GLN A 1 465 ? -7.930 10.346 -17.263 1.00 92.44 465 GLN A N 1
ATOM 3627 C CA . GLN A 1 465 ? -8.475 11.695 -17.362 1.00 92.44 465 GLN A CA 1
ATOM 3628 C C . GLN A 1 465 ? -7.722 12.451 -18.459 1.00 92.44 465 GLN A C 1
ATOM 3630 O O . GLN A 1 465 ? -6.526 12.260 -18.665 1.00 92.44 465 GLN A O 1
ATOM 3635 N N . VAL A 1 466 ? -8.445 13.252 -19.238 1.00 93.06 466 VAL A N 1
ATOM 3636 C CA . VAL A 1 466 ? -7.845 14.135 -20.242 1.00 93.06 466 VAL A CA 1
ATOM 3637 C C . VAL A 1 466 ? -8.087 15.552 -19.760 1.00 93.06 466 VAL A C 1
ATOM 3639 O O . VAL A 1 466 ? -9.218 16.030 -19.811 1.00 93.06 466 VAL A O 1
ATOM 3642 N N . GLU A 1 467 ? -7.035 16.189 -19.264 1.00 92.44 467 GLU A N 1
ATOM 3643 C CA . GLU A 1 467 ? -7.045 17.576 -18.807 1.00 92.44 467 GLU A CA 1
ATOM 3644 C C . GLU A 1 467 ? -6.093 18.362 -19.715 1.00 92.44 467 GLU A C 1
ATOM 3646 O O . GLU A 1 467 ? -4.942 17.968 -19.892 1.00 92.44 467 GLU A O 1
ATOM 3651 N N . ASP A 1 468 ? -6.588 19.413 -20.373 1.00 89.44 468 ASP A N 1
ATOM 3652 C CA . ASP A 1 468 ? -5.796 20.274 -21.267 1.00 89.44 468 ASP A CA 1
ATOM 3653 C C . ASP A 1 468 ? -4.971 19.518 -22.331 1.00 89.44 468 ASP A C 1
ATOM 3655 O O . ASP A 1 468 ? -3.774 19.744 -22.496 1.00 89.44 468 ASP A O 1
ATOM 3659 N N . GLU A 1 469 ? -5.606 18.575 -23.040 1.00 91.88 469 GLU A N 1
ATOM 3660 C CA . GLU A 1 469 ? -4.980 17.693 -24.052 1.00 91.88 469 GLU A CA 1
ATOM 3661 C C . GLU A 1 469 ? -3.914 16.724 -23.504 1.00 91.88 469 GLU A C 1
ATOM 3663 O O . GLU A 1 469 ? -3.398 15.879 -24.242 1.00 91.88 469 GLU A O 1
ATOM 3668 N N . LYS A 1 470 ? -3.621 16.770 -22.201 1.00 90.69 470 LYS A N 1
ATOM 3669 C CA . LYS A 1 470 ? -2.734 15.829 -21.523 1.00 90.69 470 LYS A CA 1
ATOM 3670 C C . LYS A 1 470 ? -3.565 14.688 -20.953 1.00 90.69 470 LYS A C 1
ATOM 3672 O O . LYS A 1 470 ? -4.487 14.877 -20.163 1.00 90.69 470 LYS A O 1
ATOM 3677 N N . ARG A 1 471 ? -3.236 13.467 -21.369 1.00 92.19 471 ARG A N 1
ATOM 3678 C CA . ARG A 1 471 ? -3.816 12.257 -20.787 1.00 92.19 471 ARG A CA 1
ATOM 3679 C C . ARG A 1 471 ? -3.057 11.929 -19.508 1.00 92.19 471 ARG A C 1
ATOM 3681 O O . ARG A 1 471 ? -1.888 11.567 -19.581 1.00 92.19 471 ARG A O 1
ATOM 3688 N N . THR A 1 472 ? -3.727 12.015 -18.372 1.00 93.44 472 THR A N 1
ATOM 3689 C CA . THR A 1 472 ? -3.241 11.509 -17.092 1.00 93.44 472 THR A CA 1
ATOM 3690 C C . THR A 1 472 ? -3.987 10.225 -16.739 1.00 93.44 472 THR A C 1
ATOM 3692 O O . THR A 1 472 ? -5.110 9.977 -17.183 1.00 93.44 472 THR A O 1
ATOM 3695 N N . LEU A 1 473 ? -3.332 9.347 -15.997 1.00 94.88 473 LEU A N 1
ATOM 3696 C CA . LEU A 1 473 ? -3.910 8.128 -15.452 1.00 94.88 473 LEU A CA 1
ATOM 3697 C C . LEU A 1 473 ? -3.882 8.237 -13.936 1.00 94.88 473 LEU A C 1
ATOM 3699 O O . LEU A 1 473 ? -2.841 8.535 -13.361 1.00 94.88 473 LEU A O 1
ATOM 3703 N N . ALA A 1 474 ? -5.024 7.995 -13.310 1.00 93.94 474 ALA A N 1
ATOM 3704 C CA . ALA A 1 474 ? -5.158 7.923 -11.866 1.00 93.94 474 ALA A CA 1
ATOM 3705 C C . ALA A 1 474 ? -5.748 6.563 -11.499 1.00 93.94 474 ALA A C 1
ATOM 3707 O O . ALA A 1 474 ? -6.715 6.112 -12.119 1.00 93.94 474 ALA A O 1
ATOM 3708 N N . TYR A 1 475 ? -5.168 5.898 -10.510 1.00 95.88 475 TYR A N 1
ATOM 3709 C CA . TYR A 1 475 ? -5.636 4.592 -10.059 1.00 95.88 475 TYR A CA 1
ATOM 3710 C C . TYR A 1 475 ? -6.798 4.730 -9.076 1.00 95.88 475 TYR A C 1
ATOM 3712 O O . TYR A 1 475 ? -6.884 5.697 -8.320 1.00 95.88 475 TYR A O 1
ATOM 3720 N N . GLU A 1 476 ? -7.714 3.762 -9.077 1.00 95.12 476 GLU A N 1
ATOM 3721 C CA . GLU A 1 476 ? -8.893 3.782 -8.207 1.00 95.12 476 GLU A CA 1
ATOM 3722 C C . GLU A 1 476 ? -8.512 4.001 -6.733 1.00 95.12 476 GLU A C 1
ATOM 3724 O O . GLU A 1 476 ? -9.064 4.886 -6.073 1.00 95.12 476 GLU A O 1
ATOM 3729 N N . SER A 1 477 ? -7.497 3.288 -6.236 1.00 93.81 477 SER A N 1
ATOM 3730 C CA . SER A 1 477 ? -7.055 3.434 -4.847 1.00 93.81 477 SER A CA 1
ATOM 3731 C C . SER A 1 477 ? -6.453 4.811 -4.552 1.00 93.81 477 SER A C 1
ATOM 3733 O O . SER A 1 477 ? -6.741 5.393 -3.505 1.00 93.81 477 SER A O 1
ATOM 3735 N N . SER A 1 478 ? -5.675 5.396 -5.469 1.00 94.38 478 SER A N 1
ATOM 3736 C CA . SER A 1 478 ? -5.103 6.728 -5.260 1.00 94.38 478 SER A CA 1
ATOM 3737 C C . SER A 1 478 ? -6.166 7.823 -5.317 1.00 94.38 478 SER A C 1
ATOM 3739 O O . SER A 1 478 ? -6.163 8.732 -4.482 1.00 94.38 478 SER A O 1
ATOM 3741 N N . THR A 1 479 ? -7.155 7.697 -6.208 1.00 93.81 479 THR A N 1
ATOM 3742 C CA . THR A 1 479 ? -8.303 8.618 -6.247 1.00 93.81 479 THR A CA 1
ATOM 3743 C C . THR A 1 479 ? -9.154 8.554 -4.975 1.00 93.81 479 THR A C 1
ATOM 3745 O O . THR A 1 479 ? -9.669 9.587 -4.539 1.00 93.81 479 THR A O 1
ATOM 3748 N N . GLN A 1 480 ? -9.239 7.389 -4.317 1.00 94.25 480 GLN A N 1
ATOM 3749 C CA . GLN A 1 480 ? -9.920 7.239 -3.027 1.00 94.25 480 GLN A CA 1
ATOM 3750 C C . GLN A 1 480 ? -9.249 8.063 -1.915 1.00 94.25 480 GLN A C 1
ATOM 3752 O O . GLN A 1 480 ? -9.934 8.597 -1.040 1.00 94.25 480 GLN A O 1
ATOM 3757 N N . TYR A 1 481 ? -7.922 8.216 -1.947 1.00 94.81 481 TYR A N 1
ATOM 3758 C CA . TYR A 1 481 ? -7.202 9.062 -0.993 1.00 94.81 481 TYR A CA 1
ATOM 3759 C C . TYR A 1 481 ? -7.236 10.548 -1.387 1.00 94.81 481 TYR A C 1
ATOM 3761 O O . TYR A 1 481 ? -7.530 11.382 -0.529 1.00 94.81 481 TYR A O 1
ATOM 3769 N N . ASN A 1 482 ? -7.013 10.879 -2.666 1.00 92.69 482 ASN A N 1
ATOM 3770 C CA . ASN A 1 482 ? -6.811 12.260 -3.135 1.00 92.69 482 ASN A CA 1
ATOM 3771 C C . ASN A 1 482 ? -8.097 13.001 -3.552 1.00 92.69 482 ASN A C 1
ATOM 3773 O O . ASN A 1 482 ? -8.042 14.125 -4.050 1.00 92.69 482 ASN A O 1
ATOM 3777 N N . GLY A 1 483 ? -9.275 12.392 -3.397 1.00 89.62 483 GLY A N 1
ATOM 3778 C CA . GLY A 1 483 ? -10.539 13.021 -3.783 1.00 89.62 483 GLY A CA 1
ATOM 3779 C C . GLY A 1 483 ? -10.730 14.405 -3.142 1.00 89.62 483 GLY A C 1
ATOM 3780 O O . GLY A 1 483 ? -10.769 14.536 -1.919 1.00 89.62 483 GLY A O 1
ATOM 3781 N N . SER A 1 484 ? -10.912 15.447 -3.958 1.00 83.88 484 SER A N 1
ATOM 3782 C CA . SER A 1 484 ? -10.984 16.843 -3.490 1.00 83.88 484 SER A CA 1
ATOM 3783 C C . SER A 1 484 ? -12.157 17.133 -2.542 1.00 83.88 484 SER A C 1
ATOM 3785 O O . SER A 1 484 ? -12.049 18.006 -1.682 1.00 83.88 484 SER A O 1
ATOM 3787 N N . ALA A 1 485 ? -13.266 16.398 -2.672 1.00 85.12 485 ALA A N 1
ATOM 3788 C CA . ALA A 1 485 ? -14.451 16.557 -1.825 1.00 85.12 485 ALA A CA 1
ATOM 3789 C C . ALA A 1 485 ? -14.562 15.508 -0.703 1.00 85.12 485 ALA A C 1
ATOM 3791 O O . ALA A 1 485 ? -15.023 15.834 0.389 1.00 85.12 485 ALA A O 1
ATOM 3792 N N . PHE A 1 486 ? -14.164 14.258 -0.969 1.00 86.50 486 PHE A N 1
ATOM 3793 C CA . PHE A 1 486 ? -14.389 13.113 -0.071 1.00 86.50 486 PHE A CA 1
ATOM 3794 C C . PHE A 1 486 ? -13.219 12.122 -0.028 1.00 86.50 486 PHE A C 1
ATOM 3796 O O . PHE A 1 486 ? -13.410 10.958 0.314 1.00 86.50 486 PHE A O 1
ATOM 3803 N N . GLY A 1 487 ? -12.010 12.560 -0.378 1.00 93.25 487 GLY A N 1
ATOM 3804 C CA . GLY A 1 487 ? -10.816 11.736 -0.235 1.00 93.25 487 GLY A CA 1
ATOM 3805 C C . GLY A 1 487 ? -10.585 11.362 1.227 1.00 93.25 487 GLY A C 1
ATOM 3806 O O . GLY A 1 487 ? -10.856 12.162 2.126 1.00 93.25 487 GLY A O 1
ATOM 3807 N N . LEU A 1 488 ? -10.067 10.162 1.478 1.00 94.50 488 LEU A N 1
ATOM 3808 C CA . LEU A 1 488 ? -9.794 9.663 2.831 1.00 94.50 488 LEU A CA 1
ATOM 3809 C C . LEU A 1 488 ? -8.843 10.567 3.636 1.00 94.50 488 LEU A C 1
ATOM 3811 O O . LEU A 1 488 ? -8.925 10.591 4.861 1.00 94.50 488 LEU A O 1
ATOM 3815 N N . THR A 1 489 ? -7.959 11.311 2.962 1.00 94.56 489 THR A N 1
ATOM 3816 C CA . THR A 1 489 ? -7.055 12.294 3.589 1.00 94.56 489 THR A CA 1
ATOM 3817 C C . THR A 1 489 ? -7.614 13.717 3.591 1.00 94.56 489 THR A C 1
ATOM 3819 O O . THR A 1 489 ? -6.931 14.653 4.002 1.00 94.56 489 THR A O 1
ATOM 3822 N N . SER A 1 490 ? -8.831 13.925 3.083 1.00 95.19 490 SER A N 1
ATOM 3823 C CA . SER A 1 490 ? -9.465 15.240 3.095 1.00 95.19 490 SER A CA 1
ATOM 3824 C C . SER A 1 490 ? -9.923 15.595 4.511 1.00 95.19 490 SER A C 1
ATOM 3826 O O . SER A 1 490 ? -10.519 14.784 5.222 1.00 95.19 490 SER A O 1
ATOM 3828 N N . TRP A 1 491 ? -9.711 16.851 4.906 1.00 94.62 491 TRP A N 1
ATOM 3829 C CA . TRP A 1 491 ? -10.141 17.359 6.213 1.00 94.62 491 TRP A CA 1
ATOM 3830 C C . TRP A 1 491 ? -11.655 17.192 6.440 1.00 94.62 491 TRP A C 1
ATOM 3832 O O . TRP A 1 491 ? -12.102 16.990 7.569 1.00 94.62 491 TRP A O 1
ATOM 3842 N N . GLY A 1 492 ? -12.450 17.267 5.364 1.00 94.69 492 GLY A N 1
ATOM 3843 C CA . GLY A 1 492 ? -13.900 17.098 5.408 1.00 94.69 492 GLY A CA 1
ATOM 3844 C C . GLY A 1 492 ? -14.299 15.677 5.802 1.00 94.69 492 GLY A C 1
ATOM 3845 O O . GLY A 1 492 ? -15.157 15.501 6.669 1.00 94.69 492 GLY A O 1
ATOM 3846 N N . PHE A 1 493 ? -13.638 14.667 5.225 1.00 94.94 493 PHE A N 1
ATOM 3847 C CA . PHE A 1 493 ? -13.849 13.271 5.603 1.00 94.94 493 PHE A CA 1
ATOM 3848 C C . PHE A 1 493 ? -13.383 12.996 7.038 1.00 94.94 493 PHE A C 1
ATOM 3850 O O . PHE A 1 493 ? -14.118 12.376 7.803 1.00 94.94 493 PHE A O 1
ATOM 3857 N N . GLU A 1 494 ? -12.218 13.509 7.448 1.00 95.00 494 GLU A N 1
ATOM 3858 C CA . GLU A 1 494 ? -11.713 13.336 8.818 1.00 95.00 494 GLU A CA 1
ATOM 3859 C C . GLU A 1 494 ? -12.642 13.954 9.873 1.00 95.00 494 GLU A C 1
ATOM 3861 O O . GLU A 1 494 ? -12.920 13.334 10.903 1.00 95.00 494 GLU A O 1
ATOM 3866 N N . LEU A 1 495 ? -13.176 15.152 9.611 1.00 95.50 495 LEU A N 1
ATOM 3867 C CA . LEU A 1 495 ? -14.150 15.798 10.491 1.00 95.50 495 LEU A CA 1
ATOM 3868 C C . LEU A 1 495 ? -15.453 14.994 10.569 1.00 95.50 495 LEU A C 1
ATOM 3870 O O . LEU A 1 495 ? -16.016 14.829 11.653 1.00 95.50 495 LEU A O 1
ATOM 3874 N N . PHE A 1 496 ? -15.924 14.474 9.434 1.00 96.00 496 PHE A N 1
ATOM 3875 C CA . PHE A 1 496 ? -17.104 13.616 9.387 1.00 96.00 496 PHE A CA 1
ATOM 3876 C C . PHE A 1 496 ? -16.892 12.309 10.165 1.00 96.00 496 PHE A C 1
ATOM 3878 O O . PHE A 1 496 ? -17.752 11.906 10.952 1.00 96.00 496 PHE A O 1
ATOM 3885 N N . LEU A 1 497 ? -15.723 11.686 10.018 1.00 96.31 497 LEU A N 1
ATOM 3886 C CA . LEU A 1 497 ? -15.334 10.485 10.750 1.00 96.31 497 LEU A CA 1
ATOM 3887 C C . LEU A 1 497 ? -15.259 10.742 12.260 1.00 96.31 497 LEU A C 1
ATOM 3889 O O . LEU A 1 497 ? -15.774 9.940 13.045 1.00 96.31 497 LEU A O 1
ATOM 3893 N N . LEU A 1 498 ? -14.684 11.876 12.677 1.00 97.06 498 LEU A N 1
ATOM 3894 C CA . LEU A 1 498 ? -14.673 12.311 14.074 1.00 97.06 498 LEU A CA 1
ATOM 3895 C C . LEU A 1 498 ? -16.097 12.491 14.607 1.00 97.06 498 LEU A C 1
ATOM 3897 O O . LEU A 1 498 ? -16.396 12.006 15.695 1.00 97.06 498 LEU A O 1
ATOM 3901 N N . LEU A 1 499 ? -16.979 13.141 13.842 1.00 97.44 499 LEU A N 1
ATOM 3902 C CA . LEU A 1 499 ? -18.370 13.374 14.229 1.00 97.44 499 LEU A CA 1
ATOM 3903 C C . LEU A 1 499 ? -19.136 12.060 14.418 1.00 97.44 499 LEU A C 1
ATOM 3905 O O . LEU A 1 499 ? -19.762 11.869 15.458 1.00 97.44 499 LEU A O 1
ATOM 3909 N N . ILE A 1 500 ? -19.073 11.137 13.455 1.00 97.81 500 ILE A N 1
ATOM 3910 C CA . ILE A 1 500 ? -19.768 9.844 13.553 1.00 97.81 500 ILE A CA 1
ATOM 3911 C C . ILE A 1 500 ? -19.206 9.003 14.706 1.00 97.81 500 ILE A C 1
ATOM 3913 O O . ILE A 1 500 ? -19.965 8.415 15.478 1.00 97.81 500 ILE A O 1
ATOM 3917 N N . THR A 1 501 ? -17.884 8.989 14.887 1.00 97.31 501 THR A N 1
ATOM 3918 C CA . THR A 1 501 ? -17.257 8.262 16.001 1.00 97.31 501 THR A CA 1
ATOM 3919 C C . THR A 1 501 ? -17.591 8.907 17.352 1.00 97.31 501 THR A C 1
ATOM 3921 O O . THR A 1 501 ? -17.751 8.207 18.352 1.00 97.31 501 THR A O 1
ATOM 3924 N N . LEU A 1 502 ? -17.764 10.232 17.397 1.00 97.25 502 LEU A N 1
ATOM 3925 C CA . LEU A 1 502 ? -18.233 10.953 18.579 1.00 97.25 502 LEU A CA 1
ATOM 3926 C C . LEU A 1 502 ? -19.697 10.633 18.894 1.00 97.25 502 LEU A C 1
ATOM 3928 O O . LEU A 1 502 ? -20.015 10.410 20.058 1.00 97.25 502 LEU A O 1
ATOM 3932 N N . LEU A 1 503 ? -20.573 10.564 17.886 1.00 96.69 503 LEU A N 1
ATOM 3933 C CA . LEU A 1 503 ? -21.967 10.139 18.060 1.00 96.69 503 LEU A CA 1
ATOM 3934 C C . LEU A 1 503 ? -22.047 8.714 18.618 1.00 96.69 503 LEU A C 1
ATOM 3936 O O . LEU A 1 503 ? -22.802 8.463 19.556 1.00 96.69 503 LEU A O 1
ATOM 3940 N N . TRP A 1 504 ? -21.208 7.806 18.115 1.00 97.50 504 TRP A N 1
ATOM 3941 C CA . TRP A 1 504 ? -21.043 6.474 18.698 1.00 97.50 504 TRP A CA 1
ATOM 3942 C C . TRP A 1 504 ? -20.563 6.536 20.156 1.00 97.50 504 TRP A C 1
ATOM 3944 O O . TRP A 1 504 ? -21.107 5.855 21.025 1.00 97.50 504 TRP A O 1
ATOM 3954 N N . GLY A 1 505 ? -19.586 7.396 20.451 1.00 96.62 505 GLY A N 1
ATOM 3955 C CA . GLY A 1 505 ? -19.123 7.634 21.816 1.00 96.62 505 GLY A CA 1
ATOM 3956 C C . GLY A 1 505 ? -20.229 8.134 22.746 1.00 96.62 505 GLY A C 1
ATOM 3957 O O . GLY A 1 505 ? -20.338 7.643 23.865 1.00 96.62 505 GLY A O 1
ATOM 3958 N N . LEU A 1 506 ? -21.084 9.048 22.283 1.00 95.56 506 LEU A N 1
ATOM 3959 C CA . LEU A 1 506 ? -22.236 9.552 23.037 1.00 95.56 506 LEU A CA 1
ATOM 3960 C C . LEU A 1 506 ? -23.277 8.459 23.298 1.00 95.56 506 LEU A C 1
ATOM 3962 O O . LEU A 1 506 ? -23.772 8.361 24.418 1.00 95.56 506 LEU A O 1
ATOM 3966 N N . ALA A 1 507 ? -23.559 7.601 22.314 1.00 95.56 507 ALA A N 1
ATOM 3967 C CA . ALA A 1 507 ? -24.418 6.436 22.524 1.00 95.56 507 ALA A CA 1
ATOM 3968 C C . ALA A 1 507 ? -23.830 5.495 23.594 1.00 95.56 507 ALA A C 1
ATOM 3970 O O . ALA A 1 507 ? -24.543 5.029 24.479 1.00 95.56 507 ALA A O 1
ATOM 3971 N N . ALA A 1 508 ? -22.511 5.279 23.582 1.00 95.62 508 ALA A N 1
ATOM 3972 C CA . ALA A 1 508 ? -21.841 4.464 24.591 1.00 95.62 508 ALA A CA 1
ATOM 3973 C C . ALA A 1 508 ? -21.833 5.105 25.994 1.00 95.62 508 ALA A C 1
ATOM 3975 O O . ALA A 1 508 ? -21.860 4.373 26.985 1.00 95.62 508 ALA A O 1
ATOM 3976 N N . VAL A 1 509 ? -21.801 6.444 26.105 1.00 95.69 509 VAL A N 1
ATOM 3977 C CA . VAL A 1 509 ? -21.868 7.163 27.396 1.00 95.69 509 VAL A CA 1
ATOM 3978 C C . VAL A 1 509 ? -23.132 6.790 28.164 1.00 95.69 509 VAL A C 1
ATOM 3980 O O . VAL A 1 509 ? -23.048 6.609 29.379 1.00 95.69 509 VAL A O 1
ATOM 3983 N N . GLU A 1 510 ? -24.272 6.656 27.484 1.00 93.31 510 GLU A N 1
ATOM 3984 C CA . GLU A 1 510 ? -25.542 6.331 28.139 1.00 93.31 510 GLU A CA 1
ATOM 3985 C C . GLU A 1 510 ? -25.485 4.955 28.819 1.00 93.31 510 GLU A C 1
ATOM 3987 O O . GLU A 1 510 ? -25.791 4.830 30.007 1.00 93.31 510 GLU A O 1
ATOM 3992 N N . GLU A 1 511 ? -24.934 3.952 28.136 1.00 93.88 511 GLU A N 1
ATOM 3993 C CA . GLU A 1 511 ? -24.717 2.630 28.730 1.00 93.88 511 GLU A CA 1
ATOM 3994 C C . GLU A 1 511 ? -23.702 2.641 29.872 1.00 93.88 511 GLU A C 1
ATOM 3996 O O . GLU A 1 511 ? -23.920 2.032 30.923 1.00 93.88 511 GLU A O 1
ATOM 4001 N N . PHE A 1 512 ? -22.577 3.346 29.710 1.00 95.25 512 PHE A N 1
ATOM 4002 C CA . PHE A 1 512 ? -21.587 3.451 30.783 1.00 95.25 512 PHE A CA 1
ATOM 4003 C C . PHE A 1 512 ? -22.158 4.155 32.013 1.00 95.25 512 PHE A C 1
ATOM 4005 O O . PHE A 1 512 ? -21.832 3.770 33.138 1.00 95.25 512 PHE A O 1
ATOM 4012 N N . ARG A 1 513 ? -23.033 5.148 31.821 1.00 94.25 513 ARG A N 1
ATOM 4013 C CA . ARG A 1 513 ? -23.752 5.828 32.900 1.00 94.25 513 ARG A CA 1
ATOM 4014 C C . ARG A 1 513 ? -24.625 4.840 33.666 1.00 94.25 513 ARG A C 1
ATOM 4016 O O . ARG A 1 513 ? -24.512 4.783 34.890 1.00 94.25 513 ARG A O 1
ATOM 4023 N N . ILE A 1 514 ? -25.412 4.018 32.969 1.00 92.31 514 ILE A N 1
ATOM 4024 C CA . ILE A 1 514 ? -26.243 2.971 33.583 1.00 92.31 514 ILE A CA 1
ATOM 4025 C C . ILE A 1 514 ? -25.370 1.977 34.363 1.00 92.31 514 ILE A C 1
ATOM 4027 O O . ILE A 1 514 ? -25.627 1.715 35.540 1.00 92.31 514 ILE A O 1
ATOM 4031 N N . ILE A 1 515 ? -24.288 1.477 33.758 1.00 94.00 515 ILE A N 1
ATOM 4032 C CA . ILE A 1 515 ? -23.353 0.537 34.397 1.00 94.00 515 ILE A CA 1
ATOM 4033 C C . ILE A 1 515 ? -22.716 1.148 35.656 1.00 94.00 515 ILE A C 1
ATOM 4035 O O . ILE A 1 515 ? -22.592 0.470 36.678 1.00 94.00 515 ILE A O 1
ATOM 4039 N N . LEU A 1 516 ? -22.332 2.426 35.624 1.00 93.19 516 LEU A N 1
ATOM 4040 C CA . LEU A 1 516 ? -21.738 3.115 36.772 1.00 93.19 516 LEU A CA 1
ATOM 4041 C C . LEU A 1 516 ? -22.735 3.346 37.906 1.00 93.19 516 LEU A C 1
ATOM 4043 O O . LEU A 1 516 ? -22.369 3.160 39.069 1.00 93.19 516 LEU A O 1
ATOM 4047 N N . VAL A 1 517 ? -23.987 3.694 37.594 1.00 92.12 517 VAL A N 1
ATOM 4048 C CA . VAL A 1 517 ? -25.061 3.764 38.599 1.00 92.12 517 VAL A CA 1
ATOM 4049 C C . VAL A 1 517 ? -25.249 2.391 39.245 1.00 92.12 517 VAL A C 1
ATOM 4051 O O . VAL A 1 517 ? -25.275 2.288 40.471 1.00 92.12 517 VAL A O 1
ATOM 4054 N N . TRP A 1 518 ? -25.258 1.319 38.450 1.00 93.56 518 TRP A N 1
ATOM 4055 C CA . TRP A 1 518 ? -25.316 -0.056 38.948 1.00 93.56 518 TRP A CA 1
ATOM 4056 C C . TRP A 1 518 ? -24.143 -0.421 39.870 1.00 93.56 518 TRP A C 1
ATOM 4058 O O . TRP A 1 518 ? -24.364 -0.990 40.943 1.00 93.56 518 TRP A O 1
ATOM 4068 N N . TRP A 1 519 ? -22.905 -0.066 39.504 1.00 95.19 519 TRP A N 1
ATOM 4069 C CA . TRP A 1 519 ? -21.733 -0.227 40.375 1.00 95.19 519 TRP A CA 1
ATOM 4070 C C . TRP A 1 519 ? -21.895 0.539 41.686 1.00 95.19 519 TRP A C 1
ATOM 4072 O O . TRP A 1 519 ? -21.671 -0.032 42.754 1.00 95.19 519 TRP A O 1
ATOM 4082 N N . ASN A 1 520 ? -22.315 1.804 41.621 1.00 93.00 520 ASN A N 1
ATOM 4083 C CA . ASN A 1 520 ? -22.519 2.643 42.797 1.00 93.00 520 ASN A CA 1
ATOM 4084 C C . ASN A 1 520 ? -23.561 2.024 43.740 1.00 93.00 520 ASN A C 1
ATOM 4086 O O . ASN A 1 520 ? -23.257 1.785 44.908 1.00 93.00 520 ASN A O 1
ATOM 4090 N N . VAL A 1 521 ? -24.748 1.683 43.224 1.00 93.12 521 VAL A N 1
ATOM 4091 C CA . VAL A 1 521 ? -25.854 1.118 44.011 1.00 93.12 521 VAL A CA 1
ATOM 4092 C C . VAL A 1 521 ? -25.497 -0.244 44.607 1.00 93.12 521 VAL A C 1
ATOM 4094 O O . VAL A 1 521 ? -25.717 -0.462 45.798 1.00 93.12 521 VAL A O 1
ATOM 4097 N N . LEU A 1 522 ? -24.899 -1.167 43.845 1.00 93.88 522 LEU A N 1
ATOM 4098 C CA . LEU A 1 522 ? -24.571 -2.506 44.359 1.00 93.88 522 LEU A CA 1
ATOM 4099 C C . LEU A 1 522 ? -23.455 -2.497 45.408 1.00 93.88 522 LEU A C 1
ATOM 4101 O O . LEU A 1 522 ? -23.492 -3.292 46.358 1.00 93.88 522 LEU A O 1
ATOM 4105 N N . LEU A 1 523 ? -22.465 -1.616 45.254 1.00 94.62 523 LEU A N 1
ATOM 4106 C CA . LEU A 1 523 ? -21.381 -1.479 46.224 1.00 94.62 523 LEU A CA 1
ATOM 4107 C C . LEU A 1 523 ? -21.855 -0.788 47.505 1.00 94.62 523 LEU A C 1
ATOM 4109 O O . LEU A 1 523 ? -21.412 -1.162 48.595 1.00 94.62 523 LEU A O 1
ATOM 4113 N N . SER A 1 524 ? -22.775 0.168 47.390 1.00 94.06 524 SER A N 1
ATOM 4114 C CA . SER A 1 524 ? -23.226 0.986 48.512 1.00 94.06 524 SER A CA 1
ATOM 4115 C C . SER A 1 524 ? -24.434 0.450 49.267 1.00 94.06 524 SER A C 1
ATOM 4117 O O . SER A 1 524 ? -24.653 0.844 50.416 1.00 94.06 524 SER A O 1
ATOM 4119 N N . LEU A 1 525 ? -25.211 -0.457 48.663 1.00 94.50 525 LEU A N 1
ATOM 4120 C CA . LEU A 1 525 ? -26.365 -1.049 49.327 1.00 94.50 525 LEU A CA 1
ATOM 4121 C C . LEU A 1 525 ? -25.937 -1.674 50.659 1.00 94.50 525 LEU A C 1
ATOM 4123 O O . LEU A 1 525 ? -24.856 -2.269 50.782 1.00 94.50 525 LEU A O 1
ATOM 4127 N N . ARG A 1 526 ? -26.799 -1.623 51.675 1.00 95.12 526 ARG A N 1
ATOM 4128 C CA . ARG A 1 526 ? -26.497 -2.260 52.960 1.00 95.12 526 ARG A CA 1
ATOM 4129 C C . ARG A 1 526 ? -26.461 -3.779 52.796 1.00 95.12 526 ARG A C 1
ATOM 4131 O O . ARG A 1 526 ? -27.312 -4.376 52.137 1.00 95.12 526 ARG A O 1
ATOM 4138 N N . THR A 1 527 ? -25.452 -4.418 53.384 1.00 95.75 527 THR A N 1
ATOM 4139 C CA . THR A 1 527 ? -25.441 -5.879 53.498 1.00 95.75 527 THR A CA 1
ATOM 4140 C C . THR A 1 527 ? -26.366 -6.294 54.635 1.00 95.75 527 THR A C 1
ATOM 4142 O O . THR A 1 527 ? -26.134 -5.898 55.777 1.00 95.75 527 THR A O 1
ATOM 4145 N N . LEU A 1 528 ? -27.372 -7.110 54.332 1.00 95.56 528 LEU A N 1
ATOM 4146 C CA . LEU A 1 528 ? -28.234 -7.742 55.329 1.00 95.56 528 LEU A CA 1
ATOM 4147 C C . LEU A 1 528 ? -27.876 -9.227 55.443 1.00 95.56 528 LEU A C 1
ATOM 4149 O O . LEU A 1 528 ? -27.621 -9.892 54.438 1.00 95.56 528 LEU A O 1
ATOM 4153 N N . THR A 1 529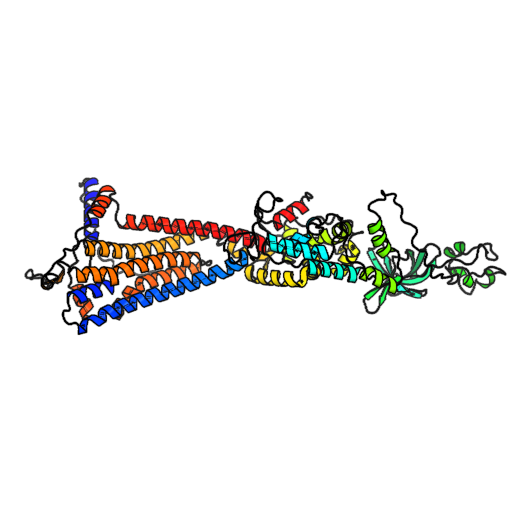 ? -27.790 -9.729 56.674 1.00 95.12 529 THR A N 1
ATOM 4154 C CA . THR A 1 529 ? -27.522 -11.150 56.956 1.00 95.12 529 THR A CA 1
ATOM 4155 C C . THR A 1 529 ? -28.752 -12.015 56.734 1.00 95.12 529 THR A C 1
ATOM 4157 O O . THR A 1 529 ? -28.610 -13.169 56.349 1.00 95.12 529 THR A O 1
ATOM 4160 N N . ASP A 1 530 ? -29.941 -11.455 56.945 1.00 92.94 530 ASP A N 1
ATOM 4161 C CA . ASP A 1 530 ? -31.196 -12.177 56.814 1.00 92.94 530 ASP A CA 1
ATOM 4162 C C . ASP A 1 530 ? -31.880 -11.892 55.467 1.00 92.94 530 ASP A C 1
ATOM 4164 O O . ASP A 1 530 ? -31.961 -10.742 55.022 1.00 92.94 530 ASP A O 1
ATOM 4168 N N . LYS A 1 531 ? -32.348 -12.954 54.804 1.00 85.62 531 LYS A N 1
ATOM 4169 C CA . LYS A 1 531 ? -32.948 -12.883 53.464 1.00 85.62 531 LYS A CA 1
ATOM 4170 C C . LYS A 1 531 ? -34.333 -12.256 53.494 1.00 85.62 531 LYS A C 1
ATOM 4172 O O . LYS A 1 531 ? -34.637 -11.458 52.612 1.00 85.62 531 LYS A O 1
ATOM 4177 N N . GLU A 1 532 ? -35.131 -12.562 54.515 1.00 87.88 532 GLU A N 1
ATOM 4178 C CA . GLU A 1 532 ? -36.508 -12.060 54.638 1.00 87.88 532 GLU A CA 1
ATOM 4179 C C . GLU A 1 532 ? -36.551 -10.532 54.757 1.00 87.88 532 GLU A C 1
ATOM 4181 O O . GLU A 1 532 ? -37.491 -9.883 54.312 1.00 87.88 532 GLU A O 1
ATOM 4186 N N . HIS A 1 533 ? -35.475 -9.935 55.270 1.00 90.44 533 HIS A N 1
ATOM 4187 C CA . HIS A 1 533 ? -35.342 -8.493 55.440 1.00 90.44 533 HIS A CA 1
ATOM 4188 C C . HIS A 1 533 ? -34.793 -7.765 54.199 1.00 90.44 533 HIS A C 1
ATOM 4190 O O . HIS A 1 533 ? -34.713 -6.534 54.207 1.00 90.44 533 HIS A O 1
ATOM 4196 N N . CYS A 1 534 ? -34.394 -8.484 53.140 1.00 90.44 534 CYS A N 1
ATOM 4197 C CA . CYS A 1 534 ? -33.847 -7.869 51.924 1.00 90.44 534 CYS A CA 1
ATOM 4198 C C . CYS A 1 534 ? -34.922 -7.129 51.110 1.00 90.44 534 CYS A C 1
ATOM 4200 O O . CYS A 1 534 ? -34.633 -6.077 50.536 1.00 90.44 534 CYS A O 1
ATOM 4202 N N . VAL A 1 535 ? -36.158 -7.639 51.109 1.00 90.31 535 VAL A N 1
ATOM 4203 C CA . VAL A 1 535 ? -37.313 -7.019 50.443 1.00 90.31 535 VAL A CA 1
ATOM 4204 C C . VAL A 1 535 ? -38.402 -6.790 51.468 1.00 90.31 535 VAL A C 1
ATOM 4206 O O . VAL A 1 535 ? -38.906 -7.736 52.064 1.00 90.31 535 VAL A O 1
ATOM 4209 N N . ALA A 1 536 ? -38.787 -5.533 51.652 1.00 90.38 536 ALA A N 1
ATOM 4210 C CA . ALA A 1 536 ? -39.940 -5.188 52.462 1.00 90.38 536 ALA A CA 1
ATOM 4211 C C . ALA A 1 536 ? -41.087 -4.781 51.535 1.00 90.38 536 ALA A C 1
ATOM 4213 O O . ALA A 1 536 ? -40.925 -3.910 50.679 1.00 90.38 536 ALA A O 1
ATOM 4214 N N . ALA A 1 537 ? -42.261 -5.387 51.721 1.00 87.94 537 ALA A N 1
ATOM 4215 C CA . ALA A 1 537 ? -43.487 -4.799 51.202 1.00 87.94 537 ALA A CA 1
ATOM 4216 C C . ALA A 1 537 ? -43.708 -3.480 51.950 1.00 87.94 537 ALA A C 1
ATOM 4218 O O . ALA A 1 537 ? -43.751 -3.461 53.186 1.00 87.94 537 ALA A O 1
ATOM 4219 N N . LYS A 1 538 ? -43.791 -2.366 51.222 1.00 84.19 538 LYS A N 1
ATOM 4220 C CA . LYS A 1 538 ? -44.042 -1.070 51.844 1.00 84.19 538 LYS A CA 1
ATOM 4221 C C . LYS A 1 538 ? -45.504 -1.051 52.279 1.00 84.19 538 LYS A C 1
ATOM 4223 O O . LYS A 1 538 ? -46.394 -1.005 51.438 1.00 84.19 538 LYS A O 1
ATOM 4228 N N . ALA A 1 539 ? -45.745 -1.165 53.588 1.00 78.06 539 ALA A N 1
ATOM 4229 C CA . ALA A 1 539 ? -47.095 -1.148 54.141 1.00 78.06 539 ALA A CA 1
ATOM 4230 C C . ALA A 1 539 ? -47.809 0.135 53.692 1.00 78.06 539 ALA A C 1
ATOM 4232 O O . ALA A 1 539 ? -47.281 1.235 53.868 1.00 78.06 539 ALA A O 1
ATOM 4233 N N . ASN A 1 540 ? -48.964 -0.045 53.052 1.00 65.62 540 ASN A N 1
ATOM 4234 C CA . ASN A 1 540 ? -49.663 0.985 52.295 1.00 65.62 540 ASN A CA 1
ATOM 4235 C C . ASN A 1 540 ? -49.847 2.272 53.116 1.00 65.62 540 ASN A C 1
ATOM 4237 O O . ASN A 1 540 ? -50.474 2.263 54.176 1.00 65.62 540 ASN A O 1
ATOM 4241 N N . ALA A 1 541 ? -49.391 3.403 52.571 1.00 70.25 541 ALA A N 1
ATOM 4242 C CA . ALA A 1 541 ? -50.132 4.640 52.789 1.00 70.25 541 ALA A CA 1
ATOM 4243 C C . ALA A 1 541 ? -51.547 4.409 52.219 1.00 70.25 541 ALA A C 1
ATOM 4245 O O . ALA A 1 541 ? -51.644 3.768 51.172 1.00 70.25 541 ALA A O 1
ATOM 4246 N N . PRO A 1 542 ? -52.628 4.885 52.863 1.00 82.25 542 PRO A N 1
ATOM 4247 C CA . PRO A 1 542 ? -54.006 4.426 52.627 1.00 82.25 542 PRO A CA 1
ATOM 4248 C C . PRO A 1 542 ? -54.530 4.485 51.177 1.00 82.25 542 PRO A C 1
ATOM 4250 O O . PRO A 1 542 ? -55.571 3.896 50.913 1.00 82.25 542 PRO A O 1
ATOM 4253 N N . ASN A 1 543 ? -53.806 5.109 50.239 1.00 83.56 543 ASN A N 1
ATOM 4254 C CA . ASN A 1 543 ? -54.180 5.240 48.829 1.00 83.56 543 ASN A CA 1
ATOM 4255 C C . ASN A 1 543 ? -53.138 4.728 47.808 1.00 83.56 543 ASN A C 1
ATOM 4257 O O . ASN A 1 543 ? -53.379 4.882 46.616 1.00 83.56 543 ASN A O 1
ATOM 4261 N N . ASN A 1 544 ? -51.997 4.152 48.212 1.00 78.06 544 ASN A N 1
ATOM 4262 C CA . ASN A 1 544 ? -50.983 3.683 47.251 1.00 78.06 544 ASN A CA 1
ATOM 4263 C C . ASN A 1 544 ? -51.017 2.163 47.075 1.00 78.06 544 ASN A C 1
ATOM 4265 O O . ASN A 1 544 ? -51.007 1.417 48.056 1.00 78.06 544 ASN A O 1
ATOM 4269 N N . GLU A 1 545 ? -51.012 1.722 45.815 1.00 80.81 545 GLU A N 1
ATOM 4270 C CA . GLU A 1 545 ? -50.811 0.326 45.428 1.00 80.81 545 GLU A CA 1
ATOM 4271 C C . GLU A 1 545 ? -49.499 -0.193 46.044 1.00 80.81 545 GLU A C 1
ATOM 4273 O O . GLU A 1 545 ? -48.469 0.485 46.013 1.00 80.81 545 GLU A O 1
ATOM 4278 N N . GLY A 1 546 ? -49.551 -1.365 46.682 1.00 83.25 546 GLY A N 1
ATOM 4279 C CA . GLY A 1 546 ? -48.441 -1.896 47.473 1.00 83.25 546 GLY A CA 1
ATOM 4280 C C . GLY A 1 546 ? -47.181 -2.097 46.633 1.00 83.25 546 GLY A C 1
ATOM 4281 O O . GLY A 1 546 ? -47.110 -3.020 45.826 1.00 83.25 546 GLY A O 1
ATOM 4282 N N . GLY A 1 547 ? -46.177 -1.244 46.838 1.00 89.00 547 GLY A N 1
ATOM 4283 C CA . GLY A 1 547 ? -44.889 -1.342 46.158 1.00 89.00 547 GLY A CA 1
ATOM 4284 C C . GLY A 1 547 ? -43.862 -2.167 46.931 1.00 89.00 547 GLY A C 1
ATOM 4285 O O . GLY A 1 547 ? -43.895 -2.271 48.163 1.00 89.00 547 GLY A O 1
ATOM 4286 N N . LEU A 1 548 ? -42.913 -2.739 46.192 1.00 90.06 548 LEU A N 1
ATOM 4287 C CA . LEU A 1 548 ? -41.782 -3.479 46.750 1.00 90.06 548 LEU A CA 1
ATOM 4288 C C . LEU A 1 548 ? -40.599 -2.526 46.961 1.00 90.06 548 LEU A C 1
ATOM 4290 O O . LEU A 1 548 ? -40.184 -1.847 46.023 1.00 90.06 548 LEU A O 1
ATOM 4294 N N . GLU A 1 549 ? -40.043 -2.491 48.175 1.00 91.69 549 GLU A N 1
ATOM 4295 C CA . GLU A 1 549 ? -38.857 -1.696 48.514 1.00 91.69 549 GLU A CA 1
ATOM 4296 C C . GLU A 1 549 ? -37.681 -2.622 48.860 1.00 91.69 549 GLU A C 1
ATOM 4298 O O . GLU A 1 549 ? -37.753 -3.449 49.778 1.00 91.69 549 GLU A O 1
ATOM 4303 N N . VAL A 1 550 ? -36.577 -2.487 48.122 1.00 93.00 550 VAL A N 1
ATOM 4304 C CA . VAL A 1 550 ? -35.346 -3.254 48.360 1.00 93.00 550 VAL A CA 1
ATOM 4305 C C . VAL A 1 550 ? -34.508 -2.528 49.412 1.00 93.00 550 VAL A C 1
ATOM 4307 O O . VAL A 1 550 ? -33.920 -1.487 49.134 1.00 93.00 550 VAL A O 1
ATOM 4310 N N . ARG A 1 551 ? -34.426 -3.075 50.631 1.00 93.19 551 ARG A N 1
ATOM 4311 C CA . ARG A 1 551 ? -33.704 -2.440 51.756 1.00 93.19 551 ARG A CA 1
ATOM 4312 C C . ARG A 1 551 ? -32.221 -2.800 51.823 1.00 93.19 551 ARG A C 1
ATOM 4314 O O . ARG A 1 551 ? -31.434 -2.098 52.460 1.00 93.19 551 ARG A O 1
ATOM 4321 N N . GLY A 1 552 ? -31.829 -3.921 51.229 1.00 94.00 552 GLY A N 1
ATOM 4322 C CA . GLY A 1 552 ? -30.461 -4.421 51.294 1.00 94.00 552 GLY A CA 1
ATOM 4323 C C . GLY A 1 552 ? -30.265 -5.701 50.492 1.00 94.00 552 GLY A C 1
ATOM 4324 O O . GLY A 1 552 ? -31.216 -6.280 49.977 1.00 94.00 552 GLY A O 1
ATOM 4325 N N . LEU A 1 553 ? -29.008 -6.141 50.387 1.00 94.94 553 LEU A N 1
ATOM 4326 C CA . LEU A 1 553 ? -28.630 -7.318 49.602 1.00 94.94 553 LEU A CA 1
ATOM 4327 C C . LEU A 1 553 ? -27.746 -8.252 50.425 1.00 94.94 553 LEU A C 1
ATOM 4329 O O . LEU A 1 553 ? -26.776 -7.810 51.047 1.00 94.94 553 LEU A O 1
ATOM 4333 N N . HIS A 1 554 ? -28.037 -9.550 50.385 1.00 94.81 554 HIS A N 1
ATOM 4334 C CA . HIS A 1 554 ? -27.198 -10.568 51.014 1.00 94.81 554 HIS A CA 1
ATOM 4335 C C . HIS A 1 554 ? -25.816 -10.652 50.333 1.00 94.81 554 HIS A C 1
ATOM 4337 O O . HIS A 1 554 ? -25.719 -10.560 49.108 1.00 94.81 554 HIS A O 1
ATOM 4343 N N . ARG A 1 555 ? -24.739 -10.888 51.105 1.00 94.56 555 ARG A N 1
ATOM 4344 C CA . ARG A 1 555 ? -23.336 -10.936 50.613 1.00 94.56 555 ARG A CA 1
ATOM 4345 C C . ARG A 1 555 ? -23.145 -11.841 49.399 1.00 94.56 555 ARG A C 1
ATOM 4347 O O . ARG A 1 555 ? -22.533 -11.431 48.419 1.00 94.56 555 ARG A O 1
ATOM 4354 N N . MET A 1 556 ? -23.690 -13.056 49.464 1.00 93.56 556 MET A N 1
ATOM 4355 C CA . MET A 1 556 ? -23.571 -14.022 48.368 1.00 93.56 556 MET A CA 1
ATOM 4356 C C . MET A 1 556 ? -24.287 -13.549 47.101 1.00 93.56 556 MET A C 1
ATOM 4358 O O . MET A 1 556 ? -23.736 -13.688 46.018 1.00 93.56 556 MET A O 1
ATOM 4362 N N . ILE A 1 557 ? -25.478 -12.952 47.233 1.00 91.38 557 ILE A N 1
ATOM 4363 C CA . ILE A 1 557 ? -26.239 -12.441 46.083 1.00 91.38 557 ILE A CA 1
ATOM 4364 C C . ILE A 1 557 ? -25.492 -11.260 45.466 1.00 91.38 557 ILE A C 1
ATOM 4366 O O . ILE A 1 557 ? -25.344 -11.211 44.256 1.00 91.38 557 ILE A O 1
ATOM 4370 N N . ARG A 1 558 ? -24.933 -10.362 46.288 1.00 94.12 558 ARG A N 1
ATOM 4371 C CA . ARG A 1 558 ? -24.095 -9.255 45.809 1.00 94.12 558 ARG A CA 1
ATOM 4372 C C . ARG A 1 558 ? -22.900 -9.744 45.000 1.00 94.12 558 ARG A C 1
ATOM 4374 O O . ARG A 1 558 ? -22.686 -9.266 43.895 1.00 94.12 558 ARG A O 1
ATOM 4381 N N . CYS A 1 559 ? -22.135 -10.684 45.552 1.00 95.38 559 CYS A N 1
ATOM 4382 C CA . CYS A 1 559 ? -20.962 -11.235 44.879 1.00 95.38 559 CYS A CA 1
ATOM 4383 C C . CYS A 1 559 ? -21.354 -11.912 43.559 1.00 95.38 559 CYS A C 1
ATOM 4385 O O . CYS A 1 559 ? -20.732 -11.656 42.534 1.00 95.38 559 CYS A O 1
ATOM 4387 N N . LEU A 1 560 ? -22.438 -12.696 43.569 1.00 92.25 560 LEU A N 1
ATOM 4388 C CA . LEU A 1 560 ? -22.967 -13.343 42.374 1.00 92.25 560 LEU A CA 1
ATOM 4389 C C . LEU A 1 560 ? -23.382 -12.309 41.319 1.00 92.25 560 LEU A C 1
ATOM 4391 O O . LEU A 1 560 ? -22.874 -12.366 40.211 1.00 92.25 560 LEU A O 1
ATOM 4395 N N . THR A 1 561 ? -24.212 -11.320 41.664 1.00 91.81 561 THR A N 1
ATOM 4396 C CA . THR A 1 561 ? -24.647 -10.266 40.731 1.00 91.81 561 THR A CA 1
ATOM 4397 C C . THR A 1 561 ? -23.463 -9.482 40.162 1.00 91.81 561 THR A C 1
ATOM 4399 O O . THR A 1 561 ? -23.447 -9.178 38.972 1.00 91.81 561 THR A O 1
ATOM 4402 N N . ILE A 1 562 ? -22.443 -9.184 40.973 1.00 95.06 562 ILE A N 1
ATOM 4403 C CA . ILE A 1 562 ? -21.236 -8.512 40.482 1.00 95.06 562 ILE A CA 1
ATOM 4404 C C . ILE A 1 562 ? -20.482 -9.410 39.493 1.00 95.06 562 ILE A C 1
ATOM 4406 O O . ILE A 1 562 ? -20.169 -8.964 38.394 1.00 95.06 562 ILE A O 1
ATOM 4410 N N . LEU A 1 563 ? -20.207 -10.666 39.854 1.00 94.56 563 LEU A N 1
ATOM 4411 C CA . LEU A 1 563 ? -19.384 -11.570 39.045 1.00 94.56 563 LEU A CA 1
ATOM 4412 C C . LEU A 1 563 ? -20.080 -12.059 37.772 1.00 94.56 563 LEU A C 1
ATOM 4414 O O . LEU A 1 563 ? -19.415 -12.257 36.762 1.00 94.56 563 LEU A O 1
ATOM 4418 N N . THR A 1 564 ? -21.390 -12.290 37.817 1.00 90.38 564 THR A N 1
ATOM 4419 C CA . THR A 1 564 ? -22.114 -12.970 36.735 1.00 90.38 564 THR A CA 1
ATOM 4420 C C . THR A 1 564 ? -22.857 -12.004 35.830 1.00 90.38 564 THR A C 1
ATOM 4422 O O . THR A 1 564 ? -23.205 -12.385 34.722 1.00 90.38 564 THR A O 1
ATOM 4425 N N . ASN A 1 565 ? -23.118 -10.778 36.285 1.00 91.62 565 ASN A N 1
ATOM 4426 C CA . ASN A 1 565 ? -23.861 -9.775 35.531 1.00 91.62 565 ASN A CA 1
ATOM 4427 C C . ASN A 1 565 ? -23.012 -8.508 35.334 1.00 91.62 565 ASN A C 1
ATOM 4429 O O . ASN A 1 565 ? -22.563 -8.240 34.221 1.00 91.62 565 ASN A O 1
ATOM 4433 N N . LEU A 1 566 ? -22.728 -7.763 36.404 1.00 94.19 566 LEU A N 1
ATOM 4434 C CA . LEU A 1 566 ? -22.190 -6.407 36.269 1.00 94.19 566 LEU A CA 1
ATOM 4435 C C . LEU A 1 566 ? -20.777 -6.357 35.668 1.00 94.19 566 LEU A C 1
ATOM 4437 O O . LEU A 1 566 ? -20.502 -5.533 34.794 1.00 94.19 566 LEU A O 1
ATOM 4441 N N . LEU A 1 567 ? -19.875 -7.231 36.123 1.00 95.62 567 LEU A N 1
ATOM 4442 C CA . LEU A 1 567 ? -18.501 -7.286 35.627 1.00 95.62 567 LEU A CA 1
ATOM 4443 C C . LEU A 1 567 ? -18.454 -7.727 34.150 1.00 95.62 567 LEU A C 1
ATOM 4445 O O . LEU A 1 567 ? -17.872 -6.985 33.358 1.00 95.62 567 LEU A O 1
ATOM 4449 N N . PRO A 1 568 ? -19.087 -8.844 33.733 1.00 94.62 568 PRO A N 1
ATOM 4450 C CA . PRO A 1 568 ? -19.163 -9.202 32.320 1.00 94.62 568 PRO A CA 1
ATOM 4451 C C . PRO A 1 568 ? -19.819 -8.123 31.451 1.00 94.62 568 PRO A C 1
ATOM 4453 O O . PRO A 1 568 ? -19.285 -7.830 30.386 1.00 94.62 568 PRO A O 1
ATOM 4456 N N . ARG A 1 569 ? -20.901 -7.468 31.912 1.00 94.25 569 ARG A N 1
ATOM 4457 C CA . ARG A 1 569 ? -21.533 -6.349 31.182 1.00 94.25 569 ARG A CA 1
ATOM 4458 C C . ARG A 1 569 ? -20.563 -5.183 30.995 1.00 94.25 569 ARG A C 1
ATOM 4460 O O . ARG A 1 569 ? -20.452 -4.656 29.897 1.00 94.25 569 ARG A O 1
ATOM 4467 N N . THR A 1 570 ? -19.810 -4.825 32.036 1.00 96.00 570 THR A N 1
ATOM 4468 C CA . THR A 1 570 ? -18.788 -3.766 31.961 1.00 96.00 570 THR A CA 1
ATOM 4469 C C . THR A 1 570 ? -17.696 -4.122 30.950 1.00 96.00 570 THR A C 1
ATOM 4471 O O . THR A 1 570 ? -17.372 -3.312 30.085 1.00 96.00 570 THR A O 1
ATOM 4474 N N . LEU A 1 571 ? -17.154 -5.344 31.024 1.00 96.50 571 LEU A N 1
ATOM 4475 C CA . LEU A 1 571 ? -16.106 -5.815 30.114 1.00 96.50 571 LEU A CA 1
ATOM 4476 C C . LEU A 1 571 ? -16.586 -5.847 28.663 1.00 96.50 571 LEU A C 1
ATOM 4478 O O . LEU A 1 571 ? -15.873 -5.405 27.764 1.00 96.50 571 LEU A O 1
ATOM 4482 N N . LEU A 1 572 ? -17.797 -6.350 28.441 1.00 94.88 572 LEU A N 1
ATOM 4483 C CA . LEU A 1 572 ? -18.380 -6.457 27.118 1.00 94.88 572 LEU A CA 1
ATOM 4484 C C . LEU A 1 572 ? -18.707 -5.081 26.535 1.00 94.88 572 LEU A C 1
ATOM 4486 O O . LEU A 1 572 ? -18.378 -4.843 25.381 1.00 94.88 572 LEU A O 1
ATOM 4490 N N . GLN A 1 573 ? -19.250 -4.151 27.327 1.00 95.75 573 GLN A N 1
ATOM 4491 C CA . GLN A 1 573 ? -19.498 -2.781 26.871 1.00 95.75 573 GLN A CA 1
ATOM 4492 C C . GLN A 1 573 ? -18.192 -2.061 26.513 1.00 95.75 573 GLN A C 1
ATOM 4494 O O . GLN A 1 573 ? -18.112 -1.390 25.486 1.00 95.75 573 GLN A O 1
ATOM 4499 N N . SER A 1 574 ? -17.127 -2.242 27.304 1.00 96.50 574 SER A N 1
ATOM 4500 C CA . SER A 1 574 ? -15.795 -1.734 26.951 1.00 96.50 574 SER A CA 1
ATOM 4501 C C . SER A 1 574 ? -15.251 -2.357 25.662 1.00 96.50 574 SER A C 1
ATOM 4503 O O . SER A 1 574 ? -14.680 -1.646 24.835 1.00 96.50 574 SER A O 1
ATOM 4505 N N . LEU A 1 575 ? -15.453 -3.663 25.459 1.00 96.56 575 LEU A N 1
ATOM 4506 C CA . LEU A 1 575 ? -15.057 -4.362 24.237 1.00 96.56 575 LEU A CA 1
ATOM 4507 C C . LEU A 1 575 ? -15.842 -3.843 23.019 1.00 96.56 575 LEU A C 1
ATOM 4509 O O . LEU A 1 575 ? -15.224 -3.492 22.017 1.00 96.56 575 LEU A O 1
ATOM 4513 N N . ILE A 1 576 ? -17.173 -3.740 23.119 1.00 96.06 576 ILE A N 1
ATOM 4514 C CA . ILE A 1 576 ? -18.066 -3.202 22.081 1.00 96.06 576 ILE A CA 1
ATOM 4515 C C . ILE A 1 576 ? -17.650 -1.781 21.715 1.00 96.06 576 ILE A C 1
ATOM 4517 O O . ILE A 1 576 ? -17.525 -1.473 20.536 1.00 96.06 576 ILE A O 1
ATOM 4521 N N . PHE A 1 577 ? -17.377 -0.927 22.702 1.00 97.44 577 PHE A N 1
ATOM 4522 C CA . PHE A 1 577 ? -16.947 0.448 22.466 1.00 97.44 577 PHE A CA 1
ATOM 4523 C C . PHE A 1 577 ? -15.648 0.513 21.647 1.00 97.44 577 PHE A C 1
ATOM 4525 O O . PHE A 1 577 ? -15.605 1.183 20.613 1.00 97.44 577 PHE A O 1
ATOM 4532 N N . VAL A 1 578 ? -14.608 -0.228 22.056 1.00 97.19 578 VAL A N 1
ATOM 4533 C CA . VAL A 1 578 ? -13.304 -0.237 21.367 1.00 97.19 578 VAL A CA 1
ATOM 4534 C C . VAL A 1 578 ? -13.398 -0.872 19.978 1.00 97.19 578 VAL A C 1
ATOM 4536 O O . VAL A 1 578 ? -12.830 -0.343 19.020 1.00 97.19 578 VAL A O 1
ATOM 4539 N N . VAL A 1 579 ? -14.107 -1.997 19.846 1.00 96.69 579 VAL A N 1
ATOM 4540 C CA . VAL A 1 579 ? -14.314 -2.664 18.552 1.00 96.69 579 VAL A CA 1
ATOM 4541 C C . VAL A 1 579 ? -15.165 -1.796 17.631 1.00 96.69 579 VAL A C 1
ATOM 4543 O O . VAL A 1 579 ? -14.824 -1.675 16.461 1.00 96.69 579 VAL A O 1
ATOM 4546 N N . GLY A 1 580 ? -16.196 -1.132 18.153 1.00 97.44 580 GLY A N 1
ATOM 4547 C CA . GLY A 1 580 ? -17.053 -0.204 17.415 1.00 97.44 580 GLY A CA 1
ATOM 4548 C C . GLY A 1 580 ? -16.281 0.990 16.860 1.00 97.44 580 GLY A C 1
ATOM 4549 O O . GLY A 1 580 ? -16.399 1.279 15.673 1.00 97.44 580 GLY A O 1
ATOM 4550 N N . ILE A 1 581 ? -15.402 1.614 17.661 1.00 97.75 581 ILE A N 1
ATOM 4551 C CA . ILE A 1 581 ? -14.504 2.677 17.172 1.00 97.75 581 ILE A CA 1
ATOM 4552 C C . ILE A 1 581 ? -13.638 2.150 16.029 1.00 97.75 581 ILE A C 1
ATOM 4554 O O . ILE A 1 581 ? -13.599 2.743 14.957 1.00 97.75 581 ILE A O 1
ATOM 4558 N N . ARG A 1 582 ? -12.955 1.015 16.227 1.00 96.44 582 ARG A N 1
ATOM 4559 C CA . ARG A 1 582 ? -12.081 0.449 15.188 1.00 96.44 582 ARG A CA 1
ATOM 4560 C C . ARG A 1 582 ? -12.856 0.073 13.925 1.00 96.44 582 ARG A C 1
ATOM 4562 O O . ARG A 1 582 ? -12.340 0.279 12.833 1.00 96.44 582 ARG A O 1
ATOM 4569 N N . TYR A 1 583 ? -14.068 -0.455 14.077 1.00 96.12 583 TYR A N 1
ATOM 4570 C CA . TYR A 1 583 ? -14.942 -0.824 12.970 1.00 96.12 583 TYR A CA 1
ATOM 4571 C C . TYR A 1 583 ? -15.343 0.404 12.151 1.00 96.12 583 TYR A C 1
ATOM 4573 O O . TYR A 1 583 ? -15.169 0.386 10.937 1.00 96.12 583 TYR A O 1
ATOM 4581 N N . LEU A 1 584 ? -15.769 1.494 12.798 1.00 96.75 584 LEU A N 1
ATOM 4582 C CA . LEU A 1 584 ? -16.089 2.750 12.110 1.00 96.75 584 LEU A CA 1
ATOM 4583 C C . LEU A 1 584 ? -14.872 3.330 11.387 1.00 96.75 584 LEU A C 1
ATOM 4585 O O . LEU A 1 584 ? -14.975 3.698 10.224 1.00 96.75 584 LEU A O 1
ATOM 4589 N N . LEU A 1 585 ? -13.701 3.322 12.024 1.00 95.81 585 LEU A N 1
ATOM 4590 C CA . LEU A 1 585 ? -12.461 3.783 11.394 1.00 95.81 585 LEU A CA 1
ATOM 4591 C C . LEU A 1 585 ? -12.034 2.910 10.198 1.00 95.81 585 LEU A C 1
ATOM 4593 O O . LEU A 1 585 ? -11.292 3.367 9.342 1.00 95.81 585 LEU A O 1
ATOM 4597 N N . SER A 1 586 ? -12.474 1.652 10.100 1.00 94.00 586 SER A N 1
ATOM 4598 C CA . SER A 1 586 ? -12.086 0.775 8.981 1.00 94.00 586 SER A CA 1
ATOM 4599 C C . SER A 1 586 ? -12.821 1.061 7.667 1.00 94.00 586 SER A C 1
ATOM 4601 O O . SER A 1 586 ? -12.413 0.556 6.625 1.00 94.00 586 SER A O 1
ATOM 4603 N N . VAL A 1 587 ? -13.893 1.852 7.706 1.00 94.62 587 VAL A N 1
ATOM 4604 C CA . VAL A 1 587 ? -14.780 2.085 6.563 1.00 94.62 587 VAL A CA 1
ATOM 4605 C C . VAL A 1 587 ? -14.334 3.332 5.806 1.00 94.62 587 VAL A C 1
ATOM 4607 O O . VAL A 1 587 ? -14.203 4.399 6.399 1.00 94.62 587 VAL A O 1
ATOM 4610 N N . SER A 1 588 ? -14.137 3.212 4.493 1.00 92.69 588 SER A N 1
ATOM 4611 C CA . SER A 1 588 ? -13.680 4.320 3.645 1.00 92.69 588 SER A CA 1
ATOM 4612 C C . SER A 1 588 ? -14.800 5.110 2.967 1.00 92.69 588 SER A C 1
ATOM 4614 O O . SER A 1 588 ? -14.591 6.255 2.576 1.00 92.69 588 SER A O 1
ATOM 4616 N N . ASN A 1 589 ? -16.004 4.544 2.856 1.00 93.44 589 ASN A N 1
ATOM 4617 C CA . ASN A 1 589 ? -17.140 5.203 2.213 1.00 93.44 589 ASN A CA 1
ATOM 4618 C C . ASN A 1 589 ? -18.050 5.897 3.235 1.00 93.44 589 ASN A C 1
ATOM 4620 O O . ASN A 1 589 ? -18.454 5.305 4.236 1.00 93.44 589 ASN A O 1
ATOM 4624 N N . VAL A 1 590 ? -18.466 7.129 2.933 1.00 94.44 590 VAL A N 1
ATOM 4625 C CA . VAL A 1 590 ? -19.363 7.941 3.781 1.00 94.44 590 VAL A CA 1
ATOM 4626 C C . VAL A 1 590 ? -20.708 7.245 4.030 1.00 94.44 590 VAL A C 1
ATOM 4628 O O . VAL A 1 590 ? -21.168 7.176 5.170 1.00 94.44 590 VAL A O 1
ATOM 4631 N N . SER A 1 591 ? -21.336 6.703 2.982 1.00 95.25 591 SER A N 1
ATOM 4632 C CA . SER A 1 591 ? -22.630 6.013 3.086 1.00 95.25 591 SER A CA 1
ATOM 4633 C C . SER A 1 591 ? -22.546 4.772 3.973 1.00 95.25 591 SER A C 1
ATOM 4635 O O . SER A 1 591 ? -23.397 4.569 4.842 1.00 95.25 591 SER A O 1
ATOM 4637 N N . ASP A 1 592 ? -21.479 3.990 3.807 1.00 95.19 592 ASP A N 1
ATOM 4638 C CA . ASP A 1 592 ? -21.232 2.806 4.622 1.00 95.19 592 ASP A CA 1
ATOM 4639 C C . ASP A 1 592 ? -20.946 3.194 6.072 1.00 95.19 592 ASP A C 1
ATOM 4641 O O . ASP A 1 592 ? -21.383 2.498 6.983 1.00 95.19 592 ASP A O 1
ATOM 4645 N N . LEU A 1 593 ? -20.262 4.316 6.319 1.00 95.62 593 LEU A N 1
ATOM 4646 C CA . LEU A 1 593 ? -19.976 4.789 7.673 1.00 95.62 593 LEU A CA 1
ATOM 4647 C C . LEU A 1 593 ? -21.267 5.097 8.447 1.00 95.62 593 LEU A C 1
ATOM 4649 O O . LEU A 1 593 ? -21.410 4.693 9.603 1.00 95.62 593 LEU A O 1
ATOM 4653 N N . ILE A 1 594 ? -22.236 5.748 7.796 1.00 96.38 594 ILE A N 1
ATOM 4654 C CA . ILE A 1 594 ? -23.551 6.035 8.386 1.00 96.38 594 ILE A CA 1
ATOM 4655 C C . ILE A 1 594 ? -24.283 4.726 8.689 1.00 96.38 594 ILE A C 1
ATOM 4657 O O . ILE A 1 594 ? -24.697 4.508 9.827 1.00 96.38 594 ILE A O 1
ATOM 4661 N N . LEU A 1 595 ? -24.396 3.826 7.708 1.00 96.19 595 LEU A N 1
ATOM 4662 C CA . LEU A 1 595 ? -25.072 2.536 7.888 1.00 96.19 595 LEU A CA 1
ATOM 4663 C C . LEU A 1 595 ? -24.423 1.695 8.997 1.00 96.19 595 LEU A C 1
ATOM 4665 O O . LEU A 1 595 ? -25.119 1.112 9.829 1.00 96.19 595 LEU A O 1
ATOM 4669 N N . ASN A 1 596 ? -23.093 1.686 9.058 1.00 95.75 596 ASN A N 1
ATOM 4670 C CA . ASN A 1 596 ? -22.334 0.968 10.075 1.00 95.75 596 ASN A CA 1
ATOM 4671 C C . ASN A 1 596 ? -22.497 1.582 11.472 1.00 95.75 596 ASN A C 1
ATOM 4673 O O . ASN A 1 596 ? -22.598 0.836 12.444 1.00 95.75 596 ASN A O 1
ATOM 4677 N N . SER A 1 597 ? -22.585 2.910 11.594 1.00 96.25 597 SER A N 1
ATOM 4678 C CA . SER A 1 597 ? -22.875 3.562 12.879 1.00 96.25 597 SER A CA 1
ATOM 4679 C C . SER A 1 597 ? -24.271 3.228 13.407 1.00 96.25 597 SER A C 1
ATOM 4681 O O . SER A 1 597 ? -24.411 2.902 14.583 1.00 96.25 597 SER A O 1
ATOM 4683 N N . LEU A 1 598 ? -25.282 3.197 12.532 1.00 95.12 598 LEU A N 1
ATOM 4684 C CA . LEU A 1 598 ? -26.648 2.817 12.899 1.00 95.12 598 LEU A CA 1
ATOM 4685 C C . LEU A 1 598 ? -26.719 1.352 13.349 1.00 95.12 598 LEU A C 1
ATOM 4687 O O . LEU A 1 598 ? -27.363 1.036 14.350 1.00 95.12 598 LEU A O 1
ATOM 4691 N N . ALA A 1 599 ? -26.010 0.462 12.649 1.00 95.25 599 ALA A N 1
ATOM 4692 C CA . ALA A 1 599 ? -25.911 -0.946 13.024 1.00 95.25 599 ALA A CA 1
ATOM 4693 C C . ALA A 1 599 ? -25.229 -1.143 14.391 1.00 95.25 599 ALA A C 1
ATOM 4695 O O . ALA A 1 599 ? -25.647 -2.000 15.172 1.00 95.25 599 ALA A O 1
ATOM 4696 N N . LEU A 1 600 ? -24.210 -0.340 14.715 1.00 95.12 600 LEU A N 1
ATOM 4697 C CA . LEU A 1 600 ? -23.576 -0.367 16.034 1.00 95.12 600 LEU A CA 1
ATOM 4698 C C . LEU A 1 600 ? -24.516 0.132 17.138 1.00 95.12 600 LEU A C 1
ATOM 4700 O O . LEU A 1 600 ? -24.548 -0.465 18.211 1.00 95.12 600 LEU A O 1
ATOM 4704 N N . THR A 1 601 ? -25.317 1.173 16.890 1.00 93.06 601 THR A N 1
ATOM 4705 C CA . THR A 1 601 ? -26.335 1.621 17.856 1.00 93.06 601 THR A CA 1
ATOM 4706 C C . THR A 1 601 ? -27.362 0.526 18.133 1.00 93.06 601 THR A C 1
ATOM 4708 O O . THR A 1 601 ? -27.699 0.299 19.291 1.00 93.06 601 THR A O 1
ATOM 4711 N N . PHE A 1 602 ? -27.805 -0.201 17.101 1.00 92.00 602 PHE A N 1
ATOM 4712 C CA . PHE A 1 602 ? -28.671 -1.368 17.284 1.00 92.00 602 PHE A CA 1
ATOM 4713 C C . PHE A 1 602 ? -28.012 -2.428 18.175 1.00 92.00 602 PHE A C 1
ATOM 4715 O O . PHE A 1 602 ? -28.651 -2.944 19.080 1.00 92.00 602 PHE A O 1
ATOM 4722 N N . LEU A 1 603 ? -26.723 -2.721 17.974 1.00 91.62 603 LEU A N 1
ATOM 4723 C CA . LEU A 1 603 ? -25.988 -3.699 18.787 1.00 91.62 603 LEU A CA 1
ATOM 4724 C C . LEU A 1 603 ? -26.035 -3.351 20.282 1.00 91.62 603 LEU A C 1
ATOM 4726 O O . LEU A 1 603 ? -26.203 -4.243 21.112 1.00 91.62 603 LEU A O 1
ATOM 4730 N N . VAL A 1 604 ? -25.925 -2.064 20.617 1.00 91.56 604 VAL A N 1
ATOM 4731 C CA . VAL A 1 604 ? -25.997 -1.595 22.006 1.00 91.56 604 VAL A CA 1
ATOM 4732 C C . VAL A 1 604 ? -27.378 -1.828 22.616 1.00 91.56 604 VAL A C 1
ATOM 4734 O O . VAL A 1 604 ? -27.437 -2.228 23.768 1.00 91.56 604 VAL A O 1
ATOM 4737 N N . THR A 1 605 ? -28.459 -1.662 21.849 1.00 91.25 605 THR A N 1
ATOM 4738 C CA . THR A 1 605 ? -29.845 -1.798 22.337 1.00 91.25 605 THR A CA 1
ATOM 4739 C C . THR A 1 605 ? -30.422 -3.213 22.219 1.00 91.25 605 THR A C 1
ATOM 4741 O O . THR A 1 605 ? -31.558 -3.468 22.625 1.00 91.25 605 THR A O 1
ATOM 4744 N N . VAL A 1 606 ? -29.665 -4.172 21.670 1.00 90.56 606 VAL A N 1
ATOM 4745 C CA . VAL A 1 606 ? -30.116 -5.566 21.502 1.00 90.56 606 VAL A CA 1
ATOM 4746 C C . VAL A 1 606 ? -30.498 -6.215 22.834 1.00 90.56 606 VAL A C 1
ATOM 4748 O O . VAL A 1 606 ? -31.403 -7.047 22.860 1.00 90.56 606 VAL A O 1
ATOM 4751 N N . ASP A 1 607 ? -29.850 -5.859 23.942 1.00 88.19 607 ASP A N 1
ATOM 4752 C CA . ASP A 1 607 ? -30.169 -6.428 25.253 1.00 88.19 607 ASP A CA 1
ATOM 4753 C C . ASP A 1 607 ? -31.557 -6.013 25.759 1.00 88.19 607 ASP A C 1
ATOM 4755 O O . ASP A 1 607 ? -32.278 -6.848 26.312 1.00 88.19 607 ASP A O 1
ATOM 4759 N N . GLU A 1 608 ? -31.959 -4.765 25.520 1.00 89.25 608 GLU A N 1
ATOM 4760 C CA . GLU A 1 608 ? -33.310 -4.265 25.784 1.00 89.25 608 GLU A CA 1
ATOM 4761 C C . GLU A 1 608 ? -34.339 -4.977 24.900 1.00 89.25 608 GLU A C 1
ATOM 4763 O O . GLU A 1 608 ? -35.380 -5.421 25.384 1.00 89.25 608 GLU A O 1
ATOM 4768 N N . MET A 1 609 ? -34.027 -5.190 23.618 1.00 90.62 609 MET A N 1
ATOM 4769 C CA . MET A 1 609 ? -34.931 -5.896 22.702 1.00 90.62 609 MET A CA 1
ATOM 4770 C C . MET A 1 609 ? -35.106 -7.375 23.070 1.00 90.62 609 MET A C 1
ATOM 4772 O O . MET A 1 609 ? -36.226 -7.889 23.071 1.00 90.62 609 MET A O 1
ATOM 4776 N N . ILE A 1 610 ? -34.017 -8.070 23.417 1.00 87.50 610 ILE A N 1
ATOM 4777 C CA . ILE A 1 610 ? -34.063 -9.453 23.917 1.00 87.50 610 ILE A CA 1
ATOM 4778 C C . ILE A 1 610 ? -34.882 -9.491 25.205 1.00 87.50 610 ILE A C 1
ATOM 4780 O O . ILE A 1 610 ? -35.698 -10.392 25.407 1.00 87.50 610 ILE A O 1
ATOM 4784 N N . PHE A 1 611 ? -34.697 -8.505 26.077 1.00 86.56 611 PHE A N 1
ATOM 4785 C CA . PHE A 1 611 ? -35.460 -8.424 27.302 1.00 86.56 611 PHE A CA 1
ATOM 4786 C C . PHE A 1 611 ? -36.961 -8.301 27.052 1.00 86.56 611 PHE A C 1
ATOM 4788 O O . PHE A 1 611 ? -37.723 -9.119 27.564 1.00 86.56 611 PHE A O 1
ATOM 4795 N N . GLU A 1 612 ? -37.386 -7.317 26.262 1.00 87.88 612 GLU A N 1
ATOM 4796 C CA . GLU A 1 612 ? -38.803 -7.094 25.975 1.00 87.88 612 GLU A CA 1
ATOM 4797 C C . GLU A 1 612 ? -39.442 -8.291 25.259 1.00 87.88 612 GLU A C 1
ATOM 4799 O O . GLU A 1 612 ? -40.602 -8.607 25.515 1.00 87.88 612 GLU A O 1
ATOM 4804 N N . ALA A 1 613 ? -38.680 -9.007 24.426 1.00 91.12 613 ALA A N 1
ATOM 4805 C CA . ALA A 1 613 ? -39.165 -10.191 23.724 1.00 91.12 613 ALA A CA 1
ATOM 4806 C C . ALA A 1 613 ? -39.372 -11.413 24.638 1.00 91.12 613 ALA A C 1
ATOM 4808 O O . ALA A 1 613 ? -40.300 -12.194 24.420 1.00 91.12 613 ALA A O 1
ATOM 4809 N N . PHE A 1 614 ? -38.501 -11.619 25.633 1.00 88.38 614 PHE A N 1
ATOM 4810 C CA . PHE A 1 614 ? -38.514 -12.835 26.457 1.00 88.38 614 PHE A CA 1
ATOM 4811 C C . PHE A 1 614 ? -39.077 -12.637 27.871 1.00 88.38 614 PHE A C 1
ATOM 4813 O O . PHE A 1 614 ? -39.429 -13.626 28.523 1.00 88.38 614 PHE A O 1
ATOM 4820 N N . ALA A 1 615 ? -39.169 -11.402 28.369 1.00 87.19 615 ALA A N 1
ATOM 4821 C CA . ALA A 1 615 ? -39.727 -11.117 29.684 1.00 87.19 615 ALA A CA 1
ATOM 4822 C C . ALA A 1 615 ? -41.230 -11.419 29.717 1.00 87.19 615 ALA A C 1
ATOM 4824 O O . ALA A 1 615 ? -41.989 -11.024 28.836 1.00 87.19 615 ALA A O 1
ATOM 4825 N N . THR A 1 616 ? -41.686 -12.110 30.765 1.00 89.12 616 THR A N 1
ATOM 4826 C CA . THR A 1 616 ? -43.124 -12.339 30.935 1.00 89.12 616 THR A CA 1
ATOM 4827 C C . THR A 1 616 ? -43.812 -11.059 31.404 1.00 89.12 616 THR A C 1
ATOM 4829 O O . THR A 1 616 ? -43.222 -10.267 32.141 1.00 89.12 616 THR A O 1
ATOM 4832 N N . GLU A 1 617 ? -45.090 -10.877 31.057 1.00 90.19 617 GLU A N 1
ATOM 4833 C CA . GLU A 1 617 ? -45.886 -9.736 31.539 1.00 90.19 617 GLU A CA 1
ATOM 4834 C C . GLU A 1 617 ? -45.877 -9.622 33.073 1.00 90.19 617 GLU A C 1
ATOM 4836 O O . GLU A 1 617 ? -45.889 -8.520 33.616 1.00 90.19 617 GLU A O 1
ATOM 4841 N N . GLN A 1 618 ? -45.794 -10.758 33.780 1.00 87.75 618 GLN A N 1
ATOM 4842 C CA . GLN A 1 618 ? -45.686 -10.791 35.238 1.00 87.75 618 GLN A CA 1
ATOM 4843 C C . GLN A 1 618 ? -44.362 -10.208 35.732 1.00 87.75 618 GLN A C 1
ATOM 4845 O O . GLN A 1 618 ? -44.367 -9.421 36.675 1.00 87.75 618 GLN A O 1
ATOM 4850 N N . ASP A 1 619 ? -43.237 -10.563 35.109 1.00 84.75 619 ASP A N 1
ATOM 4851 C CA . ASP A 1 619 ? -41.934 -10.021 35.498 1.00 84.75 619 ASP A CA 1
ATOM 4852 C C . ASP A 1 619 ? -41.878 -8.510 35.221 1.00 84.75 619 ASP A C 1
ATOM 4854 O O . ASP A 1 619 ? -41.427 -7.738 36.067 1.00 84.75 619 ASP A O 1
ATOM 4858 N N . VAL A 1 620 ? -42.433 -8.070 34.086 1.00 86.38 620 VAL A N 1
ATOM 4859 C CA . VAL A 1 620 ? -42.552 -6.645 33.738 1.00 86.38 620 VAL A CA 1
ATOM 4860 C C . VAL A 1 620 ? -43.436 -5.895 34.740 1.00 86.38 620 VAL A C 1
ATOM 4862 O O . VAL A 1 620 ? -43.064 -4.811 35.191 1.00 86.38 620 VAL A O 1
ATOM 4865 N N . ALA A 1 621 ? -44.583 -6.458 35.132 1.00 87.31 621 ALA A N 1
ATOM 4866 C CA . ALA A 1 621 ? -45.469 -5.853 36.129 1.00 87.31 621 ALA A CA 1
ATOM 4867 C C . ALA A 1 621 ? -44.780 -5.699 37.492 1.00 87.31 621 ALA A C 1
ATOM 4869 O O . ALA A 1 621 ? -44.965 -4.698 38.178 1.00 87.31 621 ALA A O 1
ATOM 4870 N N . VAL A 1 622 ? -43.944 -6.665 37.867 1.00 84.94 622 VAL A N 1
ATOM 4871 C CA . VAL A 1 622 ? -43.219 -6.655 39.141 1.00 84.94 622 VAL A CA 1
ATOM 4872 C C . VAL A 1 622 ? -42.113 -5.612 39.139 1.00 84.94 622 VAL A C 1
ATOM 4874 O O . VAL A 1 622 ? -41.984 -4.885 40.119 1.00 84.94 622 VAL A O 1
ATOM 4877 N N . ILE A 1 623 ? -41.362 -5.486 38.041 1.00 86.50 623 ILE A N 1
ATOM 4878 C CA . ILE A 1 623 ? -40.375 -4.409 37.887 1.00 86.50 623 ILE A CA 1
ATOM 4879 C C . ILE A 1 623 ? -41.057 -3.044 38.007 1.00 86.50 623 ILE A C 1
ATOM 4881 O O . ILE A 1 623 ? -40.555 -2.176 38.713 1.00 86.50 623 ILE A O 1
ATOM 4885 N N . ARG A 1 624 ? -42.233 -2.868 37.387 1.00 86.44 624 ARG A N 1
ATOM 4886 C CA . ARG A 1 624 ? -43.007 -1.615 37.469 1.00 86.44 624 ARG A CA 1
ATOM 4887 C C . ARG A 1 624 ? -43.488 -1.286 38.887 1.00 86.44 624 ARG A C 1
ATOM 4889 O O . ARG A 1 624 ? -43.683 -0.118 39.195 1.00 86.44 624 ARG A O 1
ATOM 4896 N N . GLN A 1 625 ? -43.680 -2.294 39.740 1.00 89.19 625 GLN A N 1
ATOM 4897 C CA . GLN A 1 625 ? -44.081 -2.127 41.145 1.00 89.19 625 GLN A CA 1
ATOM 4898 C C . GLN A 1 625 ? -42.893 -1.924 42.101 1.00 89.19 625 GLN A C 1
ATOM 4900 O O . GLN A 1 625 ? -43.087 -1.586 43.277 1.00 89.19 625 GLN A O 1
ATOM 4905 N N . CYS A 1 626 ? -41.662 -2.159 41.641 1.00 88.56 626 CYS A N 1
ATOM 4906 C CA . CYS A 1 626 ? -40.471 -1.915 42.440 1.00 88.56 626 CYS A CA 1
ATOM 4907 C C . CYS A 1 626 ? -40.213 -0.413 42.546 1.00 88.56 626 CYS A C 1
ATOM 4909 O O . CYS A 1 626 ? -40.098 0.290 41.545 1.00 88.56 626 CYS A O 1
ATOM 4911 N N . HIS A 1 627 ? -40.085 0.069 43.781 1.00 90.00 627 HIS A N 1
ATOM 4912 C CA . HIS A 1 627 ? -39.608 1.425 44.001 1.00 90.00 627 HIS A CA 1
ATOM 4913 C C . HIS A 1 627 ? -38.135 1.536 43.579 1.00 90.00 627 HIS A C 1
ATOM 4915 O O . HIS A 1 627 ? -37.397 0.546 43.674 1.00 90.00 627 HIS A O 1
ATOM 4921 N N . PRO A 1 628 ? -37.694 2.733 43.162 1.00 90.38 628 PRO A N 1
ATOM 4922 C CA . PRO A 1 628 ? -36.299 2.992 42.854 1.00 90.38 628 PRO A CA 1
ATOM 4923 C C . PRO A 1 628 ? -35.379 2.577 44.001 1.00 90.38 628 PRO A C 1
ATOM 4925 O O . PRO A 1 628 ? -35.665 2.810 45.180 1.00 90.38 628 PRO A O 1
ATOM 4928 N N . ILE A 1 629 ? -34.280 1.909 43.658 1.00 91.38 629 ILE A N 1
ATOM 4929 C CA . ILE A 1 629 ? -33.342 1.384 44.643 1.00 91.38 629 ILE A CA 1
ATOM 4930 C C . ILE A 1 629 ? -32.419 2.528 45.054 1.00 91.38 629 ILE A C 1
ATOM 4932 O O . ILE A 1 629 ? -31.591 2.989 44.269 1.00 91.38 629 ILE A O 1
ATOM 4936 N N . LEU A 1 630 ? -32.566 2.973 46.300 1.00 90.00 630 LEU A N 1
ATOM 4937 C CA . LEU A 1 630 ? -31.760 4.047 46.870 1.00 90.00 630 LEU A CA 1
ATOM 4938 C C . LEU A 1 630 ? -30.444 3.480 47.416 1.00 90.00 630 LEU A C 1
ATOM 4940 O O . LEU A 1 630 ? -30.405 2.827 48.463 1.00 90.00 630 LEU A O 1
ATOM 4944 N N . GLY A 1 631 ? -29.354 3.727 46.692 1.00 87.75 631 GLY A N 1
ATOM 4945 C CA . GLY A 1 631 ? -27.994 3.472 47.156 1.00 87.75 631 GLY A CA 1
ATOM 4946 C C . GLY A 1 631 ? -27.470 4.606 48.041 1.00 87.75 631 GLY A C 1
ATOM 4947 O O . GLY A 1 631 ? -27.920 5.746 47.962 1.00 87.75 631 GLY A O 1
ATOM 4948 N N . GLN A 1 632 ? -26.467 4.315 48.873 1.00 89.88 632 GLN A N 1
ATOM 4949 C CA . GLN A 1 632 ? -25.614 5.386 49.401 1.00 89.88 632 GLN A CA 1
ATOM 4950 C C . GLN A 1 632 ? -24.615 5.785 48.306 1.00 89.88 632 GLN A C 1
ATOM 4952 O O . GLN A 1 632 ? -24.230 4.964 47.483 1.00 89.88 632 GLN A O 1
ATOM 4957 N N . SER A 1 633 ? -24.167 7.030 48.244 1.00 87.31 633 SER A N 1
ATOM 4958 C CA . SER A 1 633 ? -23.060 7.333 47.335 1.00 87.31 633 SER A CA 1
ATOM 4959 C C . SER A 1 633 ? -21.733 6.859 47.924 1.00 87.31 633 SER A C 1
ATOM 4961 O O . SER A 1 633 ? -21.502 6.908 49.140 1.00 87.31 633 SER A O 1
ATOM 4963 N N . ILE A 1 634 ? -20.835 6.386 47.060 1.00 90.00 634 ILE A N 1
ATOM 4964 C CA . ILE A 1 634 ? -19.453 6.129 47.445 1.00 90.00 634 ILE A CA 1
ATOM 4965 C C . ILE A 1 634 ? -18.799 7.477 47.784 1.00 90.00 634 ILE A C 1
ATOM 4967 O O . ILE A 1 634 ? -18.675 8.362 46.941 1.00 90.00 634 ILE A O 1
ATOM 4971 N N . ARG A 1 635 ? -18.300 7.616 49.021 1.00 90.81 635 ARG A N 1
ATOM 4972 C CA . ARG A 1 635 ? -17.721 8.871 49.547 1.00 90.81 635 ARG A CA 1
ATOM 4973 C C . ARG A 1 635 ? -16.672 9.521 48.636 1.00 90.81 635 ARG A C 1
ATOM 4975 O O . ARG A 1 635 ? -16.532 10.742 48.660 1.00 90.81 635 ARG A O 1
ATOM 4982 N N . CYS A 1 636 ? -15.899 8.733 47.881 1.00 88.81 636 CYS A N 1
ATOM 4983 C CA . CYS A 1 636 ? -14.916 9.282 46.946 1.00 88.81 636 CYS A CA 1
ATOM 4984 C C . CYS A 1 636 ? -15.582 9.967 45.745 1.00 88.81 636 CYS A C 1
ATOM 4986 O O . CYS A 1 636 ? -15.169 11.068 45.396 1.00 88.81 636 CYS A O 1
ATOM 4988 N N . VAL A 1 637 ? -16.637 9.372 45.180 1.00 87.75 637 VAL A N 1
ATOM 4989 C CA . VAL A 1 637 ? -17.404 9.931 44.059 1.00 87.75 637 VAL A CA 1
ATOM 4990 C C . VAL A 1 637 ? -18.098 11.216 44.497 1.00 87.75 637 VAL A C 1
ATOM 4992 O O . VAL A 1 637 ? -17.945 12.237 43.835 1.00 87.75 637 VAL A O 1
ATOM 4995 N N . ASP A 1 638 ? -18.731 11.220 45.675 1.00 88.56 638 ASP A N 1
ATOM 4996 C CA . ASP A 1 638 ? -19.315 12.437 46.258 1.00 88.56 638 ASP A CA 1
ATOM 4997 C C . ASP A 1 638 ? -18.296 13.559 46.417 1.00 88.56 638 ASP A C 1
ATOM 4999 O O . ASP A 1 638 ? -18.582 14.714 46.108 1.00 88.56 638 ASP A O 1
ATOM 5003 N N . LYS A 1 639 ? -17.100 13.237 46.922 1.00 90.94 639 LYS A N 1
ATOM 5004 C CA . LYS A 1 639 ? -16.048 14.236 47.116 1.00 90.94 639 LYS A CA 1
ATOM 5005 C C . LYS A 1 639 ? -15.591 14.808 45.775 1.00 90.94 639 LYS A C 1
ATOM 5007 O O . LYS A 1 639 ? -15.435 16.019 45.672 1.00 90.94 639 LYS A O 1
ATOM 5012 N N . VAL A 1 640 ? -15.420 13.964 44.756 1.00 88.50 640 VAL A N 1
ATOM 5013 C CA . VAL A 1 640 ? -15.036 14.393 43.402 1.00 88.50 640 VAL A CA 1
ATOM 5014 C C . VAL A 1 640 ? -16.125 15.260 42.767 1.00 88.50 640 VAL A C 1
ATOM 5016 O O . VAL A 1 640 ? -15.818 16.352 42.290 1.00 88.50 640 VAL A O 1
ATOM 5019 N N . LEU A 1 641 ? -17.393 14.843 42.817 1.00 87.69 641 LEU A N 1
ATOM 5020 C CA . LEU A 1 641 ? -18.511 15.616 42.264 1.00 87.69 641 LEU A CA 1
ATOM 5021 C C . LEU A 1 641 ? -18.668 16.965 42.961 1.00 87.69 641 LEU A C 1
ATOM 5023 O O . LEU A 1 641 ? -18.815 17.994 42.308 1.00 87.69 641 LEU A O 1
ATOM 5027 N N . ARG A 1 642 ? -18.537 16.988 44.290 1.00 89.44 642 ARG A N 1
ATOM 5028 C CA . ARG A 1 642 ? -18.644 18.222 45.075 1.00 89.44 642 ARG A CA 1
ATOM 5029 C C . ARG A 1 642 ? -17.468 19.173 44.836 1.00 89.44 642 ARG A C 1
ATOM 5031 O O . ARG A 1 642 ? -17.664 20.384 44.833 1.00 89.44 642 ARG A O 1
ATOM 5038 N N . CYS A 1 643 ? -16.259 18.646 44.624 1.00 93.69 643 CYS A N 1
ATOM 5039 C CA . CYS A 1 643 ? -15.082 19.456 44.301 1.00 93.69 643 CYS A CA 1
ATOM 5040 C C . CYS A 1 643 ? -15.133 20.038 42.885 1.00 93.69 643 CYS A C 1
ATOM 5042 O O . CYS A 1 643 ? -14.625 21.131 42.665 1.00 93.69 643 CYS A O 1
ATOM 5044 N N . THR A 1 644 ? -15.707 19.308 41.931 1.00 91.00 644 THR A N 1
ATOM 5045 C CA . THR A 1 644 ? -15.614 19.655 40.507 1.00 91.00 644 THR A CA 1
ATOM 5046 C C . THR A 1 644 ? -16.847 20.369 39.978 1.00 91.00 644 THR A C 1
ATOM 5048 O O . THR A 1 644 ? -16.738 21.084 38.989 1.00 91.00 644 THR A O 1
ATOM 5051 N N . ARG A 1 645 ? -18.000 20.213 40.647 1.00 91.25 645 ARG A N 1
ATOM 5052 C CA . ARG A 1 645 ? -19.302 20.778 40.249 1.00 91.25 645 ARG A CA 1
ATOM 5053 C C . ARG A 1 645 ? -19.737 20.396 38.827 1.00 91.25 645 ARG A C 1
ATOM 5055 O O . ARG A 1 645 ? -20.560 21.085 38.236 1.00 91.25 645 ARG A O 1
ATOM 5062 N N . LEU A 1 646 ? -19.181 19.317 38.276 1.00 90.69 646 LEU A N 1
ATOM 5063 C CA . LEU A 1 646 ? -19.533 18.810 36.953 1.00 90.69 646 LEU A CA 1
ATOM 5064 C C . LEU A 1 646 ? -20.480 17.606 37.077 1.00 90.69 646 LEU A C 1
ATOM 5066 O O . LEU A 1 646 ? -20.268 16.775 37.969 1.00 90.69 646 LEU A O 1
ATOM 5070 N N . PRO A 1 647 ? -21.459 17.462 36.165 1.00 89.75 647 PRO A N 1
ATOM 5071 C CA . PRO A 1 647 ? -22.295 16.265 36.079 1.00 89.75 647 PRO A CA 1
ATOM 5072 C C . PRO A 1 647 ? -21.433 15.011 35.874 1.00 89.75 647 PRO A C 1
ATOM 5074 O O . PRO A 1 647 ? -20.448 15.047 35.132 1.00 89.75 647 PRO A O 1
ATOM 5077 N N . VAL A 1 648 ? -21.805 13.864 36.462 1.00 87.00 648 VAL A N 1
ATOM 5078 C CA . VAL A 1 648 ? -21.052 12.599 36.258 1.00 87.00 648 VAL A CA 1
ATOM 5079 C C . VAL A 1 648 ? -21.004 12.223 34.774 1.00 87.00 648 VAL A C 1
ATOM 5081 O O . VAL A 1 648 ? -19.998 11.692 34.316 1.00 87.00 648 VAL A O 1
ATOM 5084 N N . GLY A 1 649 ? -22.042 12.553 33.997 1.00 89.00 649 GLY A N 1
ATOM 5085 C CA . GLY A 1 649 ? -22.045 12.363 32.545 1.00 89.00 649 GLY A CA 1
ATOM 5086 C C . GLY A 1 649 ? -20.833 13.006 31.862 1.00 89.00 649 GLY A C 1
ATOM 5087 O O . GLY A 1 649 ? -20.216 12.376 31.010 1.00 89.00 649 GLY A O 1
ATOM 5088 N N . VAL A 1 650 ? -20.407 14.197 32.302 1.00 92.31 650 VAL A N 1
ATOM 5089 C CA . VAL A 1 650 ? -19.195 14.857 31.783 1.00 92.31 650 VAL A CA 1
ATOM 5090 C C . VAL A 1 650 ? -17.928 14.097 32.187 1.00 92.31 650 VAL A C 1
ATOM 5092 O O . VAL A 1 650 ? -17.025 13.944 31.369 1.00 92.31 650 VAL A O 1
ATOM 5095 N N . TRP A 1 651 ? -17.871 13.539 33.399 1.00 92.19 651 TRP A N 1
ATOM 5096 C CA . TRP A 1 651 ? -16.748 12.701 33.841 1.00 92.19 651 TRP A CA 1
ATOM 5097 C C . TRP A 1 651 ? -16.589 11.409 33.037 1.00 92.19 651 TRP A C 1
ATOM 5099 O O . TRP A 1 651 ? -15.466 10.940 32.872 1.00 92.19 651 TRP A O 1
ATOM 5109 N N . ILE A 1 652 ? -17.687 10.847 32.531 1.00 93.56 652 ILE A N 1
ATOM 5110 C CA . ILE A 1 652 ? -17.685 9.671 31.645 1.00 93.56 652 ILE A CA 1
ATOM 5111 C C . ILE A 1 652 ? -17.362 10.088 30.207 1.00 93.56 652 ILE A C 1
ATOM 5113 O O . ILE A 1 652 ? -16.608 9.414 29.507 1.00 93.56 652 ILE A O 1
ATOM 5117 N N . PHE A 1 653 ? -17.904 11.223 29.771 1.00 94.56 653 PHE A N 1
ATOM 5118 C CA . PHE A 1 653 ? -17.729 11.733 28.420 1.00 94.56 653 PHE A CA 1
ATOM 5119 C C . PHE A 1 653 ? -16.283 12.145 28.126 1.00 94.56 653 PHE A C 1
ATOM 5121 O O . PHE A 1 653 ? -15.772 11.808 27.066 1.00 94.56 653 PHE A O 1
ATOM 5128 N N . LEU A 1 654 ? -15.592 12.820 29.049 1.00 95.38 654 LEU A N 1
ATOM 5129 C CA . LEU A 1 654 ? -14.210 13.279 28.846 1.00 95.38 654 LEU A CA 1
ATOM 5130 C C . LEU A 1 654 ? -13.211 12.162 28.464 1.00 95.38 654 LEU A C 1
ATOM 5132 O O . LEU A 1 654 ? -12.500 12.338 27.473 1.00 95.38 654 LEU A O 1
ATOM 5136 N N . PRO A 1 655 ? -13.123 11.015 29.172 1.00 95.88 655 PRO A N 1
ATOM 5137 C CA . PRO A 1 655 ? -12.234 9.927 28.769 1.00 95.88 655 PRO A CA 1
ATOM 5138 C C . PRO A 1 655 ? -12.679 9.265 27.461 1.00 95.88 655 PRO A C 1
ATOM 5140 O O . PRO A 1 655 ? -11.825 8.902 26.657 1.00 95.88 655 PRO A O 1
ATOM 5143 N N . ILE A 1 656 ? -13.987 9.148 27.206 1.00 95.50 656 ILE A N 1
ATOM 5144 C CA . ILE A 1 656 ? -14.510 8.636 25.930 1.00 95.50 656 ILE A CA 1
ATOM 5145 C C . ILE A 1 656 ? -14.100 9.553 24.776 1.00 95.50 656 ILE A C 1
ATOM 5147 O O . ILE A 1 656 ? -13.556 9.071 23.786 1.00 95.50 656 ILE A O 1
ATOM 5151 N N . LEU A 1 657 ? -14.271 10.868 24.930 1.00 96.38 657 LEU A N 1
ATOM 5152 C CA . LEU A 1 657 ? -13.836 11.877 23.970 1.00 96.38 657 LEU A CA 1
ATOM 5153 C C . LEU A 1 657 ? -12.324 11.795 23.737 1.00 96.38 657 LEU A C 1
ATOM 5155 O O . LEU A 1 657 ? -11.885 11.817 22.593 1.00 96.38 657 LEU A O 1
ATOM 5159 N N . ALA A 1 658 ? -11.523 11.649 24.795 1.00 96.81 658 ALA A N 1
ATOM 5160 C CA . ALA A 1 658 ? -10.075 11.497 24.671 1.00 96.81 658 ALA A CA 1
ATOM 5161 C C . ALA A 1 658 ? -9.688 10.225 23.895 1.00 96.81 658 ALA A C 1
ATOM 5163 O O . ALA A 1 658 ? -8.823 10.284 23.022 1.00 96.81 658 ALA A O 1
ATOM 5164 N N . VAL A 1 659 ? -10.338 9.087 24.168 1.00 96.81 659 VAL A N 1
ATOM 5165 C CA . VAL A 1 659 ? -10.096 7.817 23.460 1.00 96.81 659 VAL A CA 1
ATOM 5166 C C . VAL A 1 659 ? -10.527 7.904 21.996 1.00 96.81 659 VAL A C 1
ATOM 5168 O O . VAL A 1 659 ? -9.774 7.465 21.127 1.00 96.81 659 VAL A O 1
ATOM 5171 N N . VAL A 1 660 ? -11.694 8.487 21.709 1.00 97.00 660 VAL A N 1
ATOM 5172 C CA . VAL A 1 660 ? -12.195 8.700 20.342 1.00 97.00 660 VAL A CA 1
ATOM 5173 C C . VAL A 1 660 ? -11.245 9.608 19.567 1.00 97.00 660 VAL A C 1
ATOM 5175 O O . VAL A 1 660 ? -10.740 9.197 18.527 1.00 97.00 660 VAL A O 1
ATOM 5178 N N . SER A 1 661 ? -10.922 10.789 20.101 1.00 96.06 661 SER A N 1
ATOM 5179 C CA . SER A 1 661 ? -10.011 11.740 19.457 1.00 96.06 661 SER A CA 1
ATOM 5180 C C . SER A 1 661 ? -8.625 11.138 19.236 1.00 96.06 661 SER A C 1
ATOM 5182 O O . SER A 1 661 ? -8.087 11.237 18.140 1.00 96.06 661 SER A O 1
ATOM 5184 N N . CYS A 1 662 ? -8.061 10.446 20.231 1.00 97.19 662 CYS A N 1
ATOM 5185 C CA . CYS A 1 662 ? -6.780 9.752 20.083 1.00 97.19 662 CYS A CA 1
ATOM 5186 C C . CYS A 1 662 ? -6.843 8.667 18.996 1.00 97.19 662 CYS A C 1
ATOM 5188 O O . CYS A 1 662 ? -5.943 8.575 18.165 1.00 97.19 662 CYS A O 1
ATOM 5190 N N . SER A 1 663 ? -7.926 7.885 18.945 1.00 96.38 663 SER A N 1
ATOM 5191 C CA . SER A 1 663 ? -8.105 6.840 17.929 1.00 96.38 663 SER A CA 1
ATOM 5192 C C . SER A 1 663 ? -8.231 7.418 16.519 1.00 96.38 663 SER A C 1
ATOM 5194 O O . SER A 1 663 ? -7.636 6.870 15.595 1.00 96.38 663 SER A O 1
ATOM 5196 N N . VAL A 1 664 ? -8.954 8.532 16.355 1.00 96.50 664 VAL A N 1
ATOM 5197 C CA . VAL A 1 664 ? -9.083 9.248 15.076 1.00 96.50 664 VAL A CA 1
ATOM 5198 C C . VAL A 1 664 ? -7.746 9.858 14.655 1.00 96.50 664 VAL A C 1
ATOM 5200 O O . VAL A 1 664 ? -7.374 9.725 13.497 1.00 96.50 664 VAL A O 1
ATOM 5203 N N . LEU A 1 665 ? -6.979 10.450 15.576 1.00 95.75 665 LEU A N 1
ATOM 5204 C CA . LEU A 1 665 ? -5.649 10.995 15.275 1.00 95.75 665 LEU A CA 1
ATOM 5205 C C . LEU A 1 665 ? -4.659 9.902 14.852 1.00 95.75 665 LEU A C 1
ATOM 5207 O O . LEU A 1 665 ? -3.957 10.051 13.855 1.00 95.75 665 LEU A O 1
ATOM 5211 N N . VAL A 1 666 ? -4.624 8.780 15.578 1.00 95.19 666 VAL A N 1
ATOM 5212 C CA . VAL A 1 666 ? -3.797 7.618 15.213 1.00 95.19 666 VAL A CA 1
ATOM 5213 C C . VAL A 1 666 ? -4.228 7.059 13.857 1.00 95.19 666 VAL A C 1
ATOM 5215 O O . VAL A 1 666 ? -3.380 6.696 13.044 1.00 95.19 666 VAL A O 1
ATOM 5218 N N . TYR A 1 667 ? -5.535 7.002 13.594 1.00 95.00 667 TYR A N 1
ATOM 5219 C CA . TYR A 1 667 ? -6.060 6.582 12.302 1.00 95.00 667 TYR A CA 1
ATOM 5220 C C . TYR A 1 667 ? -5.658 7.535 11.176 1.00 95.00 667 TYR A C 1
ATOM 5222 O O . TYR A 1 667 ? -5.110 7.061 10.191 1.00 95.00 667 TYR A O 1
ATOM 5230 N N . SER A 1 668 ? -5.849 8.846 11.338 1.00 94.94 668 SER A N 1
ATOM 5231 C CA . SER A 1 668 ? -5.449 9.873 10.366 1.00 94.94 668 SER A CA 1
ATOM 5232 C C . SER A 1 668 ? -3.964 9.747 10.018 1.00 94.94 668 SER A C 1
ATOM 5234 O O . SER A 1 668 ? -3.613 9.640 8.844 1.00 94.94 668 SER A O 1
ATOM 5236 N N . PHE A 1 669 ? -3.095 9.588 11.023 1.00 94.38 669 PHE A N 1
ATOM 5237 C CA . PHE A 1 669 ? -1.668 9.353 10.798 1.00 94.38 669 PHE A CA 1
ATOM 5238 C C . PHE A 1 669 ? -1.393 8.086 9.968 1.00 94.38 669 PHE A C 1
ATOM 5240 O O . PHE A 1 669 ? -0.622 8.118 9.006 1.00 94.38 669 PHE A O 1
ATOM 5247 N N . HIS A 1 670 ? -2.036 6.962 10.303 1.00 92.31 670 HIS A N 1
ATOM 5248 C CA . HIS A 1 670 ? -1.899 5.724 9.531 1.00 92.31 670 HIS A CA 1
ATOM 5249 C C . HIS A 1 670 ? -2.455 5.850 8.107 1.00 92.31 670 HIS A C 1
ATOM 5251 O O . HIS A 1 670 ? -1.850 5.333 7.170 1.00 92.31 670 HIS A O 1
ATOM 5257 N N . THR A 1 671 ? -3.580 6.538 7.935 1.00 93.12 671 THR A N 1
ATOM 5258 C CA . THR A 1 671 ? -4.217 6.789 6.640 1.00 93.12 671 THR A CA 1
ATOM 5259 C C . THR A 1 671 ? -3.333 7.662 5.764 1.00 93.12 671 THR A C 1
ATOM 526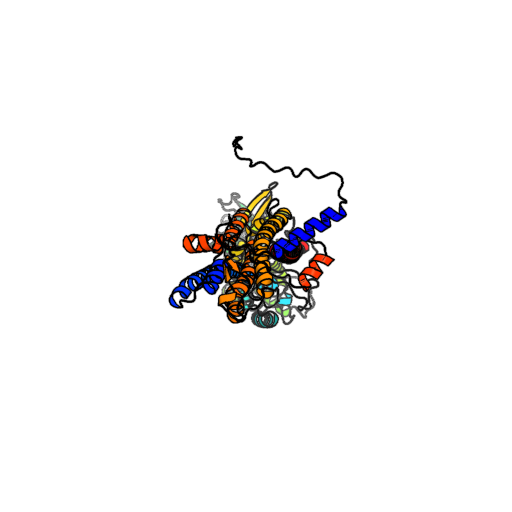1 O O . THR A 1 671 ? -3.137 7.330 4.601 1.00 93.12 671 THR A O 1
ATOM 5264 N N . GLN A 1 672 ? -2.709 8.704 6.316 1.00 93.94 672 GLN A N 1
ATOM 5265 C CA . GLN A 1 672 ? -1.758 9.540 5.587 1.00 93.94 672 GLN A CA 1
ATOM 5266 C C . GLN A 1 672 ? -0.510 8.753 5.164 1.00 93.94 672 GLN A C 1
ATOM 5268 O O . GLN A 1 672 ? -0.035 8.898 4.039 1.00 93.94 672 GLN A O 1
ATOM 5273 N N . MET A 1 673 ? -0.004 7.865 6.026 1.00 91.06 673 MET A N 1
ATOM 5274 C CA . MET A 1 673 ? 1.098 6.971 5.663 1.00 91.06 673 MET A CA 1
ATOM 5275 C C . MET A 1 673 ? 0.707 6.034 4.510 1.00 91.06 673 MET A C 1
ATOM 5277 O O . MET A 1 673 ? 1.461 5.919 3.545 1.00 91.06 673 MET A O 1
ATOM 5281 N N . ARG A 1 674 ? -0.469 5.394 4.584 1.00 92.88 674 ARG A N 1
ATOM 5282 C CA . ARG A 1 674 ? -0.996 4.529 3.514 1.00 92.88 674 ARG A CA 1
ATOM 5283 C C . ARG A 1 674 ? -1.243 5.296 2.218 1.00 92.88 674 ARG A C 1
ATOM 5285 O O . ARG A 1 674 ? -0.926 4.774 1.156 1.00 92.88 674 ARG A O 1
ATOM 5292 N N . ALA A 1 675 ? -1.738 6.528 2.299 1.00 94.50 675 ALA A N 1
ATOM 5293 C CA . ALA A 1 675 ? -1.925 7.390 1.139 1.00 94.50 675 ALA A CA 1
ATOM 5294 C C . ALA A 1 675 ? -0.584 7.665 0.447 1.00 94.50 675 ALA A C 1
ATOM 5296 O O . ALA A 1 675 ? -0.453 7.396 -0.739 1.00 94.50 675 ALA A O 1
ATOM 5297 N N . ASN A 1 676 ? 0.448 8.076 1.193 1.00 94.25 676 ASN A N 1
ATOM 5298 C CA . ASN A 1 676 ? 1.786 8.311 0.634 1.00 94.25 676 ASN A CA 1
ATOM 5299 C C . ASN A 1 676 ? 2.386 7.058 -0.026 1.00 94.25 676 ASN A C 1
ATOM 5301 O O . ASN A 1 676 ? 3.044 7.161 -1.058 1.00 94.25 676 ASN A O 1
ATOM 5305 N N . LEU A 1 677 ? 2.152 5.878 0.556 1.00 93.25 677 LEU A N 1
ATOM 5306 C CA . LEU A 1 677 ? 2.561 4.602 -0.037 1.00 93.25 677 LEU A CA 1
ATOM 5307 C C . LEU A 1 677 ? 1.812 4.295 -1.323 1.00 93.25 677 LEU A C 1
ATOM 5309 O O . LEU A 1 677 ? 2.431 3.914 -2.308 1.00 93.25 677 LEU A O 1
ATOM 5313 N N . THR A 1 678 ? 0.499 4.496 -1.312 1.00 95.12 678 THR A N 1
ATOM 5314 C CA . THR A 1 678 ? -0.367 4.257 -2.466 1.00 95.12 678 THR A CA 1
ATOM 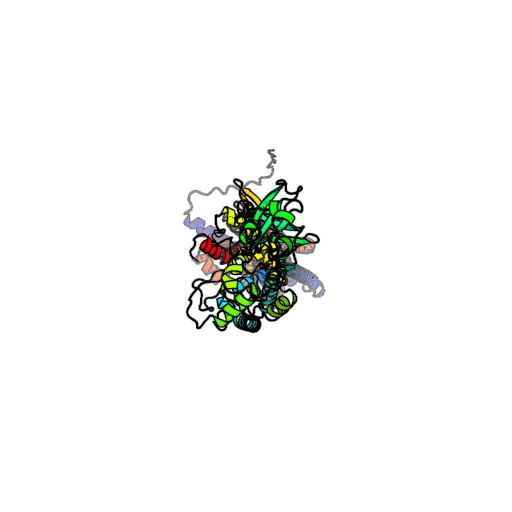5315 C C . THR A 1 678 ? -0.012 5.207 -3.608 1.00 95.12 678 THR A C 1
ATOM 5317 O O . THR A 1 678 ? 0.142 4.759 -4.736 1.00 95.12 678 THR A O 1
ATOM 5320 N N . TYR A 1 679 ? 0.237 6.490 -3.325 1.00 95.44 679 TYR A N 1
ATOM 5321 C CA . TYR A 1 679 ? 0.706 7.454 -4.326 1.00 95.44 679 TYR A CA 1
ATOM 5322 C C . TYR A 1 679 ? 2.068 7.069 -4.907 1.00 95.44 679 TYR A C 1
ATOM 5324 O O . TYR A 1 679 ? 2.272 7.168 -6.114 1.00 95.44 679 TYR A O 1
ATOM 5332 N N . CYS A 1 680 ? 2.995 6.579 -4.080 1.00 95.75 680 CYS A N 1
ATOM 5333 C CA . CYS A 1 680 ? 4.296 6.143 -4.578 1.00 95.75 680 CYS A CA 1
ATOM 5334 C C . CYS A 1 680 ? 4.209 4.854 -5.409 1.00 95.75 680 CYS A C 1
ATOM 5336 O O . CYS A 1 680 ? 4.864 4.750 -6.442 1.00 95.75 680 CYS A O 1
ATOM 5338 N N . LEU A 1 681 ? 3.398 3.883 -4.979 1.00 95.75 681 LEU A N 1
ATOM 5339 C CA . LEU A 1 681 ? 3.234 2.592 -5.651 1.00 95.75 681 LEU A CA 1
ATOM 5340 C C . LEU A 1 681 ? 2.444 2.706 -6.961 1.00 95.75 681 LEU A C 1
ATOM 5342 O O . LEU A 1 681 ? 2.837 2.123 -7.970 1.00 95.75 681 LEU A O 1
ATOM 5346 N N . CYS A 1 682 ? 1.321 3.425 -6.932 1.00 96.44 682 CYS A N 1
ATOM 5347 C CA . CYS A 1 682 ? 0.372 3.476 -8.038 1.00 96.44 682 CYS A CA 1
ATOM 5348 C C . CYS A 1 682 ? 0.692 4.611 -9.011 1.00 96.44 682 CYS A C 1
ATOM 5350 O O . CYS A 1 682 ? 0.711 4.378 -10.215 1.00 96.44 682 CYS A O 1
ATOM 5352 N N . ASP A 1 683 ? 0.996 5.812 -8.512 1.00 95.31 683 ASP A N 1
ATOM 5353 C CA . ASP A 1 683 ? 1.168 7.000 -9.360 1.00 95.31 683 ASP A CA 1
ATOM 5354 C C . ASP A 1 683 ? 2.642 7.403 -9.554 1.00 95.31 683 ASP A C 1
ATOM 5356 O O . ASP A 1 683 ? 2.947 8.235 -10.408 1.00 95.31 683 ASP A O 1
ATOM 5360 N N . VAL A 1 684 ? 3.568 6.805 -8.789 1.00 95.06 684 VAL A N 1
ATOM 5361 C CA . VAL A 1 684 ? 4.983 7.219 -8.703 1.00 95.06 684 VAL A CA 1
ATOM 5362 C C . VAL A 1 684 ? 5.082 8.693 -8.288 1.00 95.06 684 VAL A C 1
ATOM 5364 O O . VAL A 1 684 ? 5.831 9.497 -8.843 1.00 95.06 684 VAL A O 1
ATOM 5367 N N . GLU A 1 685 ? 4.292 9.060 -7.277 1.00 94.56 685 GLU A N 1
ATOM 5368 C CA . GLU A 1 685 ? 4.183 10.421 -6.753 1.00 94.56 685 GLU A CA 1
ATOM 5369 C C . GLU A 1 685 ? 4.528 10.517 -5.263 1.00 94.56 685 GLU A C 1
ATOM 5371 O O . GLU A 1 685 ? 4.517 9.540 -4.514 1.00 94.56 685 GLU A O 1
ATOM 5376 N N . GLY A 1 686 ? 4.812 11.743 -4.818 1.00 93.44 686 GLY A N 1
ATOM 5377 C CA . GLY A 1 686 ? 5.047 12.076 -3.415 1.00 93.44 686 GLY A CA 1
ATOM 5378 C C . GLY A 1 686 ? 6.491 12.467 -3.114 1.00 93.44 686 GLY A C 1
ATOM 5379 O O . GLY A 1 686 ? 7.442 11.976 -3.720 1.00 93.44 686 GLY A O 1
ATOM 5380 N N . ALA A 1 687 ? 6.657 13.357 -2.133 1.00 91.81 687 ALA A N 1
ATOM 5381 C CA . ALA A 1 687 ? 7.960 13.912 -1.769 1.00 91.81 687 ALA A CA 1
ATOM 5382 C C . ALA A 1 687 ? 8.940 12.856 -1.243 1.00 91.81 687 ALA A C 1
ATOM 5384 O O . ALA A 1 687 ? 10.145 13.039 -1.376 1.00 91.81 687 ALA A O 1
ATOM 5385 N N . ASP A 1 688 ? 8.446 11.764 -0.659 1.00 91.81 688 ASP A N 1
ATOM 5386 C CA . ASP A 1 688 ? 9.269 10.674 -0.127 1.00 91.81 688 ASP A CA 1
ATOM 5387 C C . ASP A 1 688 ? 9.429 9.504 -1.103 1.00 91.81 688 ASP A C 1
ATOM 5389 O O . ASP A 1 688 ? 10.189 8.583 -0.810 1.00 91.81 688 ASP A O 1
ATOM 5393 N N . CYS A 1 689 ? 8.759 9.525 -2.258 1.00 94.19 689 CYS A N 1
ATOM 5394 C CA . CYS A 1 689 ? 8.821 8.429 -3.216 1.00 94.19 689 CYS A CA 1
ATOM 5395 C C . CYS A 1 689 ? 10.161 8.421 -3.962 1.00 94.19 689 CYS A C 1
ATOM 5397 O O . CYS A 1 689 ? 10.531 9.400 -4.614 1.00 94.19 689 CYS A O 1
ATOM 5399 N N . ALA A 1 690 ? 10.891 7.307 -3.884 1.00 91.31 690 ALA A N 1
ATOM 5400 C CA . ALA A 1 690 ? 12.192 7.145 -4.523 1.00 91.31 690 ALA A CA 1
ATOM 5401 C C . ALA A 1 690 ? 12.089 7.285 -6.047 1.00 91.31 690 ALA A C 1
ATOM 5403 O O . ALA A 1 690 ? 12.882 8.018 -6.629 1.00 91.31 690 ALA A O 1
ATOM 5404 N N . GLY A 1 691 ? 11.072 6.674 -6.668 1.00 91.12 691 GLY A N 1
ATOM 5405 C CA . GLY A 1 691 ? 10.821 6.800 -8.106 1.00 91.12 691 GLY A CA 1
ATOM 5406 C C . GLY A 1 691 ? 10.558 8.249 -8.527 1.00 91.12 691 GLY A C 1
ATOM 5407 O O . GLY A 1 691 ? 11.189 8.740 -9.458 1.00 91.12 691 GLY A O 1
ATOM 5408 N N . ALA A 1 692 ? 9.716 8.977 -7.787 1.00 93.19 692 ALA A N 1
ATOM 5409 C CA . ALA A 1 692 ? 9.427 10.385 -8.076 1.00 93.19 692 ALA A CA 1
ATOM 5410 C C . ALA A 1 692 ? 10.684 11.269 -7.986 1.00 93.19 692 ALA A C 1
ATOM 5412 O O . ALA A 1 692 ? 10.947 12.082 -8.872 1.00 93.19 692 ALA A O 1
ATOM 5413 N N . ARG A 1 693 ? 11.495 11.088 -6.931 1.00 92.44 693 ARG A N 1
ATOM 5414 C CA . ARG A 1 693 ? 12.774 11.802 -6.771 1.00 92.44 693 ARG A CA 1
ATOM 5415 C C . ARG A 1 693 ? 13.756 11.458 -7.883 1.00 92.44 693 ARG A C 1
ATOM 5417 O O . ARG A 1 693 ? 14.433 12.348 -8.382 1.00 92.44 693 ARG A O 1
ATOM 5424 N N . PHE A 1 694 ? 13.815 10.186 -8.260 1.00 90.75 694 PHE A N 1
ATOM 5425 C CA . PHE A 1 694 ? 14.697 9.688 -9.302 1.00 90.75 694 PHE A CA 1
ATOM 5426 C C . PHE A 1 694 ? 14.373 10.314 -10.666 1.00 90.75 694 PHE A C 1
ATOM 5428 O O . PHE A 1 694 ? 15.246 10.927 -11.278 1.00 90.75 694 PHE A O 1
ATOM 5435 N N . PHE A 1 695 ? 13.110 10.272 -11.101 1.00 91.19 695 PHE A N 1
ATOM 5436 C CA . PHE A 1 695 ? 12.695 10.911 -12.356 1.00 91.19 695 PHE A CA 1
ATOM 5437 C C . PHE A 1 695 ? 12.848 12.434 -12.317 1.00 91.19 695 PHE A C 1
ATOM 5439 O O . PHE A 1 695 ? 13.279 13.033 -13.298 1.00 91.19 695 PHE A O 1
ATOM 5446 N N . SER A 1 696 ? 12.589 13.067 -11.170 1.00 90.75 696 SER A N 1
ATOM 5447 C CA . SER A 1 696 ? 12.849 14.498 -11.009 1.00 90.75 696 SER A CA 1
ATOM 5448 C C . SER A 1 696 ? 14.340 1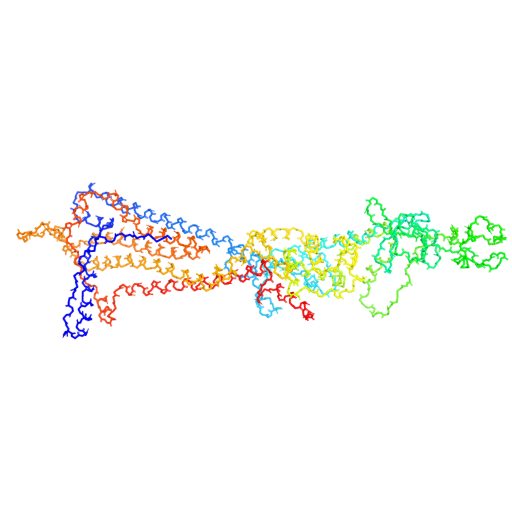4.846 -11.119 1.00 90.75 696 SER A C 1
ATOM 5450 O O . SER A 1 696 ? 14.665 15.889 -11.681 1.00 90.75 696 SER A O 1
ATOM 5452 N N . ALA A 1 697 ? 15.244 14.009 -10.599 1.00 90.12 697 ALA A N 1
ATOM 5453 C CA . ALA A 1 697 ? 16.688 14.217 -10.716 1.00 90.12 697 ALA A CA 1
ATOM 5454 C C . ALA A 1 697 ? 17.172 14.045 -12.164 1.00 90.12 697 ALA A C 1
ATOM 5456 O O . ALA A 1 697 ? 17.953 14.865 -12.648 1.00 90.12 697 ALA A O 1
ATOM 5457 N N . LEU A 1 698 ? 16.654 13.034 -12.873 1.00 87.00 698 LEU A N 1
ATOM 5458 C CA . LEU A 1 698 ? 16.935 12.819 -14.295 1.00 87.00 698 LEU A CA 1
ATOM 5459 C C . LEU A 1 698 ? 16.467 13.993 -15.162 1.00 87.00 698 LEU A C 1
ATOM 5461 O O . LEU A 1 698 ? 17.224 14.474 -16.001 1.00 87.00 698 LEU A O 1
ATOM 5465 N N . ALA A 1 699 ? 15.246 14.486 -14.942 1.00 88.12 699 ALA A N 1
ATOM 5466 C CA . ALA A 1 699 ? 14.697 15.612 -15.697 1.00 88.12 699 ALA A CA 1
ATOM 5467 C C . ALA A 1 699 ? 15.492 16.912 -15.485 1.00 88.12 699 ALA A C 1
ATOM 5469 O O . ALA A 1 699 ? 15.645 17.710 -16.406 1.00 88.12 699 ALA A O 1
ATOM 5470 N N . ASN A 1 700 ? 16.054 17.102 -14.287 1.00 90.19 700 ASN A N 1
ATOM 5471 C CA . ASN A 1 700 ? 16.887 18.259 -13.958 1.00 90.19 700 ASN A CA 1
ATOM 5472 C C . ASN A 1 700 ? 18.356 18.114 -14.405 1.00 90.19 700 ASN A C 1
ATOM 5474 O O . ASN A 1 700 ? 19.143 19.034 -14.178 1.00 90.19 700 ASN A O 1
ATOM 5478 N N . GLY A 1 701 ? 18.746 16.979 -15.001 1.00 83.44 701 GLY A N 1
ATOM 5479 C CA . GLY A 1 701 ? 20.129 16.705 -15.410 1.00 83.44 701 GLY A CA 1
ATOM 5480 C C . GLY A 1 701 ? 21.114 16.605 -14.240 1.00 83.44 701 GLY A C 1
ATOM 5481 O O . GLY A 1 701 ? 22.301 16.869 -14.413 1.00 83.44 701 GLY A O 1
ATOM 5482 N N . SER A 1 702 ? 20.632 16.279 -13.037 1.00 71.19 702 SER A N 1
ATOM 5483 C CA . SER A 1 702 ? 21.432 16.244 -11.806 1.00 71.19 702 SER A CA 1
ATOM 5484 C C . SER A 1 702 ? 21.857 14.828 -11.391 1.00 71.19 702 SER A C 1
ATOM 5486 O O . SER A 1 702 ? 22.047 14.596 -10.197 1.00 71.19 702 SER A O 1
ATOM 5488 N N . SER A 1 703 ? 21.915 13.884 -12.337 1.00 56.53 703 SER A N 1
ATOM 5489 C CA . SER A 1 703 ? 22.233 12.466 -12.098 1.00 56.53 703 SER A CA 1
ATOM 5490 C C . SER A 1 703 ? 23.724 12.190 -12.010 1.00 56.53 703 SER A C 1
ATOM 5492 O O . SER A 1 703 ? 24.433 12.637 -12.943 1.00 56.53 703 SER A O 1
#